Protein 7Q8D (pdb70)

Secondary structure (P-SEA, 3-state):
ccccccccccccccccccccccccaaaaaaaaaaaaaaaaaccbbbbbbaaaaaaccccccccccccccaaaaaaaaaaacccccccccccccccccccccccccccccccccccccccaaaaaaaaacccbbbbbbccccccccccccccccccccccccccbbbbbcccccccccccccbbbbcccccccccccccccccccccccccccccbbbbbcc/ccccccccccccccccccccccccaaaaaaaaaaaaaaaaacccbbbbbaaaaacccccccccccccccaaaaaaaaaaacccccccccccccccccccccccccccccccccccccccaaaaaaaaaccccccccccccccccccccccbbbbcccccccccbbbbbccccccccccccbbbbbcccccccccccccbbbcccccccccccccccccccc/ccc/ccc

Foldseek 3Di:
DDLKFFCVVVPQADAAAALDQFLQLQLVLLQRLQQNQLCVVPVDRFAFDSLLLLAPQVVLPANRSVGDHNQSSLVCLQVVVFTATCVVHPDDNDHDHNPDDPVRGPTGFNGKFWQPAQDLVSVQVCCVPRFKKKFFFACPDVCNQQAADAADADPVADLPDTRGIWIFGMKAAPDDDSPPNIWTWIAGRRALVTYHRRIHTYDGPPRCTRNRRRTMMHTHD/DDLKFFCVVVQQADAAAALPQFLQLQLVLLQSQQQNQLCVVPVDRFAFDSLLLLAPQVVLPANRSVGDHSQSSLVCLQVVVFTATCVVHPDDNDHDHHDDDPVRGDGGFNGKDWFPAQDLVSVQVCLVPPFKKKFFFACPDVCNQQAADAEDADVVADLPDTRGIWIFGMKAAPDDDSPHRIWTWIAGRRALVTYHGRIHTYGGPPRCGRNRRRTMMHTHD

Sequence (448 aa):
LPKSVDWRKKGYVTPVKNQKQCGSAWAFSATGALEGQMFRKTGKLVSLSEQNLVDCSRPQGNQGCNGGFMARAFQYVKENGGLDSEESYPYVAVDDEICKYRPENSVAQDTGFTVVAPGKEKALMKAVATVGPISVAMDAGHSSFQQFYKSGIYFEPDCSSKNLDHGVLVVGYGFEGANSQNSKYWLVKNSWGPEWGSNGYVKIAKDDKNNHCGIATAASYPNVLPKSVDWRKKGYVTPVKNQKQCGSAWAFSATGALEGQMFRKTGKLVSLSEQNLVDCSRPQGNQGCNGGFMARAFQYVKENGGLDSEESYPYVAVDDEICKYRPENSVAQDTGFTVVAPGKEKALMKAVATVGPISVAMDAGHSSFQFYKSGIYFEPDCSSKNLDHGVLVVGYGFEGANSQNSKYWLVKNSWGPEWGSNGYVKIAKDKNNHCGIATAASYPNVDLEDLE

Nearest PDB structures (foldseek):
  7qgw-assembly1_B  TM=1.002E+00  e=7.737E-52  Homo sapiens
  7q8j-assembly1_AA  TM=1.004E+00  e=1.209E-51  Homo sapiens
  7q8m-assembly1_AA  TM=1.003E+00  e=1.771E-51  Homo sapiens
  3kfq-assembly1_A  TM=1.002E+00  e=6.750E-51  Homo sapiens
  3h6s-assembly4_D  TM=1.001E+00  e=1.165E-47  Homo sapiens

Solvent-accessible surface area: 18023 Å² total; per-residue (Å²): 117,66,142,61,19,26,10,35,51,69,1,20,17,5,43,21,37,47,11,126,173,5,9,0,0,0,0,16,3,1,1,4,0,1,3,0,12,29,14,104,126,66,18,138,40,61,36,1,0,0,1,0,1,2,15,11,0,118,113,37,32,3,84,0,20,91,0,0,64,6,34,99,0,0,47,9,2,98,112,49,41,0,0,1,8,37,156,34,9,77,46,72,17,77,65,76,138,61,97,42,123,94,122,38,34,58,3,114,10,95,8,64,48,84,9,40,91,37,118,20,115,30,0,21,124,11,0,19,67,21,0,0,0,0,0,2,0,13,10,49,31,77,48,0,107,156,16,97,53,18,58,11,114,26,112,103,25,27,34,168,111,32,58,6,1,3,4,0,0,0,2,5,48,59,50,109,83,14,126,85,49,26,25,0,16,0,16,4,6,71,0,46,122,26,1,14,35,0,22,1,27,0,5,6,75,117,143,18,15,1,0,0,0,41,48,1,8,38,1,48,61,113,69,128,67,20,25,31,67,122,137,9,21,23,2,23,20,21,65,11,103,166,10,9,0,0,0,0,17,3,2,1,5,0,2,3,0,13,27,32,110,129,66,36,83,15,40,2,1,0,0,2,0,1,3,14,11,0,121,114,37,31,3,83,0,21,95,0,1,66,7,32,98,0,1,55,8,2,96,108,49,40,0,0,2,12,21,121,46,10,80,44,77,12,75,65,74,146,60,109,45,134,93,123,48,32,62,3,110,8,92,7,68,50,88,10,49,93,40,122,17,116,31,0,19,128,12,0,18,71,18,0,0,0,0,0,2,0,11,13,48,35,76,42,0,107,142,15,127,88,29,51,11,113,25,114,103,24,32,33,177,115,32,56,6,1,3,5,0,0,0,5,4,56,64,66,108,83,29,108,68,38,22,29,0,14,0,16,4,6,66,2,35,100,23,9,36,12,0,11,0,59,0,4,3,42,104,141,16,14,0,0,0,0,39,48,0,8,38,0,47,60,80,7,90,73,10,89

Radius of gyration: 21.91 Å; Cα contacts (8 Å, |Δi|>4): 1240; chains: 4; bounding box: 62×52×49 Å

B-factor: mean 17.02, std 20.89, range [1.0, 181.08]

Structure (mmCIF, N/CA/C/O backbone):
data_7Q8D
#
_entry.id   7Q8D
#
_cell.length_a   93.82
_cell.length_b   93.82
_cell.length_c   124.92
_cell.angle_alpha   90.00
_cell.angle_beta   90.00
_cell.angle_gamma   90.00
#
_symmetry.space_group_name_H-M   'P 43 21 2'
#
loop_
_entity.id
_entity.type
_entity.pdbx_description
1 polymer 'Cathepsin L2'
2 polymer ASP-LEU-GLU(AMI)
3 non-polymer (4S)-2-METHYL-2,4-PENTANEDIOL
4 non-polymer 'CHLORIDE ION'
5 non-polymer GLYCEROL
6 water water
#
loop_
_atom_site.group_PDB
_atom_site.id
_atom_site.type_symbol
_atom_site.label_atom_id
_atom_site.label_alt_id
_atom_site.label_comp_id
_atom_site.label_asym_id
_atom_site.label_entity_id
_atom_site.label_seq_id
_atom_site.pdbx_PDB_ins_code
_atom_site.Cartn_x
_atom_site.Cartn_y
_atom_site.Cartn_z
_atom_site.occupancy
_atom_site.B_iso_or_equiv
_atom_site.auth_seq_id
_atom_site.auth_comp_id
_atom_site.auth_asym_id
_atom_site.auth_atom_id
_atom_site.pdbx_PDB_model_num
ATOM 1 N N . LEU A 1 1 ? -14.45000 33.32300 27.79500 1.000 32.29000 1 LEU AA N 1
ATOM 2 C CA . LEU A 1 1 ? -14.49600 32.99700 26.36700 1.000 35.22000 1 LEU AA CA 1
ATOM 3 C C . LEU A 1 1 ? -15.87700 33.16300 25.72600 1.000 29.93000 1 LEU AA C 1
ATOM 4 O O . LEU A 1 1 ? -16.89700 33.12100 26.40700 1.000 33.63000 1 LEU AA O 1
ATOM 20 N N . PRO A 1 2 ? -15.95300 33.36300 24.41100 1.000 27.89000 2 PRO AA N 1
ATOM 21 C CA . PRO A 1 2 ? -17.24200 33.50300 23.76400 1.000 26.32000 2 PRO AA CA 1
ATOM 22 C C . PRO A 1 2 ? -18.10900 32.29600 23.92300 1.000 25.54000 2 PRO AA C 1
ATOM 23 O O . PRO A 1 2 ? -17.59700 31.18100 24.06300 1.000 27.57000 2 PRO AA O 1
ATOM 34 N N . LYS A 1 3 ? -19.44700 32.50600 23.88800 1.000 26.31000 3 LYS AA N 1
ATOM 35 C CA . LYS A 1 3 ? -20.37500 31.40400 23.98600 1.000 26.08000 3 LYS AA CA 1
ATOM 36 C C . LYS A 1 3 ? -20.31900 30.52800 22.73500 1.000 23.74000 3 LYS AA C 1
ATOM 37 O O . LYS A 1 3 ? -20.63500 29.33200 22.80200 1.000 23.10000 3 LYS AA O 1
ATOM 56 N N . SER A 1 4 ? -19.93000 31.14300 21.58600 1.000 21.99000 4 SER AA N 1
ATOM 57 C CA . SER A 1 4 ? -19.83500 30.37800 20.36400 1.000 22.26000 4 SER AA CA 1
ATOM 58 C C . SER A 1 4 ? -18.83100 31.08800 19.45900 1.000 26.61000 4 SER AA C 1
ATOM 59 O O . SER A 1 4 ? -18.60900 32.28300 19.59400 1.000 23.46000 4 SER AA O 1
ATOM 67 N N . VAL A 1 5 ? -18.22400 30.31600 18.56600 1.000 23.54000 5 VAL AA N 1
ATOM 68 C CA . VAL A 1 5 ? -17.22200 30.79500 17.64100 1.000 23.03000 5 VAL AA CA 1
ATOM 69 C C . VAL A 1 5 ? -17.39800 30.07900 16.34900 1.000 20.44000 5 VAL AA C 1
ATOM 70 O O . VAL A 1 5 ? -17.63400 28.87200 16.37500 1.000 18.19000 5 VAL AA O 1
ATOM 83 N N . ASP A 1 6 ? -17.29900 30.80500 15.22400 1.000 22.75000 6 ASP AA N 1
ATOM 84 C CA . ASP A 1 6 ? -17.33200 30.15100 13.92500 1.000 20.49000 6 ASP AA CA 1
ATOM 85 C C . ASP A 1 6 ? -16.45700 30.96800 12.96500 1.000 25.17000 6 ASP AA C 1
ATOM 86 O O . ASP A 1 6 ? -16.88900 31.98500 12.38700 1.000 21.62000 6 ASP AA O 1
ATOM 95 N N . TRP A 1 7 ? -15.19800 30.53600 12.79300 1.000 21.35000 7 TRP AA N 1
ATOM 96 C CA . TRP A 1 7 ? -14.31200 31.31000 11.89200 1.000 19.82000 7 TRP AA CA 1
ATOM 97 C C . TRP A 1 7 ? -14.75200 31.33800 10.45800 1.000 21.92000 7 TRP AA C 1
ATOM 98 O O . TRP A 1 7 ? -14.25400 32.15700 9.68800 1.000 22.24000 7 TRP AA O 1
ATOM 119 N N . ARG A 1 8 ? -15.63000 30.43200 10.07700 1.000 21.63000 8 ARG AA N 1
ATOM 120 C CA . ARG A 1 8 ? -16.18300 30.47100 8.69100 1.000 22.17000 8 ARG AA CA 1
ATOM 121 C C . ARG A 1 8 ? -16.90100 31.77300 8.41400 1.000 25.20000 8 ARG AA C 1
ATOM 122 O O . ARG A 1 8 ? -16.90700 32.22600 7.27300 1.000 25.22000 8 ARG AA O 1
ATOM 143 N N . LYS A 1 9 ? -17.52300 32.36900 9.44800 1.000 23.19000 9 LYS AA N 1
ATOM 144 C CA . LYS A 1 9 ? -18.26000 33.61900 9.28700 1.000 29.05000 9 LYS AA CA 1
ATOM 145 C C . LYS A 1 9 ? -17.36200 34.84200 9.20400 1.000 30.56000 9 LYS AA C 1
ATOM 146 O O . LYS A 1 9 ? -17.84500 35.95200 8.97500 1.000 26.56000 9 LYS AA O 1
ATOM 165 N N . LYS A 1 10 ? -16.05700 34.64200 9.37100 1.000 25.35000 10 LYS AA N 1
ATOM 166 C CA . LYS A 1 10 ? -15.12000 35.74500 9.37100 1.000 24.18000 10 LYS AA CA 1
ATOM 167 C C . LYS A 1 10 ? -14.12700 35.65800 8.21600 1.000 25.40000 10 LYS AA C 1
ATOM 168 O O . LYS A 1 10 ? -13.25700 36.53800 8.10400 1.000 26.17000 10 LYS AA O 1
ATOM 187 N N . GLY A 1 11 ? -14.25600 34.60000 7.36600 1.000 23.65000 11 GLY AA N 1
ATOM 188 C CA . GLY A 1 11 ? -13.43900 34.50500 6.15300 1.000 22.53000 11 GLY AA CA 1
ATOM 189 C C . GLY A 1 11 ? -12.14600 33.72400 6.22400 1.000 23.99000 11 GLY AA C 1
ATOM 190 O O . GLY A 1 11 ? -11.36500 33.76100 5.27700 1.000 22.83000 11 GLY AA O 1
ATOM 194 N N . TYR A 1 12 ? -11.93900 33.01000 7.33200 1.000 20.61000 12 TYR AA N 1
ATOM 195 C CA . TYR A 1 12 ? -10.73500 32.22900 7.61400 1.000 20.68000 12 TYR AA CA 1
ATOM 196 C C . TYR A 1 12 ? -10.69400 30.86900 6.99900 1.000 22.84000 12 TYR AA C 1
ATOM 197 O O . TYR A 1 12 ? -9.64900 30.23800 7.07000 1.000 21.88000 12 TYR AA O 1
ATOM 215 N N . VAL A 1 13 ? -11.81400 30.39600 6.42600 1.000 20.56000 13 VAL AA N 1
ATOM 216 C CA . VAL A 1 13 ? -11.86700 29.00700 5.99400 1.000 17.31000 13 VAL AA CA 1
ATOM 217 C C . VAL A 1 13 ? -12.20800 28.83100 4.54800 1.000 21.42000 13 VAL AA C 1
ATOM 218 O O . VAL A 1 13 ? -13.18400 29.42100 4.06200 1.000 21.39000 13 VAL AA O 1
ATOM 231 N N . THR A 1 14 ? -11.40600 28.01300 3.82700 1.000 18.49000 14 THR AA N 1
ATOM 232 C CA . THR A 1 14 ? -11.69900 27.73000 2.43800 1.000 18.68000 14 THR AA CA 1
ATOM 233 C C . THR A 1 14 ? -12.84400 26.71800 2.29500 1.000 21.04000 14 THR AA C 1
ATOM 234 O O . THR A 1 14 ? -13.21800 26.03300 3.23500 1.000 20.59000 14 THR AA O 1
ATOM 245 N N . PRO A 1 15 ? -13.44600 26.61000 1.11100 1.000 21.31000 15 PRO AA N 1
ATOM 246 C CA . PRO A 1 15 ? -14.51300 25.64200 0.89900 1.000 23.41000 15 PRO AA CA 1
ATOM 247 C C . PRO A 1 15 ? -14.00300 24.22800 1.18000 1.000 22.34000 15 PRO AA C 1
ATOM 248 O O . PRO A 1 15 ? -12.79200 23.97700 1.15200 1.000 20.54000 15 PRO AA O 1
ATOM 259 N N . VAL A 1 16 ? -14.91100 23.29500 1.43400 1.000 22.26000 16 VAL AA N 1
ATOM 260 C CA . VAL A 1 16 ? -14.55200 21.89400 1.74500 1.000 20.59000 16 VAL AA CA 1
ATOM 261 C C . VAL A 1 16 ? -13.86600 21.21800 0.56300 1.000 22.49000 16 VAL AA C 1
ATOM 262 O O . VAL A 1 16 ? -14.31300 21.34400 -0.56000 1.000 22.41000 16 VAL AA O 1
ATOM 275 N N . LYS A 1 17 ? -12.74800 20.50300 0.82600 1.000 18.71000 17 LYS AA N 1
ATOM 276 C CA . LYS A 1 17 ? -11.98300 19.78300 -0.17100 1.000 17.59000 17 LYS AA CA 1
ATOM 277 C C . LYS A 1 17 ? -12.23500 18.29900 0.02800 1.000 21.85000 17 LYS AA C 1
ATOM 278 O O . LYS A 1 17 ? -12.96100 17.87500 0.95800 1.000 21.48000 17 LYS AA O 1
ATOM 297 N N . ASN A 1 18 ? -11.64500 17.50600 -0.83900 1.000 20.34000 18 ASN AA N 1
ATOM 298 C CA . ASN A 1 18 ? -11.85700 16.04600 -0.84100 1.000 21.07000 18 ASN AA CA 1
ATOM 299 C C . ASN A 1 18 ? -10.55500 15.34200 -1.00000 1.000 24.97000 18 ASN AA C 1
ATOM 300 O O . ASN A 1 18 ? -9.95700 15.44400 -2.04900 1.000 19.95000 18 ASN AA O 1
ATOM 311 N N . GLN A 1 19 ? -10.13100 14.61000 0.02800 1.000 20.09000 19 GLN AA N 1
ATOM 312 C CA . GLN A 1 19 ? -8.89400 13.84200 -0.02400 1.000 20.22000 19 GLN AA CA 1
ATOM 313 C C . GLN A 1 19 ? -9.01700 12.58700 -0.94900 1.000 21.14000 19 GLN AA C 1
ATOM 314 O O . GLN A 1 19 ? -8.00200 11.97000 -1.31500 1.000 21.02000 19 GLN AA O 1
ATOM 328 N N . LYS A 1 20 ? -10.24300 12.23600 -1.32300 1.000 22.05000 20 LYS AA N 1
ATOM 329 C CA . LYS A 1 20 ? -10.52300 11.02700 -2.14400 1.000 25.17000 20 LYS AA CA 1
ATOM 330 C C . LYS A 1 20 ? -9.86200 9.76100 -1.54500 1.000 27.50000 20 LYS AA C 1
ATOM 331 O O . LYS A 1 20 ? -9.82900 9.58200 -0.34000 1.000 24.95000 20 LYS AA O 1
ATOM 350 N N . GLN A 1 21 ? -9.29100 8.88200 -2.40400 1.000 24.15000 21 GLN AA N 1
ATOM 351 C CA . GLN A 1 21 ? -8.74800 7.63300 -1.83500 1.000 28.90000 21 GLN AA CA 1
ATOM 352 C C . GLN A 1 21 ? -7.29600 7.67700 -1.44800 1.000 37.18000 21 GLN AA C 1
ATOM 353 O O . GLN A 1 21 ? -6.50800 6.83400 -1.86400 1.000 40.74000 21 GLN AA O 1
ATOM 367 N N . CYS A 1 22 ? -6.95300 8.62500 -0.63900 1.000 30.98000 22 CYS AA N 1
ATOM 368 C CA . CYS A 1 22 ? -5.59200 8.82200 -0.20800 1.000 25.41000 22 CYS AA CA 1
ATOM 369 C C . CYS A 1 22 ? -5.66200 9.12900 1.25700 1.000 23.78000 22 CYS AA C 1
ATOM 370 O O . CYS A 1 22 ? -6.50800 9.92900 1.61800 1.000 23.45000 22 CYS AA O 1
ATOM 377 N N . GLY A 1 23 ? -4.80200 8.52700 2.08200 1.000 21.85000 23 GLY AA N 1
ATOM 378 C CA . GLY A 1 23 ? -4.84800 8.77100 3.52300 1.000 23.08000 23 GLY AA CA 1
ATOM 379 C C . GLY A 1 23 ? -4.10100 10.03900 3.85100 1.000 24.79000 23 GLY AA C 1
ATOM 380 O O . GLY A 1 23 ? -3.08600 9.99300 4.56700 1.000 24.06000 23 GLY AA O 1
ATOM 384 N N . SER A 1 24 ? -4.60700 11.17400 3.33900 1.000 22.21000 24 SER AA N 1
ATOM 385 C CA . SER A 1 24 ? -3.92100 12.46600 3.50800 1.000 23.21000 24 SER AA CA 1
ATOM 386 C C . SER A 1 24 ? -4.72900 13.43600 4.38900 1.000 22.57000 24 SER AA C 1
ATOM 387 O O . SER A 1 24 ? -4.53400 14.63700 4.29400 1.000 19.67000 24 SER AA O 1
ATOM 395 N N . ALA A 1 25 ? -5.62300 12.93100 5.24300 1.000 20.87000 25 ALA AA N 1
ATOM 396 C CA . ALA A 1 25 ? -6.44200 13.89100 6.02200 1.000 19.61000 25 ALA AA CA 1
ATOM 397 C C . ALA A 1 25 ? -5.55100 14.78800 6.83200 1.000 21.52000 25 ALA AA C 1
ATOM 398 O O . ALA A 1 25 ? -5.86600 15.94700 7.04700 1.000 22.20000 25 ALA AA O 1
ATOM 405 N N . TRP A 1 26 ? -4.40400 14.22200 7.30700 1.000 20.52000 26 TRP AA N 1
ATOM 406 C CA . TRP A 1 26 ? -3.44300 15.03700 8.06300 1.000 20.80000 26 TRP AA CA 1
ATOM 407 C C . TRP A 1 26 ? -3.01900 16.26900 7.29500 1.000 21.68000 26 TRP AA C 1
ATOM 408 O O . TRP A 1 26 ? -2.83800 17.34000 7.88900 1.000 20.47000 26 TRP AA O 1
ATOM 429 N N . ALA A 1 27 ? -2.88000 16.14000 5.94800 1.000 20.24000 27 ALA AA N 1
ATOM 430 C CA . ALA A 1 27 ? -2.44000 17.24800 5.13300 1.000 19.58000 27 ALA AA CA 1
ATOM 431 C C . ALA A 1 27 ? -3.53100 18.26900 4.99100 1.000 17.97000 27 ALA AA C 1
ATOM 432 O O . ALA A 1 27 ? -3.26000 19.44600 4.96100 1.000 18.45000 27 ALA AA O 1
ATOM 439 N N . PHE A 1 28 ? -4.80100 17.80300 4.83100 1.000 19.53000 28 PHE AA N 1
ATOM 440 C CA . PHE A 1 28 ? -5.89800 18.74900 4.76400 1.000 19.97000 28 PHE AA CA 1
ATOM 441 C C . PHE A 1 28 ? -6.13000 19.48600 6.07200 1.000 18.41000 28 PHE AA C 1
ATOM 442 O O . PHE A 1 28 ? -6.47700 20.66800 6.07500 1.000 19.63000 28 PHE AA O 1
ATOM 459 N N . SER A 1 29 ? -5.96600 18.78400 7.19100 1.000 16.93000 29 SER AA N 1
ATOM 460 C CA . SER A 1 29 ? -6.10600 19.46900 8.46900 1.000 20.77000 29 SER AA CA 1
ATOM 461 C C . SER A 1 29 ? -5.02400 20.54800 8.60300 1.000 19.99000 29 SER AA C 1
ATOM 462 O O . SER A 1 29 ? -5.26200 21.66900 9.03900 1.000 19.78000 29 SER AA O 1
ATOM 470 N N . ALA A 1 30 ? -3.77100 20.21800 8.18000 1.000 19.36000 30 ALA AA N 1
ATOM 471 C CA . ALA A 1 30 ? -2.65500 21.17000 8.27700 1.000 19.13000 30 ALA AA CA 1
ATOM 472 C C . ALA A 1 30 ? -2.86500 22.37100 7.35700 1.000 18.87000 30 ALA AA C 1
ATOM 473 O O . ALA A 1 30 ? -2.68100 23.53100 7.78600 1.000 20.27000 30 ALA AA O 1
ATOM 480 N N . THR A 1 31 ? -3.26700 22.10600 6.09900 1.000 19.23000 31 THR AA N 1
ATOM 481 C CA . THR A 1 31 ? -3.46000 23.28600 5.23400 1.000 17.04000 31 THR AA CA 1
ATOM 482 C C . THR A 1 31 ? -4.62100 24.13000 5.76000 1.000 17.55000 31 THR AA C 1
ATOM 483 O O . THR A 1 31 ? -4.58700 25.36700 5.66300 1.000 19.17000 31 THR AA O 1
ATOM 494 N N . GLY A 1 32 ? -5.63000 23.44800 6.29800 1.000 18.44000 32 GLY AA N 1
ATOM 495 C CA . GLY A 1 32 ? -6.77000 24.19300 6.84300 1.000 17.87000 32 GLY AA CA 1
ATOM 496 C C . GLY A 1 32 ? -6.30100 25.13600 7.95300 1.000 20.02000 32 GLY AA C 1
ATOM 497 O O . GLY A 1 32 ? -6.69000 26.30700 8.02000 1.000 20.08000 32 GLY AA O 1
ATOM 501 N N . ALA A 1 33 ? -5.45900 24.59900 8.88500 1.000 19.27000 33 ALA AA N 1
ATOM 502 C CA . ALA A 1 33 ? -5.00500 25.46700 9.98300 1.000 20.15000 33 ALA AA CA 1
ATOM 503 C C . ALA A 1 33 ? -4.11900 26.60700 9.44800 1.000 22.41000 33 ALA AA C 1
ATOM 504 O O . ALA A 1 33 ? -4.23400 27.75600 9.90200 1.000 21.73000 33 ALA AA O 1
ATOM 511 N N . LEU A 1 34 ? -3.24200 26.27200 8.49200 1.000 21.49000 34 LEU AA N 1
ATOM 512 C CA . LEU A 1 34 ? -2.32100 27.26700 7.88800 1.000 20.82000 34 LEU AA CA 1
ATOM 513 C C . LEU A 1 34 ? -3.13100 28.33100 7.12900 1.000 21.04000 34 LEU AA C 1
ATOM 514 O O . LEU A 1 34 ? -2.79800 29.52400 7.15400 1.000 20.65000 34 LEU AA O 1
ATOM 530 N N . GLU A 1 35 ? -4.19400 27.89100 6.44100 1.000 19.40000 35 GLU AA N 1
ATOM 531 C CA . GLU A 1 35 ? -5.02000 28.86000 5.71500 1.000 19.32000 35 GLU AA CA 1
ATOM 532 C C . GLU A 1 35 ? -5.60800 29.91800 6.65400 1.000 21.13000 35 GLU AA C 1
ATOM 533 O O . GLU A 1 35 ? -5.63500 31.11700 6.33400 1.000 22.73000 35 GLU AA O 1
ATOM 545 N N . GLY A 1 36 ? -6.10900 29.46600 7.80100 1.000 19.80000 36 GLY AA N 1
ATOM 546 C CA . GLY A 1 36 ? -6.69600 30.40500 8.74600 1.000 20.57000 36 GLY AA CA 1
ATOM 547 C C . GLY A 1 36 ? -5.64200 31.32800 9.35200 1.000 22.74000 36 GLY AA C 1
ATOM 548 O O . GLY A 1 36 ? -5.88000 32.52100 9.48300 1.000 22.97000 36 GLY AA O 1
ATOM 552 N N . GLN A 1 37 ? -4.45900 30.78500 9.70400 1.000 22.18000 37 GLN AA N 1
ATOM 553 C CA . GLN A 1 37 ? -3.43600 31.64100 10.29100 1.000 23.82000 37 GLN AA CA 1
ATOM 554 C C . GLN A 1 37 ? -2.88900 32.64500 9.28700 1.000 26.28000 37 GLN AA C 1
ATOM 555 O O . GLN A 1 37 ? -2.61300 33.79800 9.65900 1.000 24.96000 37 GLN AA O 1
ATOM 569 N N . MET A 1 38 ? -2.72600 32.24300 8.01800 1.000 22.89000 38 MET AA N 1
ATOM 570 C CA . MET A 1 38 ? -2.26600 33.20300 7.03000 1.000 22.69000 38 MET AA CA 1
ATOM 571 C C . MET A 1 38 ? -3.31200 34.29000 6.82200 1.000 27.71000 38 MET AA C 1
ATOM 572 O O . MET A 1 38 ? -2.96500 35.42900 6.57000 1.000 26.43000 38 MET AA O 1
ATOM 586 N N . PHE A 1 39 ? -4.61700 33.91600 6.88600 1.000 22.43000 39 PHE AA N 1
ATOM 587 C CA . PHE A 1 39 ? -5.66500 34.92600 6.74400 1.000 24.56000 39 PHE AA CA 1
ATOM 588 C C . PHE A 1 39 ? -5.59700 35.92000 7.87700 1.000 24.45000 39 PHE AA C 1
ATOM 589 O O . PHE A 1 39 ? -5.75200 37.12900 7.63500 1.000 25.10000 39 PHE AA O 1
ATOM 606 N N . ARG A 1 40 ? -5.38800 35.44100 9.10500 1.000 24.00000 40 ARG AA N 1
ATOM 607 C CA . ARG A 1 40 ? -5.28400 36.31800 10.24000 1.000 29.85000 40 ARG AA CA 1
ATOM 608 C C . ARG A 1 40 ? -4.14700 37.31400 10.03000 1.000 33.54000 40 ARG AA C 1
ATOM 609 O O . ARG A 1 40 ? -4.27700 38.50000 10.34100 1.000 32.02000 40 ARG AA O 1
ATOM 630 N N . LYS A 1 41 ? -3.03800 36.80800 9.51400 1.000 29.52000 41 LYS AA N 1
ATOM 631 C CA . LYS A 1 41 ? -1.84400 37.61900 9.28000 1.000 35.72000 41 LYS AA CA 1
ATOM 632 C C . LYS A 1 41 ? -1.94900 38.63900 8.14300 1.000 35.76000 41 LYS AA C 1
ATOM 633 O O . LYS A 1 41 ? -1.46000 39.76300 8.28800 1.000 34.18000 41 LYS AA O 1
ATOM 652 N N . THR A 1 42 ? -2.59700 38.27100 7.02800 1.000 31.74000 42 THR AA N 1
ATOM 653 C CA . THR A 1 42 ? -2.59200 39.12100 5.83600 1.000 31.77000 42 THR AA CA 1
ATOM 654 C C . THR A 1 42 ? -3.92000 39.58200 5.31900 1.000 32.20000 42 THR AA C 1
ATOM 655 O O . THR A 1 42 ? -3.94100 40.46100 4.45600 1.000 33.40000 42 THR AA O 1
ATOM 666 N N . GLY A 1 43 ? -5.02400 39.00000 5.80700 1.000 31.21000 43 GLY AA N 1
ATOM 667 C CA . GLY A 1 43 ? -6.32100 39.36900 5.25300 1.000 33.69000 43 GLY AA CA 1
ATOM 668 C C . GLY A 1 43 ? -6.62900 38.71700 3.91900 1.000 35.18000 43 GLY AA C 1
ATOM 669 O O . GLY A 1 43 ? -7.62000 39.06400 3.28700 1.000 31.10000 43 GLY AA O 1
ATOM 673 N N . LYS A 1 44 ? -5.76200 37.78800 3.44100 1.000 28.30000 44 LYS AA N 1
ATOM 674 C CA . LYS A 1 44 ? -6.01300 37.12000 2.18700 1.000 27.31000 44 LYS AA CA 1
ATOM 675 C C . LYS A 1 44 ? -6.20500 35.62400 2.42400 1.000 25.01000 44 LYS AA C 1
ATOM 676 O O . LYS A 1 44 ? -5.38900 34.99300 3.10800 1.000 23.70000 44 LYS AA O 1
ATOM 695 N N . LEU A 1 45 ? -7.28300 35.09100 1.86600 1.000 25.75000 45 LEU AA N 1
ATOM 696 C CA . LEU A 1 45 ? -7.55700 33.65900 2.00000 1.000 25.90000 45 LEU AA CA 1
ATOM 697 C C . LEU A 1 45 ? -7.03000 32.96100 0.78900 1.000 24.91000 45 LEU AA C 1
ATOM 698 O O . LEU A 1 45 ? -7.55100 33.16100 -0.29400 1.000 25.28000 45 LEU AA O 1
ATOM 714 N N . VAL A 1 46 ? -5.99300 32.14000 0.94400 1.000 25.07000 46 VAL AA N 1
ATOM 715 C CA . VAL A 1 46 ? -5.44000 31.48600 -0.23200 1.000 24.25000 46 VAL AA CA 1
ATOM 716 C C . VAL A 1 46 ? -5.41700 29.99500 0.03800 1.000 21.15000 46 VAL AA C 1
ATOM 717 O O . VAL A 1 46 ? -4.86300 29.57000 1.03500 1.000 22.17000 46 VAL AA O 1
ATOM 730 N N . SER A 1 47 ? -6.04500 29.21900 -0.83400 1.000 20.55000 47 SER AA N 1
ATOM 731 C CA . SER A 1 47 ? -6.04300 27.75000 -0.67800 1.000 20.23000 47 SER AA CA 1
ATOM 732 C C . SER A 1 47 ? -4.60200 27.20900 -0.79000 1.000 22.28000 47 SER AA C 1
ATOM 733 O O . SER A 1 47 ? -3.86100 27.60600 -1.68900 1.000 22.93000 47 SER AA O 1
ATOM 741 N N . LEU A 1 48 ? -4.20800 26.31000 0.12700 1.000 18.86000 48 LEU AA N 1
ATOM 742 C CA . LEU A 1 48 ? -2.83300 25.78600 0.17000 1.000 17.17000 48 LEU AA CA 1
ATOM 743 C C . LEU A 1 48 ? -2.74100 24.34000 -0.28700 1.000 21.39000 48 LEU AA C 1
ATOM 744 O O . LEU A 1 48 ? -3.71900 23.59700 -0.25100 1.000 21.36000 48 LEU AA O 1
ATOM 760 N N . SER A 1 49 ? -1.54200 23.93700 -0.70900 1.000 21.13000 49 SER AA N 1
ATOM 761 C CA . SER A 1 49 ? -1.36400 22.63100 -1.31700 1.000 18.46000 49 SER AA CA 1
ATOM 762 C C . SER A 1 49 ? -1.18400 21.43400 -0.40100 1.000 20.40000 49 SER AA C 1
ATOM 763 O O . SER A 1 49 ? -0.15600 21.29900 0.26800 1.000 20.23000 49 SER AA O 1
ATOM 771 N N . GLU A 1 50 ? -2.20900 20.55200 -0.36700 1.000 20.49000 50 GLU AA N 1
ATOM 772 C CA . GLU A 1 50 ? -2.05800 19.30400 0.36400 1.000 19.96000 50 GLU AA CA 1
ATOM 773 C C . GLU A 1 50 ? -1.08200 18.37900 -0.38700 1.000 20.39000 50 GLU AA C 1
ATOM 774 O O . GLU A 1 50 ? -0.32200 17.63100 0.23600 1.000 21.66000 50 GLU AA O 1
ATOM 786 N N . GLN A 1 51 ? -1.09700 18.43800 -1.72300 1.000 20.79000 51 GLN AA N 1
ATOM 787 C CA . GLN A 1 51 ? -0.16800 17.57700 -2.49700 1.000 21.38000 51 GLN AA CA 1
ATOM 788 C C . GLN A 1 51 ? 1.30700 17.93300 -2.18500 1.000 21.30000 51 GLN AA C 1
ATOM 789 O O . GLN A 1 51 ? 2.18600 17.05500 -2.15000 1.000 19.74000 51 GLN AA O 1
ATOM 803 N N . ASN A 1 52 ? 1.59700 19.22400 -1.97100 1.000 19.95000 52 ASN AA N 1
ATOM 804 C CA . ASN A 1 52 ? 2.97400 19.60500 -1.61200 1.000 20.66000 52 ASN AA CA 1
ATOM 805 C C . ASN A 1 52 ? 3.37600 18.90300 -0.31500 1.000 22.88000 52 ASN AA C 1
ATOM 806 O O . ASN A 1 52 ? 4.50100 18.42900 -0.16900 1.000 22.67000 52 ASN AA O 1
ATOM 817 N N . LEU A 1 53 ? 2.43500 18.81900 0.65700 1.000 17.66000 53 LEU AA N 1
ATOM 818 C CA . LEU A 1 53 ? 2.70200 18.11700 1.92500 1.000 20.54000 53 LEU AA CA 1
ATOM 819 C C . LEU A 1 53 ? 2.85200 16.60400 1.69900 1.000 18.68000 53 LEU AA C 1
ATOM 820 O O . LEU A 1 53 ? 3.74600 15.96700 2.21800 1.000 20.19000 53 LEU AA O 1
ATOM 836 N N . VAL A 1 54 ? 1.94300 16.03600 0.92100 1.000 17.74000 54 VAL AA N 1
ATOM 837 C CA . VAL A 1 54 ? 2.00200 14.60100 0.65600 1.000 19.87000 54 VAL AA CA 1
ATOM 838 C C . VAL A 1 54 ? 3.33300 14.18300 -0.00700 1.000 19.80000 54 VAL AA C 1
ATOM 839 O O . VAL A 1 54 ? 3.97800 13.20000 0.39900 1.000 21.15000 54 VAL AA O 1
ATOM 852 N N . ASP A 1 55 ? 3.70700 14.91500 -1.01700 1.000 22.49000 55 ASP AA N 1
ATOM 853 C CA . ASP A 1 55 ? 4.90100 14.55700 -1.77100 1.000 23.84000 55 ASP AA CA 1
ATOM 854 C C . ASP A 1 55 ? 6.23100 14.86900 -1.10400 1.000 27.03000 55 ASP AA C 1
ATOM 855 O O . ASP A 1 55 ? 7.21000 14.15100 -1.33900 1.000 25.06000 55 ASP AA O 1
ATOM 864 N N . CYS A 1 56 ? 6.26300 15.91300 -0.26000 1.000 22.48000 56 CYS AA N 1
ATOM 865 C CA . CYS A 1 56 ? 7.53600 16.43800 0.23300 1.000 21.00000 56 CYS AA CA 1
ATOM 866 C C . CYS A 1 56 ? 7.87900 16.26100 1.69500 1.000 26.44000 56 CYS AA C 1
ATOM 867 O O . CYS A 1 56 ? 9.03800 16.51000 2.05000 1.000 23.21000 56 CYS AA O 1
ATOM 874 N N . SER A 1 57 ? 6.93000 15.81800 2.54200 1.000 21.71000 57 SER AA N 1
ATOM 875 C CA . SER A 1 57 ? 7.23800 15.77700 3.96000 1.000 22.81000 57 SER AA CA 1
ATOM 876 C C . SER A 1 57 ? 7.56100 14.39000 4.55500 1.000 23.07000 57 SER AA C 1
ATOM 877 O O . SER A 1 57 ? 7.38000 14.17000 5.73400 1.000 23.92000 57 SER AA O 1
ATOM 885 N N . ARG A 1 58 ? 8.08400 13.46600 3.72400 1.000 22.18000 58 ARG AA N 1
ATOM 886 C CA . ARG A 1 58 ? 8.51400 12.15800 4.27200 1.000 23.31000 58 ARG AA CA 1
ATOM 887 C C . ARG A 1 58 ? 9.65700 12.31000 5.26500 1.000 21.17000 58 ARG AA C 1
ATOM 888 O O . ARG A 1 58 ? 9.74600 11.60200 6.26800 1.000 23.41000 58 ARG AA O 1
ATOM 909 N N . PRO A 1 59 ? 10.59500 13.20800 5.01800 1.000 23.34000 59 PRO AA N 1
ATOM 910 C CA . PRO A 1 59 ? 11.72100 13.39600 5.94300 1.000 28.44000 59 PRO AA CA 1
ATOM 911 C C . PRO A 1 59 ? 11.31700 13.76400 7.33500 1.000 29.95000 59 PRO AA C 1
ATOM 912 O O . PRO A 1 59 ? 12.02300 13.43000 8.29600 1.000 27.53000 59 PRO AA O 1
ATOM 923 N N . GLN A 1 60 ? 10.15600 14.47400 7.46100 1.000 26.28000 60 GLN AA N 1
ATOM 924 C CA . GLN A 1 60 ? 9.63000 14.90000 8.75200 1.000 24.90000 60 GLN AA CA 1
ATOM 925 C C . GLN A 1 60 ? 8.80300 13.81000 9.37200 1.000 25.93000 60 GLN AA C 1
ATOM 926 O O . GLN A 1 60 ? 8.25300 14.00200 10.44900 1.000 24.21000 60 GLN AA O 1
ATOM 940 N N . GLY A 1 61 ? 8.67600 12.67200 8.68800 1.000 21.90000 61 GLY AA N 1
ATOM 941 C CA . GLY A 1 61 ? 7.99000 11.55500 9.28000 1.000 20.19000 61 GLY AA CA 1
ATOM 942 C C . GLY A 1 61 ? 6.60700 11.28600 8.73100 1.000 21.12000 61 GLY AA C 1
ATOM 943 O O . GLY A 1 61 ? 5.95200 10.41500 9.27300 1.000 24.70000 61 GLY AA O 1
ATOM 947 N N . ASN A 1 62 ? 6.14000 12.01300 7.70700 1.000 21.22000 62 ASN AA N 1
ATOM 948 C CA . ASN A 1 62 ? 4.81500 11.68800 7.13300 1.000 21.31000 62 ASN AA CA 1
ATOM 949 C C . ASN A 1 62 ? 4.98100 10.59800 6.09700 1.000 25.15000 62 ASN AA C 1
ATOM 950 O O . ASN A 1 62 ? 6.09800 10.37200 5.64800 1.000 23.99000 62 ASN AA O 1
ATOM 961 N N . GLN A 1 63 ? 3.88100 9.91700 5.70400 1.000 21.91000 63 GLN AA N 1
ATOM 962 C CA . GLN A 1 63 ? 3.97600 8.80200 4.77100 1.000 23.27000 63 GLN AA CA 1
ATOM 963 C C . GLN A 1 63 ? 3.01800 9.00300 3.62900 1.000 23.61000 63 GLN AA C 1
ATOM 964 O O . GLN A 1 63 ? 2.39900 8.04200 3.15100 1.000 24.44000 63 GLN AA O 1
ATOM 978 N N . GLY A 1 64 ? 2.87200 10.25700 3.19000 1.000 25.36000 64 GLY AA N 1
ATOM 979 C CA . GLY A 1 64 ? 2.01300 10.54000 2.04100 1.000 25.67000 64 GLY AA CA 1
ATOM 980 C C . GLY A 1 64 ? 0.59200 10.07100 2.16100 1.000 26.15000 64 GLY AA C 1
ATOM 981 O O . GLY A 1 64 ? -0.08500 10.41500 3.10100 1.000 23.87000 64 GLY AA O 1
ATOM 985 N N . CYS A 1 65 ? 0.15400 9.22500 1.19000 1.000 23.41000 65 CYS AA N 1
ATOM 986 C CA . CYS A 1 65 ? -1.19800 8.69600 1.17100 1.000 23.45000 65 CYS AA CA 1
ATOM 987 C C . CYS A 1 65 ? -1.36700 7.57200 2.17800 1.000 25.78000 65 CYS AA C 1
ATOM 988 O O . CYS A 1 65 ? -2.46000 7.03400 2.30200 1.000 24.64000 65 CYS AA O 1
ATOM 995 N N . ASN A 1 66 ? -0.28700 7.16800 2.86200 1.000 22.70000 66 ASN AA N 1
ATOM 996 C CA . ASN A 1 66 ? -0.46400 6.16300 3.89400 1.000 22.91000 66 ASN AA CA 1
ATOM 997 C C . ASN A 1 66 ? -0.48300 6.77500 5.31500 1.000 27.93000 66 ASN AA C 1
ATOM 998 O O . ASN A 1 66 ? -0.20600 6.07300 6.27200 1.000 30.25000 66 ASN AA O 1
ATOM 1009 N N . GLY A 1 67 ? -0.76900 8.07100 5.45900 1.000 23.81000 67 GLY AA N 1
ATOM 1010 C CA . GLY A 1 67 ? -0.89500 8.60900 6.80000 1.000 20.78000 67 GLY AA CA 1
ATOM 1011 C C . GLY A 1 67 ? 0.14500 9.64300 7.14700 1.000 24.65000 67 GLY AA C 1
ATOM 1012 O O . GLY A 1 67 ? 1.17900 9.75400 6.49400 1.000 23.49000 67 GLY AA O 1
ATOM 1016 N N . GLY A 1 68 ? -0.10700 10.37800 8.22200 1.000 24.59000 68 GLY AA N 1
ATOM 1017 C CA . GLY A 1 68 ? 0.81800 11.44500 8.59100 1.000 21.14000 68 GLY AA CA 1
ATOM 1018 C C . GLY A 1 68 ? 0.28300 12.18800 9.80300 1.000 21.99000 68 GLY AA C 1
ATOM 1019 O O . GLY A 1 68 ? -0.73100 11.75500 10.38700 1.000 24.89000 68 GLY AA O 1
ATOM 1023 N N . PHE A 1 69 ? 0.92900 13.27100 10.17700 1.000 24.52000 69 PHE AA N 1
ATOM 1024 C CA . PHE A 1 69 ? 0.47900 14.04800 11.36600 1.000 21.11000 69 PHE AA CA 1
ATOM 1025 C C . PHE A 1 69 ? 0.60400 15.49900 11.06200 1.000 20.72000 69 PHE AA C 1
ATOM 1026 O O . PHE A 1 69 ? 1.58700 15.92100 10.46800 1.000 20.71000 69 PHE AA O 1
ATOM 1043 N N . MET A 1 70 ? -0.36100 16.30400 11.52700 1.000 19.07000 70 MET AA N 1
ATOM 1044 C CA . MET A 1 70 ? -0.30500 17.73300 11.27000 1.000 20.13000 70 MET AA CA 1
ATOM 1045 C C . MET A 1 70 ? 0.95100 18.39000 11.85400 1.000 19.23000 70 MET AA C 1
ATOM 1046 O O . MET A 1 70 ? 1.51600 19.26300 11.20500 1.000 20.18000 70 MET AA O 1
ATOM 1060 N N . ALA A 1 71 ? 1.39700 17.95300 13.05000 1.000 20.53000 71 ALA AA N 1
ATOM 1061 C CA . ALA A 1 71 ? 2.59900 18.62300 13.59700 1.000 24.53000 71 ALA AA CA 1
ATOM 1062 C C . ALA A 1 71 ? 3.81900 18.41400 12.69800 1.000 25.53000 71 ALA AA C 1
ATOM 1063 O O . ALA A 1 71 ? 4.64800 19.31400 12.54000 1.000 23.17000 71 ALA AA O 1
ATOM 1070 N N . ARG A 1 72 ? 3.91100 17.22300 12.12900 1.000 24.29000 72 ARG AA N 1
ATOM 1071 C CA . ARG A 1 72 ? 5.02000 16.95300 11.19900 1.000 23.57000 72 ARG AA CA 1
ATOM 1072 C C . ARG A 1 72 ? 4.86300 17.80100 9.94600 1.000 23.10000 72 ARG AA C 1
ATOM 1073 O O . ARG A 1 72 ? 5.85500 18.21800 9.32900 1.000 20.14000 72 ARG AA O 1
ATOM 1094 N N . ALA A 1 73 ? 3.61400 18.05400 9.50500 1.000 21.14000 73 ALA AA N 1
ATOM 1095 C CA . ALA A 1 73 ? 3.43300 18.92800 8.36300 1.000 16.56000 73 ALA AA CA 1
ATOM 1096 C C . ALA A 1 73 ? 3.86700 20.35900 8.70000 1.000 23.20000 73 ALA AA C 1
ATOM 1097 O O . ALA A 1 73 ? 4.49200 21.04300 7.88400 1.000 21.18000 73 ALA AA O 1
ATOM 1104 N N . PHE A 1 74 ? 3.50100 20.84000 9.90700 1.000 21.83000 74 PHE AA N 1
ATOM 1105 C CA . PHE A 1 74 ? 3.90900 22.22300 10.21400 1.000 23.55000 74 PHE AA CA 1
ATOM 1106 C C . PHE A 1 74 ? 5.44900 22.29800 10.36400 1.000 22.03000 74 PHE AA C 1
ATOM 1107 O O . PHE A 1 74 ? 6.05200 23.34100 10.08200 1.000 23.52000 74 PHE AA O 1
ATOM 1124 N N . GLN A 1 75 ? 6.01900 21.18700 10.81600 1.000 22.26000 75 GLN AA N 1
ATOM 1125 C CA . GLN A 1 75 ? 7.48000 21.10700 10.94200 1.000 24.28000 75 GLN AA CA 1
ATOM 1126 C C . GLN A 1 75 ? 8.12800 21.20900 9.57200 1.000 27.87000 75 GLN AA C 1
ATOM 1127 O O . GLN A 1 75 ? 9.13700 21.88800 9.40600 1.000 26.21000 75 GLN AA O 1
ATOM 1141 N N . TYR A 1 76 ? 7.58400 20.45400 8.58900 1.000 22.96000 76 TYR AA N 1
ATOM 1142 C CA . TYR A 1 76 ? 8.05800 20.56100 7.22800 1.000 23.46000 76 TYR AA CA 1
ATOM 1143 C C . TYR A 1 76 ? 7.95800 21.99500 6.67700 1.000 28.00000 76 TYR AA C 1
ATOM 1144 O O . TYR A 1 76 ? 8.85600 22.48700 6.01400 1.000 22.61000 76 TYR AA O 1
ATOM 1162 N N . VAL A 1 77 ? 6.82400 22.66600 6.93500 1.000 20.56000 77 VAL AA N 1
ATOM 1163 C CA . VAL A 1 77 ? 6.70500 23.98700 6.34600 1.000 19.25000 77 VAL AA CA 1
ATOM 1164 C C . VAL A 1 77 ? 7.78100 24.90600 6.92100 1.000 22.53000 77 VAL AA C 1
ATOM 1165 O O . VAL A 1 77 ? 8.34500 25.73200 6.18400 1.000 24.16000 77 VAL AA O 1
ATOM 1178 N N . LYS A 1 78 ? 8.02000 24.75300 8.23000 1.000 23.12000 78 LYS AA N 1
ATOM 1179 C CA . LYS A 1 78 ? 9.08100 25.51600 8.90300 1.000 27.42000 78 LYS AA CA 1
ATOM 1180 C C . LYS A 1 78 ? 10.46200 25.23200 8.30900 1.000 26.22000 78 LYS AA C 1
ATOM 1181 O O . LYS A 1 78 ? 11.16300 26.15700 7.91400 1.000 25.74000 78 LYS AA O 1
ATOM 1200 N N . GLU A 1 79 ? 10.82300 23.95000 8.24700 1.000 27.18000 79 GLU AA N 1
ATOM 1201 C CA . GLU A 1 79 ? 12.17400 23.57900 7.76400 1.000 29.02000 79 GLU AA CA 1
ATOM 1202 C C . GLU A 1 79 ? 12.35300 23.92900 6.30100 1.000 31.26000 79 GLU AA C 1
ATOM 1203 O O . GLU A 1 79 ? 13.43300 24.28300 5.83600 1.000 29.89000 79 GLU AA O 1
ATOM 1215 N N . ASN A 1 80 ? 11.26400 23.80000 5.55200 1.000 26.11000 80 ASN AA N 1
ATOM 1216 C CA . ASN A 1 80 ? 11.26000 24.07500 4.13000 1.000 22.87000 80 ASN AA CA 1
ATOM 1217 C C . ASN A 1 80 ? 11.28100 25.52500 3.75200 1.000 28.09000 80 ASN AA C 1
ATOM 1218 O O . ASN A 1 80 ? 11.66700 25.84900 2.64900 1.000 28.86000 80 ASN AA O 1
ATOM 1229 N N . GLY A 1 81 ? 10.80900 26.39800 4.65700 1.000 24.21000 81 GLY AA N 1
ATOM 1230 C CA . GLY A 1 81 ? 10.74900 27.82000 4.38400 1.000 24.46000 81 GLY AA CA 1
ATOM 1231 C C . GLY A 1 81 ? 9.52900 28.25300 3.58300 1.000 28.76000 81 GLY AA C 1
ATOM 1232 O O . GLY A 1 81 ? 9.42800 29.40400 3.13800 1.000 28.55000 81 GLY AA O 1
ATOM 1236 N N . GLY A 1 82 ? 8.56800 27.33900 3.37000 1.000 26.27000 82 GLY AA N 1
ATOM 1237 C CA . GLY A 1 82 ? 7.39000 27.73500 2.59600 1.000 23.62000 82 GLY AA CA 1
ATOM 1238 C C . GLY A 1 82 ? 6.48400 26.55600 2.26200 1.000 23.88000 82 GLY AA C 1
ATOM 1239 O O . GLY A 1 82 ? 6.77500 25.39500 2.59700 1.000 23.24000 82 GLY AA O 1
ATOM 1243 N N . LEU A 1 83 ? 5.37000 26.88000 1.61200 1.000 23.07000 83 LEU AA N 1
ATOM 1244 C CA . LEU A 1 83 ? 4.34300 25.89900 1.17800 1.000 25.00000 83 LEU AA CA 1
ATOM 1245 C C . LEU A 1 83 ? 3.61600 26.49900 -0.02100 1.000 21.40000 83 LEU AA C 1
ATOM 1246 O O . LEU A 1 83 ? 3.18000 27.66000 0.06200 1.000 24.27000 83 LEU AA O 1
ATOM 1262 N N . ASP A 1 84 ? 3.47300 25.75200 -1.11100 1.000 20.89000 84 ASP AA N 1
ATOM 1263 C CA . ASP A 1 84 ? 2.85800 26.27100 -2.31900 1.000 19.92000 84 ASP AA CA 1
ATOM 1264 C C . ASP A 1 84 ? 1.35700 26.35300 -2.25700 1.000 25.06000 84 ASP AA C 1
ATOM 1265 O O . ASP A 1 84 ? 0.71700 25.72200 -1.44400 1.000 22.78000 84 ASP AA O 1
ATOM 1274 N N . SER A 1 85 ? 0.81800 27.16100 -3.11100 1.000 21.99000 85 SER AA N 1
ATOM 1275 C CA . SER A 1 85 ? -0.65100 27.23400 -3.18300 1.000 23.71000 85 SER AA CA 1
ATOM 1276 C C . SER A 1 85 ? -1.29300 25.95700 -3.83400 1.000 22.61000 85 SER AA C 1
ATOM 1277 O O . SER A 1 85 ? -0.64900 25.24500 -4.61800 1.000 24.46000 85 SER AA O 1
ATOM 1285 N N . GLU A 1 86 ? -2.57700 25.70700 -3.52800 1.000 23.31000 86 GLU AA N 1
ATOM 1286 C CA . GLU A 1 86 ? -3.37700 24.65500 -4.12100 1.000 22.42000 86 GLU AA CA 1
ATOM 1287 C C . GLU A 1 86 ? -3.35200 24.79000 -5.65100 1.000 23.56000 86 GLU AA C 1
ATOM 1288 O O . GLU A 1 86 ? -3.22200 23.81500 -6.39000 1.000 24.75000 86 GLU AA O 1
ATOM 1300 N N . GLU A 1 87 ? -3.48400 26.03600 -6.12300 1.000 23.20000 87 GLU AA N 1
ATOM 1301 C CA . GLU A 1 87 ? -3.51800 26.26800 -7.56500 1.000 25.97000 87 GLU AA CA 1
ATOM 1302 C C . GLU A 1 87 ? -2.22900 25.93900 -8.22900 1.000 26.19000 87 GLU AA C 1
ATOM 1303 O O . GLU A 1 87 ? -2.24900 25.33800 -9.29900 1.000 27.45000 87 GLU AA O 1
ATOM 1315 N N . SER A 1 88 ? -1.13500 26.30500 -7.61900 1.000 28.02000 88 SER AA N 1
ATOM 1316 C CA . SER A 1 88 ? 0.17600 26.02000 -8.20600 1.000 32.01000 88 SER AA CA 1
ATOM 1317 C C . SER A 1 88 ? 0.65300 24.59300 -8.04500 1.000 29.09000 88 SER AA C 1
ATOM 1318 O O . SER A 1 88 ? 1.49800 24.16400 -8.81800 1.000 26.72000 88 SER AA O 1
ATOM 1326 N N . TYR A 1 89 ? 0.14000 23.85400 -7.03800 1.000 22.40000 89 TYR AA N 1
ATOM 1327 C CA . TYR A 1 89 ? 0.59900 22.48000 -6.76300 1.000 23.75000 89 TYR AA CA 1
ATOM 1328 C C . TYR A 1 89 ? -0.68100 21.69100 -6.41700 1.000 24.94000 89 TYR AA C 1
ATOM 1329 O O . TYR A 1 89 ? -0.97300 21.37900 -5.29100 1.000 22.24000 89 TYR AA O 1
ATOM 1347 N N . PRO A 1 90 ? -1.45200 21.35100 -7.42300 1.000 24.77000 90 PRO AA N 1
ATOM 1348 C CA . PRO A 1 90 ? -2.72200 20.63800 -7.30700 1.000 28.37000 90 PRO AA CA 1
ATOM 1349 C C . PRO A 1 90 ? -2.73900 19.28100 -6.78500 1.000 26.56000 90 PRO AA C 1
ATOM 1350 O O . PRO A 1 90 ? -1.78100 18.51200 -6.86800 1.000 23.39000 90 PRO AA O 1
ATOM 1361 N N . TYR A 1 91 ? -3.91600 18.96100 -6.24300 1.000 21.68000 91 TYR AA N 1
ATOM 1362 C CA . TYR A 1 91 ? -4.10600 17.67900 -5.57000 1.000 24.38000 91 TYR AA CA 1
ATOM 1363 C C . TYR A 1 91 ? -4.48800 16.53400 -6.50600 1.000 26.33000 91 TYR AA C 1
ATOM 1364 O O . TYR A 1 91 ? -5.44800 16.68500 -7.23800 1.000 24.55000 91 TYR AA O 1
ATOM 1382 N N . VAL A 1 92 ? -3.77600 15.38100 -6.43600 1.000 23.39000 92 VAL AA N 1
ATOM 1383 C CA . VAL A 1 92 ? -4.11300 14.25000 -7.31800 1.000 20.58000 92 VAL AA CA 1
ATOM 1384 C C . VAL A 1 92 ? -4.33800 12.98100 -6.52900 1.000 23.37000 92 VAL AA C 1
ATOM 1385 O O . VAL A 1 92 ? -4.56100 11.93200 -7.12200 1.000 24.82000 92 VAL AA O 1
ATOM 1398 N N . ALA A 1 93 ? -4.24000 13.05800 -5.17800 1.000 23.11000 93 ALA AA N 1
ATOM 1399 C CA . ALA A 1 93 ? -4.56200 11.92800 -4.33200 1.000 23.67000 93 ALA AA CA 1
ATOM 1400 C C . ALA A 1 93 ? -3.72300 10.68900 -4.53700 1.000 27.04000 93 ALA AA C 1
ATOM 1401 O O . ALA A 1 93 ? -4.23000 9.59600 -4.34200 1.000 23.39000 93 ALA AA O 1
ATOM 1408 N N . VAL A 1 94 ? -2.44500 10.86300 -4.93100 1.000 22.94000 94 VAL AA N 1
ATOM 1409 C CA . VAL A 1 94 ? -1.52400 9.74100 -5.02600 1.000 24.83000 94 VAL AA CA 1
ATOM 1410 C C . VAL A 1 94 ? -0.16700 10.33200 -4.64400 1.000 26.79000 94 VAL AA C 1
ATOM 1411 O O . VAL A 1 94 ? 0.02700 11.52200 -4.84700 1.000 25.47000 94 VAL AA O 1
ATOM 1424 N N A ASP A 1 95 ? 0.71200 9.50000 -4.11900 0.610 26.13000 95 ASP AA N 1
ATOM 1425 N N B ASP A 1 95 ? 0.72300 9.53800 -4.04200 0.390 28.78000 95 ASP AA N 1
ATOM 1426 C CA A ASP A 1 95 ? 2.07000 9.87300 -3.75100 0.610 26.00000 95 ASP AA CA 1
ATOM 1427 C CA B ASP A 1 95 ? 2.04700 10.04200 -3.67600 0.390 28.79000 95 ASP AA CA 1
ATOM 1428 C C A ASP A 1 95 ? 2.85100 10.20400 -4.98600 0.610 24.95000 95 ASP AA C 1
ATOM 1429 C C B ASP A 1 95 ? 2.86300 10.22400 -4.92200 0.390 28.11000 95 ASP AA C 1
ATOM 1430 O O A ASP A 1 95 ? 2.92800 9.35800 -5.87100 0.610 23.88000 95 ASP AA O 1
ATOM 1431 O O B ASP A 1 95 ? 2.98200 9.29500 -5.71800 0.390 26.73000 95 ASP AA O 1
ATOM 1448 N N . GLU A 1 96 ? 3.42100 11.41600 -5.07300 1.000 23.83000 96 GLU AA N 1
ATOM 1449 C CA . GLU A 1 96 ? 4.17400 11.78800 -6.28200 1.000 25.12000 96 GLU AA CA 1
ATOM 1450 C C . GLU A 1 96 ? 5.52100 12.40700 -5.93500 1.000 26.56000 96 GLU AA C 1
ATOM 1451 O O . GLU A 1 96 ? 5.87600 12.50400 -4.76900 1.000 22.99000 96 GLU AA O 1
ATOM 1463 N N . ILE A 1 97 ? 6.27400 12.77200 -6.97400 1.000 24.53000 97 ILE AA N 1
ATOM 1464 C CA . ILE A 1 97 ? 7.58700 13.39800 -6.78300 1.000 23.46000 97 ILE AA CA 1
ATOM 1465 C C . ILE A 1 97 ? 7.44300 14.73800 -6.15700 1.000 21.79000 97 ILE AA C 1
ATOM 1466 O O . ILE A 1 97 ? 6.62200 15.49700 -6.61300 1.000 24.17000 97 ILE AA O 1
ATOM 1482 N N . CYS A 1 98 ? 8.26200 15.07100 -5.15100 1.000 22.35000 98 CYS AA N 1
ATOM 1483 C CA . CYS A 1 98 ? 8.18800 16.42100 -4.57700 1.000 23.88000 98 CYS AA CA 1
ATOM 1484 C C . CYS A 1 98 ? 8.50800 17.50100 -5.61400 1.000 27.79000 98 CYS AA C 1
ATOM 1485 O O . CYS A 1 98 ? 9.59900 17.50300 -6.21700 1.000 26.30000 98 CYS AA O 1
ATOM 1492 N N . LYS A 1 99 ? 7.57800 18.43700 -5.85200 1.000 21.35000 99 LYS AA N 1
ATOM 1493 C CA . LYS A 1 99 ? 7.76400 19.48100 -6.83200 1.000 23.02000 99 LYS AA CA 1
ATOM 1494 C C . LYS A 1 99 ? 7.63600 20.83100 -6.16000 1.000 21.64000 99 LYS AA C 1
ATOM 1495 O O . LYS A 1 99 ? 7.10900 21.76700 -6.73600 1.000 23.61000 99 LYS AA O 1
ATOM 1514 N N . TYR A 1 100 ? 8.11600 20.91300 -4.94200 1.000 21.60000 100 TYR AA N 1
ATOM 1515 C CA . TYR A 1 100 ? 7.99100 22.21300 -4.24000 1.000 24.02000 100 TYR AA CA 1
ATOM 1516 C C . TYR A 1 100 ? 8.75000 23.29500 -4.95100 1.000 29.26000 100 TYR AA C 1
ATOM 1517 O O . TYR A 1 100 ? 9.90900 23.09900 -5.26500 1.000 26.66000 100 TYR AA O 1
ATOM 1535 N N . ARG A 1 101 ? 8.07500 24.40700 -5.24700 1.000 26.50000 101 ARG AA N 1
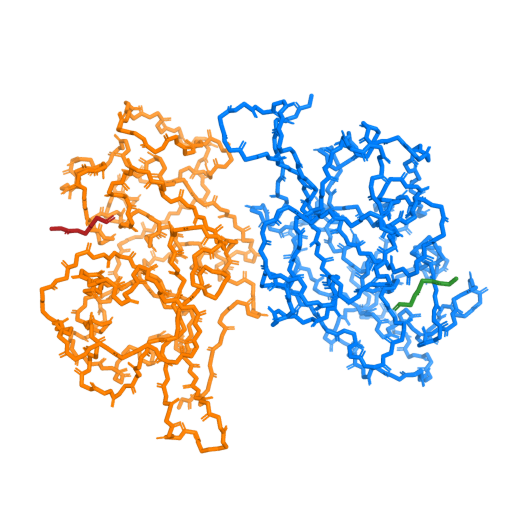ATOM 1536 C CA . ARG A 1 101 ? 8.70800 25.55500 -5.87400 1.000 25.44000 101 ARG AA CA 1
ATOM 1537 C C . ARG A 1 101 ? 8.62400 26.78400 -4.95800 1.000 26.63000 101 ARG AA C 1
ATOM 1538 O O . ARG A 1 101 ? 7.52400 27.28100 -4.63700 1.000 26.08000 101 ARG AA O 1
ATOM 1559 N N . PRO A 1 102 ? 9.75800 27.30400 -4.51000 1.000 26.14000 102 PRO AA N 1
ATOM 1560 C CA . PRO A 1 102 ? 9.73200 28.46800 -3.63000 1.000 28.28000 102 PRO AA CA 1
ATOM 1561 C C . PRO A 1 102 ? 9.02000 29.66100 -4.19000 1.000 27.53000 102 PRO AA C 1
ATOM 1562 O O . PRO A 1 102 ? 8.41600 30.42000 -3.41100 1.000 27.21000 102 PRO AA O 1
ATOM 1573 N N . GLU A 1 103 ? 9.11700 29.85900 -5.51400 1.000 25.17000 103 GLU AA N 1
ATOM 1574 C CA . GLU A 1 103 ? 8.48900 31.04900 -6.12200 1.000 29.29000 103 GLU AA CA 1
ATOM 1575 C C . GLU A 1 103 ? 6.95100 31.04000 -6.01600 1.000 32.68000 103 GLU AA C 1
ATOM 1576 O O . GLU A 1 103 ? 6.31800 32.07800 -6.21700 1.000 28.12000 103 GLU AA O 1
ATOM 1588 N N . ASN A 1 104 ? 6.36200 29.86300 -5.70800 1.000 28.47000 104 ASN AA N 1
ATOM 1589 C CA . ASN A 1 104 ? 4.91500 29.72400 -5.63500 1.000 27.32000 104 ASN AA CA 1
ATOM 1590 C C . ASN A 1 104 ? 4.46000 29.60200 -4.23000 1.000 27.13000 104 ASN AA C 1
ATOM 1591 O O . ASN A 1 104 ? 3.29100 29.32600 -3.97400 1.000 28.32000 104 ASN AA O 1
ATOM 1602 N N . SER A 1 105 ? 5.38800 29.76500 -3.29300 1.000 26.36000 105 SER AA N 1
ATOM 1603 C CA . SER A 1 105 ? 5.03300 29.68000 -1.87700 1.000 25.50000 105 SER AA CA 1
ATOM 1604 C C . SER A 1 105 ? 4.14500 30.85800 -1.47400 1.000 28.58000 105 SER AA C 1
ATOM 1605 O O . SER A 1 105 ? 4.43300 32.00400 -1.83600 1.000 27.91000 105 SER AA O 1
ATOM 1613 N N . VAL A 1 106 ? 3.07600 30.57300 -0.71800 1.000 28.41000 106 VAL AA N 1
ATOM 1614 C CA . VAL A 1 106 ? 2.15500 31.62500 -0.26000 1.000 24.76000 106 VAL AA CA 1
ATOM 1615 C C . VAL A 1 106 ? 1.95600 31.49000 1.24800 1.000 26.56000 106 VAL AA C 1
ATOM 1616 O O . VAL A 1 106 ? 1.12400 32.18500 1.84100 1.000 26.48000 106 VAL AA O 1
ATOM 1629 N N . ALA A 1 107 ? 2.72100 30.62700 1.88500 1.000 24.39000 107 ALA AA N 1
ATOM 1630 C CA . ALA A 1 107 ? 2.61300 30.44600 3.35700 1.000 24.12000 107 ALA AA CA 1
ATOM 1631 C C . ALA A 1 107 ? 3.93100 30.05100 3.99300 1.000 29.28000 107 ALA AA C 1
ATOM 1632 O O . ALA A 1 107 ? 4.79600 29.47100 3.32900 1.000 27.94000 107 ALA AA O 1
ATOM 1639 N N . GLN A 1 108 ? 4.08300 30.37500 5.26100 1.000 25.31000 108 GLN AA N 1
ATOM 1640 C CA . GLN A 1 108 ? 5.23900 30.04700 6.07400 1.000 21.75000 108 GLN AA CA 1
ATOM 1641 C C . GLN A 1 108 ? 4.81900 29.89100 7.50600 1.000 28.62000 108 GLN AA C 1
ATOM 1642 O O . GLN A 1 108 ? 3.80600 30.45800 7.91000 1.000 28.89000 108 GLN AA O 1
ATOM 1656 N N . ASP A 1 109 ? 5.56100 29.11900 8.27100 1.000 25.04000 109 ASP AA N 1
ATOM 1657 C CA . ASP A 1 109 ? 5.32800 29.04100 9.70800 1.000 26.29000 109 ASP AA CA 1
ATOM 1658 C C . ASP A 1 109 ? 6.69200 28.85100 10.36800 1.000 30.86000 109 ASP AA C 1
ATOM 1659 O O . ASP A 1 109 ? 7.66800 28.47700 9.70700 1.000 32.91000 109 ASP AA O 1
ATOM 1668 N N . THR A 1 110 ? 6.75000 29.12600 11.65600 1.000 29.12000 110 THR AA N 1
ATOM 1669 C CA . THR A 1 110 ? 8.01500 29.06300 12.42600 1.000 28.05000 110 THR AA CA 1
ATOM 1670 C C . THR A 1 110 ? 7.99800 27.89200 13.36400 1.000 31.33000 110 THR AA C 1
ATOM 1671 O O . THR A 1 110 ? 8.91400 27.72100 14.18200 1.000 31.29000 110 THR AA O 1
ATOM 1682 N N . GLY A 1 111 ? 6.95900 27.03200 13.23700 1.000 26.48000 111 GLY AA N 1
ATOM 1683 C CA . GLY A 1 111 ? 6.84000 25.94100 14.16300 1.000 23.77000 111 GLY AA CA 1
ATOM 1684 C C . GLY A 1 111 ? 5.36600 25.87800 14.49300 1.000 24.89000 111 GLY AA C 1
ATOM 1685 O O . GLY A 1 111 ? 4.53300 26.34600 13.70100 1.000 27.48000 111 GLY AA O 1
ATOM 1689 N N . PHE A 1 112 ? 5.05500 25.33300 15.60800 1.000 22.46000 112 PHE AA N 1
ATOM 1690 C CA . PHE A 1 112 ? 3.61700 25.15000 15.92300 1.000 25.52000 112 PHE AA CA 1
ATOM 1691 C C . PHE A 1 112 ? 3.41000 25.16700 17.42400 1.000 25.89000 112 PHE AA C 1
ATOM 1692 O O . PHE A 1 112 ? 4.36300 25.00300 18.18500 1.000 25.31000 112 PHE AA O 1
ATOM 1709 N N . THR A 1 113 ? 2.15900 25.40400 17.85500 1.000 22.10000 113 THR AA N 1
ATOM 1710 C CA . THR A 1 113 ? 1.78700 25.35700 19.27100 1.000 21.59000 113 THR AA CA 1
ATOM 1711 C C . THR A 1 113 ? 0.86900 24.19100 19.54100 1.000 26.09000 113 THR AA C 1
ATOM 1712 O O . THR A 1 113 ? -0.04800 23.93700 18.74100 1.000 25.23000 113 THR AA O 1
ATOM 1723 N N . VAL A 1 114 ? 1.12000 23.46100 20.63300 1.000 24.51000 114 VAL AA N 1
ATOM 1724 C CA . VAL A 1 114 ? 0.30600 22.31500 21.02200 1.000 24.40000 114 VAL AA CA 1
ATOM 1725 C C . VAL A 1 114 ? 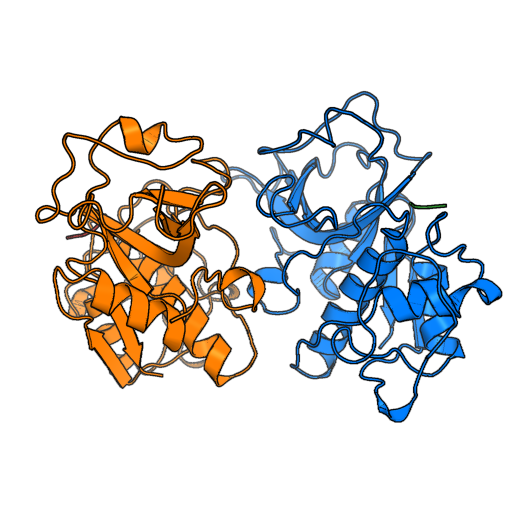-0.68000 22.73600 22.10500 1.000 30.77000 114 VAL AA C 1
ATOM 1726 O O . VAL A 1 114 ? -0.33300 23.43700 23.04400 1.000 30.62000 114 VAL AA O 1
ATOM 1739 N N . VAL A 1 115 ? -1.94000 22.32500 21.94200 1.000 28.97000 115 VAL AA N 1
ATOM 1740 C CA . VAL A 1 115 ? -2.97500 22.54600 22.94300 1.000 27.60000 115 VAL AA CA 1
ATOM 1741 C C . VAL A 1 115 ? -2.79700 21.52900 24.05900 1.000 28.21000 115 VAL AA C 1
ATOM 1742 O O . VAL A 1 115 ? -2.61600 20.35700 23.77300 1.000 24.61000 115 VAL AA O 1
ATOM 1755 N N . ALA A 1 116 ? -2.80500 21.97800 25.33600 1.000 30.23000 116 ALA AA N 1
ATOM 1756 C CA . ALA A 1 116 ? -2.69300 21.00000 26.44000 1.000 38.99000 116 ALA AA CA 1
ATOM 1757 C C . ALA A 1 116 ? -3.51500 19.74600 26.13100 1.000 42.60000 116 ALA AA C 1
ATOM 1758 O O . ALA A 1 116 ? -4.73100 19.82500 26.00000 1.000 38.15000 116 ALA AA O 1
ATOM 1765 N N . PRO A 1 117 ? -2.88800 18.56700 26.04000 1.000 37.33000 117 PRO AA N 1
ATOM 1766 C CA . PRO A 1 117 ? -3.57800 17.31500 25.72000 1.000 39.95000 117 PRO AA CA 1
ATOM 1767 C C . PRO A 1 117 ? -4.73600 16.90100 26.58300 1.000 44.92000 117 PRO AA C 1
ATOM 1768 O O . PRO A 1 117 ? -4.65800 16.79800 27.81200 1.000 37.27000 117 PRO AA O 1
ATOM 1779 N N . GLY A 1 118 ? -5.85000 16.65200 25.89300 1.000 34.04000 118 GLY AA N 1
ATOM 1780 C CA . GLY A 1 118 ? -7.03400 16.14800 26.57300 1.000 29.79000 118 GLY AA CA 1
ATOM 1781 C C . GLY A 1 118 ? -7.87500 17.22000 27.21000 1.000 36.71000 118 GLY AA C 1
ATOM 1782 O O . GLY A 1 118 ? -8.90700 16.89700 27.79000 1.000 39.00000 118 GLY AA O 1
ATOM 1786 N N . LYS A 1 119 ? -7.47100 18.49800 27.10700 1.000 31.83000 119 LYS AA N 1
ATOM 1787 C CA . LYS A 1 119 ? -8.29900 19.47400 27.76900 1.000 34.42000 119 LYS AA CA 1
ATOM 1788 C C . LYS A 1 119 ? -9.21100 20.20700 26.81700 1.000 27.51000 119 LYS AA C 1
ATOM 1789 O O . LYS A 1 119 ? -8.71100 21.07600 26.12100 1.000 29.58000 119 LYS AA O 1
ATOM 1808 N N . GLU A 1 120 ? -10.51300 19.87200 26.80800 1.000 27.83000 120 GLU AA N 1
ATOM 1809 C CA . GLU A 1 120 ? -11.44100 20.58500 25.94300 1.000 26.30000 120 GLU AA CA 1
ATOM 1810 C C . GLU A 1 120 ? -11.49000 22.07000 26.26800 1.000 30.18000 120 GLU AA C 1
ATOM 1811 O O . GLU A 1 120 ? -11.71000 22.88400 25.36200 1.000 27.24000 120 GLU AA O 1
ATOM 1823 N N . LYS A 1 121 ? -11.28800 22.48700 27.52500 1.000 28.59000 121 LYS AA N 1
ATOM 1824 C CA . LYS A 1 121 ? -11.33500 23.93000 27.74700 1.000 29.90000 121 LYS AA CA 1
ATOM 1825 C C . LYS A 1 121 ? -10.10200 24.56800 27.16500 1.000 27.34000 121 LYS AA C 1
ATOM 1826 O O . LYS A 1 121 ? -10.19100 25.69300 26.73600 1.000 24.84000 121 LYS AA O 1
ATOM 1845 N N . ALA A 1 122 ? -8.94500 23.87600 27.16500 1.000 25.52000 122 ALA AA N 1
ATOM 1846 C CA . ALA A 1 122 ? -7.80200 24.47500 26.51200 1.000 26.58000 122 ALA AA CA 1
ATOM 1847 C C . ALA A 1 122 ? -8.06600 24.58900 24.99500 1.000 23.24000 122 ALA AA C 1
ATOM 1848 O O . ALA A 1 122 ? -7.68000 25.57200 24.36000 1.000 24.43000 122 ALA AA O 1
ATOM 1855 N N . LEU A 1 123 ? -8.72300 23.57700 24.44000 1.000 25.30000 123 LEU AA N 1
ATOM 1856 C CA . LEU A 1 123 ? -9.00500 23.65900 23.00900 1.000 22.15000 123 LEU AA CA 1
ATOM 1857 C C . LEU A 1 123 ? -9.98200 24.77700 22.74900 1.000 22.18000 123 LEU AA C 1
ATOM 1858 O O . LEU A 1 123 ? -9.87800 25.48000 21.74600 1.000 24.48000 123 LEU AA O 1
ATOM 1874 N N . MET A 1 124 ? -10.93000 24.95500 23.66500 1.000 23.74000 124 MET AA N 1
ATOM 1875 C CA . MET A 1 124 ? -11.92000 26.02500 23.49800 1.000 25.16000 124 MET AA CA 1
ATOM 1876 C C . MET A 1 124 ? -11.22900 27.37200 23.49300 1.000 25.79000 124 MET AA C 1
ATOM 1877 O O . MET A 1 124 ? -11.56800 28.26700 22.71800 1.000 21.37000 124 MET AA O 1
ATOM 1891 N N . LYS A 1 125 ? -10.19800 27.53400 24.36500 1.000 22.96000 125 LYS AA N 1
ATOM 1892 C CA . LYS A 1 125 ? -9.48500 28.76800 24.43300 1.000 23.11000 125 LYS AA CA 1
ATOM 1893 C C . LYS A 1 125 ? -8.65900 28.99600 23.16900 1.000 23.97000 125 LYS AA C 1
ATOM 1894 O O . LYS A 1 125 ? -8.65000 30.10600 22.66900 1.000 22.57000 125 LYS AA O 1
ATOM 1913 N N . ALA A 1 126 ? -8.00000 27.94000 22.65400 1.000 20.73000 126 ALA AA N 1
ATOM 1914 C CA . ALA A 1 126 ? -7.21400 28.09000 21.44100 1.000 23.80000 126 ALA AA CA 1
ATOM 1915 C C . ALA A 1 126 ? -8.12100 28.49900 20.29800 1.000 23.38000 126 ALA AA C 1
ATOM 1916 O O . ALA A 1 126 ? -7.80400 29.42100 19.57100 1.000 23.63000 126 ALA AA O 1
ATOM 1923 N N . VAL A 1 127 ? -9.21100 27.77400 20.12200 1.000 20.18000 127 VAL AA N 1
ATOM 1924 C CA . VAL A 1 127 ? -10.16900 28.10900 19.01700 1.000 22.37000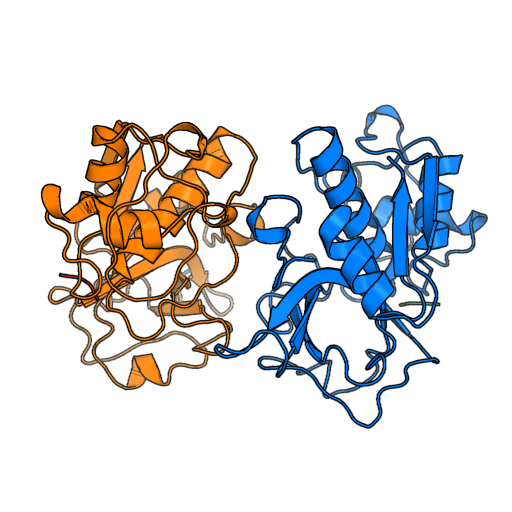 127 VAL AA CA 1
ATOM 1925 C C . VAL A 1 127 ? -10.65000 29.57100 19.07900 1.000 24.22000 127 VAL AA C 1
ATOM 1926 O O . VAL A 1 127 ? -10.65900 30.28900 18.07100 1.000 21.20000 127 VAL AA O 1
ATOM 1939 N N . ALA A 1 128 ? -11.03400 30.01100 20.28700 1.000 22.03000 128 ALA AA N 1
ATOM 1940 C CA . ALA A 1 128 ? -11.55300 31.38400 20.41100 1.000 23.01000 128 ALA AA CA 1
ATOM 1941 C C . ALA A 1 128 ? -10.50400 32.47800 20.18000 1.000 27.16000 128 ALA AA C 1
ATOM 1942 O O . ALA A 1 128 ? -10.81900 33.54900 19.67300 1.000 28.90000 128 ALA AA O 1
ATOM 1949 N N . THR A 1 129 ? -9.25600 32.20500 20.54200 1.000 28.30000 129 THR AA N 1
ATOM 1950 C CA . THR A 1 129 ? -8.24100 33.24300 20.43000 1.000 27.80000 129 THR AA CA 1
ATOM 1951 C C . THR A 1 129 ? -7.37100 33.21700 19.19700 1.000 29.79000 129 THR AA C 1
ATOM 1952 O O . THR A 1 129 ? -6.85800 34.26200 18.81300 1.000 31.23000 129 THR AA O 1
ATOM 1963 N N . VAL A 1 130 ? -7.22700 32.05400 18.53500 1.000 25.51000 130 VAL AA N 1
ATOM 1964 C CA . VAL A 1 130 ? -6.28000 31.91800 17.44800 1.000 24.82000 130 VAL AA CA 1
ATOM 1965 C C . VAL A 1 130 ? -6.88000 31.80900 16.04600 1.000 24.08000 130 VAL AA C 1
ATOM 1966 O O . VAL A 1 130 ? -6.43400 32.47400 15.13000 1.000 24.01000 130 VAL AA O 1
ATOM 1979 N N . GLY A 1 131 ? -7.91000 30.98700 15.92000 1.000 22.73000 131 GLY AA N 1
ATOM 1980 C CA . GLY A 1 131 ? -8.49300 30.70000 14.63300 1.000 21.77000 131 GLY AA CA 1
ATOM 1981 C C . GLY A 1 131 ? -8.70000 29.19700 14.57600 1.000 22.64000 131 GLY AA C 1
ATOM 1982 O O . GLY A 1 131 ? -8.64700 28.52400 15.59400 1.000 22.56000 131 GLY AA O 1
ATOM 1986 N N . PRO A 1 132 ? -8.95300 28.64700 13.38800 1.000 19.76000 132 PRO AA N 1
ATOM 1987 C CA . PRO A 1 132 ? -9.15400 27.20300 13.26700 1.000 19.87000 132 PRO AA CA 1
ATOM 1988 C C . PRO A 1 132 ? -7.96900 26.38000 13.77800 1.000 19.97000 132 PRO AA C 1
ATOM 1989 O O . PRO A 1 132 ? -6.80900 26.75300 13.57100 1.000 19.96000 132 PRO AA O 1
ATOM 2000 N N . ILE A 1 133 ? -8.28000 25.23900 14.39300 1.000 18.52000 133 ILE AA N 1
ATOM 2001 C CA . ILE A 1 133 ? -7.25300 24.40700 15.02000 1.000 20.49000 133 ILE AA CA 1
ATOM 2002 C C . ILE A 1 133 ? -7.22200 23.02200 14.43200 1.000 19.96000 133 ILE AA C 1
ATOM 2003 O O . ILE A 1 133 ? -8.27500 22.41400 14.27200 1.000 16.75000 133 ILE AA O 1
ATOM 2019 N N . SER A 1 134 ? -6.01600 22.51000 14.08500 1.000 17.87000 134 SER AA N 1
ATOM 2020 C CA . SER A 1 134 ? -5.91900 21.08800 13.61600 1.000 18.11000 134 SER AA CA 1
ATOM 2021 C C . SER A 1 134 ? -6.09500 20.12800 14.77200 1.000 19.43000 134 SER AA C 1
ATOM 2022 O O . SER A 1 134 ? -5.50500 20.33600 15.83600 1.000 21.33000 134 SER AA O 1
ATOM 2030 N N . VAL A 1 135 ? -6.89600 19.08400 14.61100 1.000 18.57000 135 VAL AA N 1
ATOM 2031 C CA . VAL A 1 135 ? -7.12700 18.10900 15.67400 1.000 16.48000 135 VAL AA CA 1
ATOM 2032 C C . VAL A 1 135 ? -7.16700 16.69400 15.06900 1.000 20.07000 135 VAL AA C 1
ATOM 2033 O O . VAL A 1 135 ? -7.50000 16.53300 13.90600 1.000 20.21000 135 VAL AA O 1
ATOM 2046 N N . ALA A 1 136 ? -6.81700 15.67400 15.86600 1.000 18.80000 136 ALA AA N 1
ATOM 2047 C CA . ALA A 1 136 ? -6.91300 14.27600 15.45700 1.000 20.47000 136 ALA AA CA 1
ATOM 2048 C C . ALA A 1 136 ? -8.22600 13.75800 16.06400 1.000 22.90000 136 ALA AA C 1
ATOM 2049 O O . ALA A 1 136 ? -8.67100 14.25800 17.09600 1.000 21.86000 136 ALA AA O 1
ATOM 2056 N N . MET A 1 137 ? -8.85600 12.79100 15.44300 1.000 20.48000 137 MET AA N 1
ATOM 2057 C CA . MET A 1 137 ? -10.08000 12.25900 16.03300 1.000 20.56000 137 MET AA CA 1
ATOM 2058 C C . MET A 1 137 ? -10.21100 10.81300 15.65800 1.000 23.64000 137 MET AA C 1
ATOM 2059 O O . MET A 1 137 ? -9.49000 10.33000 14.77800 1.000 21.50000 137 MET AA O 1
ATOM 2073 N N . ASP A 1 138 ? -11.12600 10.11100 16.35100 1.000 22.72000 138 ASP AA N 1
ATOM 2074 C CA . ASP A 1 138 ? -11.46800 8.75000 16.01600 1.000 21.68000 138 ASP AA CA 1
ATOM 2075 C C . ASP A 1 138 ? -12.67200 8.85500 15.08800 1.000 23.00000 138 ASP AA C 1
ATOM 2076 O O . ASP A 1 138 ? -13.78800 9.15000 15.52600 1.000 24.41000 138 ASP AA O 1
ATOM 2085 N N . ALA A 1 139 ? -12.43300 8.62600 13.79800 1.000 23.23000 139 ALA AA N 1
ATOM 2086 C CA . ALA A 1 139 ? -13.47300 8.68300 12.76400 1.000 23.60000 139 ALA AA CA 1
ATOM 2087 C C . ALA A 1 139 ? -13.80100 7.27100 12.22300 1.000 24.89000 139 ALA AA C 1
ATOM 2088 O O . ALA A 1 139 ? -14.56100 7.15400 11.26300 1.000 26.41000 139 ALA AA O 1
ATOM 2095 N N . GLY A 1 140 ? -13.26600 6.20600 12.87100 1.000 26.23000 140 GLY AA N 1
ATOM 2096 C CA . GLY A 1 140 ? -13.43100 4.84000 12.35700 1.000 25.84000 140 GLY AA CA 1
ATOM 2097 C C . GLY A 1 140 ? -14.76500 4.18100 12.64300 1.000 30.44000 140 GLY AA C 1
ATOM 2098 O O . GLY A 1 140 ? -14.78300 3.11700 13.25100 1.000 30.76000 140 GLY AA O 1
ATOM 2102 N N . HIS A 1 141 ? -15.85400 4.79100 12.20700 1.000 25.09000 141 HIS AA N 1
ATOM 2103 C CA . HIS A 1 141 ? -17.20500 4.28400 12.47400 1.000 28.13000 141 HIS AA CA 1
ATOM 2104 C C . HIS A 1 141 ? -18.13000 4.58700 11.35400 1.000 33.65000 141 HIS AA C 1
ATOM 2105 O O . HIS A 1 141 ? -18.07700 5.67300 10.78200 1.000 29.36000 141 HIS AA O 1
ATOM 2120 N N . SER A 1 142 ? -18.99000 3.62300 10.99600 1.000 29.41000 142 SER AA N 1
ATOM 2121 C CA . SER A 1 142 ? -19.98300 3.83100 9.98800 1.000 28.97000 142 SER AA CA 1
ATOM 2122 C C . SER A 1 142 ? -20.87100 4.98700 10.36800 1.000 26.08000 142 SER AA C 1
ATOM 2123 O O . SER A 1 142 ? -21.36900 5.67000 9.50800 1.000 26.75000 142 SER AA O 1
ATOM 2131 N N . SER A 1 143 ? -21.05500 5.20100 11.68800 1.000 25.14000 143 SER AA N 1
ATOM 2132 C CA . SER A 1 143 ? -21.90900 6.29400 12.12000 1.000 26.72000 143 SER AA CA 1
ATOM 2133 C C . SER A 1 143 ? -21.29900 7.60900 11.66500 1.000 25.42000 143 SER AA C 1
ATOM 2134 O O . SER A 1 143 ? -22.04000 8.55300 11.42100 1.000 26.55000 143 SER AA O 1
ATOM 2142 N N . PHE A 1 144 ? -19.94700 7.67200 11.58700 1.000 24.44000 144 PHE AA N 1
ATOM 2143 C CA . PHE A 1 144 ? -19.27300 8.90100 11.11600 1.000 25.55000 144 PHE AA CA 1
ATOM 2144 C C . PHE A 1 144 ? -19.36300 8.97700 9.59400 1.000 26.41000 144 PHE AA C 1
ATOM 2145 O O . PHE A 1 144 ? -19.63200 10.01700 9.00000 1.000 25.95000 144 PHE AA O 1
ATOM 2162 N N A GLN A 1 145 ? -19.11200 7.84500 8.95800 0.450 26.43000 145 GLN AA N 1
ATOM 2163 N N B GLN A 1 145 ? -19.14100 7.86100 8.93200 0.550 26.39000 145 GLN AA N 1
ATOM 2164 C CA A GLN A 1 145 ? -19.22100 7.78900 7.52100 0.450 31.42000 145 GLN AA CA 1
ATOM 2165 C CA B GLN A 1 145 ? -19.27200 7.83800 7.49400 0.550 31.57000 145 GLN AA CA 1
ATOM 2166 C C A GLN A 1 145 ? -20.58400 8.25600 7.03200 0.450 31.95000 145 GLN AA C 1
ATOM 2167 C C B GLN A 1 145 ? -20.61400 8.31300 7.02000 0.550 33.93000 145 GLN AA C 1
ATOM 2168 O O A GLN A 1 145 ? -20.65200 8.98700 6.04300 0.450 30.56000 145 GLN AA O 1
ATOM 2169 O O B GLN A 1 145 ? -20.69400 9.05600 6.04400 0.550 31.97000 145 GLN AA O 1
ATOM 2196 N N . PHE A 1 146 ? -21.67500 7.85600 7.72200 1.000 29.04000 146 PHE AA N 1
ATOM 2197 C CA . PHE A 1 146 ? -22.99300 8.27100 7.24300 1.000 30.73000 146 PHE AA CA 1
ATOM 2198 C C . PHE A 1 146 ? -23.60300 9.39100 8.05500 1.000 30.71000 146 PHE AA C 1
ATOM 2199 O O . PHE A 1 146 ? -24.79800 9.64800 8.00800 1.000 31.54000 146 PHE AA O 1
ATOM 2216 N N . TYR A 1 147 ? -22.75100 10.14200 8.80500 1.000 27.49000 147 TYR AA N 1
ATOM 2217 C CA . TYR A 1 147 ? -23.28200 11.28800 9.51500 1.000 27.44000 147 TYR AA CA 1
ATOM 2218 C C . TYR A 1 147 ? -23.97500 12.30200 8.56600 1.000 29.57000 147 TYR AA C 1
ATOM 2219 O O . TYR A 1 147 ? -23.46000 12.54800 7.49600 1.000 28.45000 147 TYR AA O 1
ATOM 2237 N N . LYS A 1 148 ? -25.10300 12.88300 8.96000 1.000 29.00000 148 LYS AA N 1
ATOM 2238 C CA . LYS A 1 148 ? -25.69900 13.93000 8.09100 1.000 25.18000 148 LYS AA CA 1
ATOM 2239 C C . LYS A 1 148 ? -26.12400 15.15500 8.88500 1.000 29.55000 148 LYS AA C 1
ATOM 2240 O O . LYS A 1 148 ? -25.96000 16.28800 8.42200 1.000 32.96000 148 LYS AA O 1
ATOM 2259 N N . SER A 1 149 ? -26.66800 14.97100 10.10700 1.000 26.34000 149 SER AA N 1
ATOM 2260 C CA . SER A 1 149 ? -27.08700 16.12700 10.86900 1.000 30.46000 149 SER AA CA 1
ATOM 2261 C C . SER A 1 149 ? -27.04400 15.84200 12.34700 1.000 27.61000 149 SER AA C 1
ATOM 2262 O O . SER A 1 149 ? -26.93700 14.69200 12.73600 1.000 29.26000 149 SER AA O 1
ATOM 2270 N N . GLY A 1 150 ? -27.13100 16.89900 13.14700 1.000 26.10000 150 GLY AA N 1
ATOM 2271 C CA . GLY A 1 150 ? -27.22100 16.75900 14.59800 1.000 29.65000 150 GLY AA CA 1
ATOM 2272 C C . GLY A 1 150 ? -25.87500 16.73600 15.27200 1.000 27.88000 150 GLY AA C 1
ATOM 2273 O O . GLY A 1 150 ? -24.85400 16.87100 14.62600 1.000 25.97000 150 GLY AA O 1
ATOM 2277 N N . ILE A 1 151 ? -25.88900 16.58900 16.60400 1.000 26.65000 151 ILE AA N 1
ATOM 2278 C CA . ILE A 1 151 ? -24.62900 16.50100 17.32100 1.000 24.65000 151 ILE AA CA 1
ATOM 2279 C C . ILE A 1 151 ? -24.15700 15.06100 17.28500 1.000 29.65000 151 ILE AA C 1
ATOM 2280 O O . ILE A 1 151 ? -24.81500 14.14700 17.77600 1.000 30.51000 151 ILE AA O 1
ATOM 2296 N N . TYR A 1 152 ? -23.01400 14.83900 16.67400 1.000 24.74000 152 TYR AA N 1
ATOM 2297 C CA . TYR A 1 152 ? -22.48000 13.50700 16.58600 1.000 23.20000 152 TYR AA CA 1
ATOM 2298 C C . TYR A 1 152 ? -21.97900 12.97500 17.94100 1.000 23.04000 152 TYR AA C 1
ATOM 2299 O O . TYR A 1 152 ? -21.17500 13.63800 18.63400 1.000 23.99000 152 TYR AA O 1
ATOM 2317 N N . PHE A 1 153 ? -22.46200 11.78200 18.29700 1.000 25.06000 153 PHE AA N 1
ATOM 2318 C CA . PHE A 1 153 ? -22.06700 11.08100 19.52500 1.000 27.41000 153 PHE AA CA 1
ATOM 2319 C C . PHE A 1 153 ? -22.03400 9.60500 19.17500 1.000 29.48000 153 PHE AA C 1
ATOM 2320 O O . PHE A 1 153 ? -23.02500 9.08500 18.69500 1.000 33.47000 153 PHE AA O 1
ATOM 2337 N N . GLU A 1 154 ? -20.91000 8.95100 19.42500 1.000 26.83000 154 GLU AA N 1
ATOM 2338 C CA . GLU A 1 154 ? -20.67600 7.55400 19.09400 1.000 25.44000 154 GLU AA CA 1
ATOM 2339 C C . GLU A 1 154 ? -20.06300 6.86000 20.30600 1.000 28.66000 154 GLU AA C 1
ATOM 2340 O O . GLU A 1 154 ? -18.95300 7.11900 20.74000 1.000 26.73000 154 GLU AA O 1
ATOM 2352 N N . PRO A 1 155 ? -20.79000 5.96000 20.89500 1.000 28.90000 155 PRO AA N 1
ATOM 2353 C CA . PRO A 1 155 ? -20.31200 5.22500 22.06300 1.000 28.87000 155 PRO AA CA 1
ATOM 2354 C C . PRO A 1 155 ? -19.08400 4.47600 21.89900 1.000 29.33000 155 PRO AA C 1
ATOM 2355 O O . PRO A 1 155 ? -18.36600 4.29600 22.87700 1.000 28.86000 155 PRO AA O 1
ATOM 2366 N N . ASP A 1 156 ? -18.83500 3.97500 20.69800 1.000 27.74000 156 ASP AA N 1
ATOM 2367 C CA . ASP A 1 156 ? -17.59000 3.24500 20.46000 1.000 27.92000 156 ASP AA CA 1
ATOM 2368 C C . ASP A 1 156 ? -16.40300 4.19100 20.20400 1.000 27.65000 156 ASP AA C 1
ATOM 2369 O O . ASP A 1 156 ? -15.31300 3.72000 19.90200 1.000 29.03000 156 ASP AA O 1
ATOM 2378 N N . CYS A 1 157 ? -16.59100 5.49800 20.32900 1.000 29.28000 157 CYS AA N 1
ATOM 2379 C CA . CYS A 1 157 ? -15.47600 6.42500 20.05100 1.000 29.29000 157 CYS AA CA 1
ATOM 2380 C C . CYS A 1 157 ? -14.36200 6.33200 21.09800 1.000 31.91000 157 CYS AA C 1
ATOM 2381 O O . CYS A 1 157 ? -14.61700 6.15900 22.28800 1.000 29.53000 157 CYS AA O 1
ATOM 2388 N N . SER A 1 158 ? -13.12100 6.41400 20.62900 1.000 26.67000 158 SER AA N 1
ATOM 2389 C CA . SER A 1 158 ? -11.97100 6.45600 21.50300 1.000 27.55000 158 SER AA CA 1
ATOM 2390 C C . SER A 1 158 ? -11.45200 7.88600 21.60000 1.000 32.04000 158 SER AA C 1
ATOM 2391 O O . SER A 1 158 ? -11.52100 8.64200 20.59900 1.000 30.60000 158 SER AA O 1
ATOM 2399 N N . SER A 1 159 ? -10.93600 8.28400 22.80900 1.000 29.91000 159 SER AA N 1
ATOM 2400 C CA . SER A 1 159 ? -10.33400 9.59800 22.98000 1.000 29.46000 159 SER AA CA 1
ATOM 2401 C C . SER A 1 159 ? -8.82000 9.43500 22.86100 1.000 30.03000 159 SER AA C 1
ATOM 2402 O O . SER A 1 159 ? -8.11800 10.42300 22.82000 1.000 30.03000 159 SER AA O 1
ATOM 2410 N N . LYS A 1 160 ? -8.32400 8.16000 22.74600 1.000 31.81000 160 LYS AA N 1
ATOM 2411 C CA . LYS A 1 160 ? -6.88400 7.90600 22.71900 1.000 40.04000 160 LYS AA CA 1
ATOM 2412 C C . LYS A 1 160 ? -6.35800 7.30500 21.42800 1.000 38.25000 160 LYS AA C 1
ATOM 2413 O O . LYS A 1 160 ? -5.25100 7.61300 21.00000 1.000 31.86000 160 LYS AA O 1
ATOM 2432 N N . ASN A 1 161 ? -7.13400 6.41800 20.83500 1.000 29.75000 161 ASN AA N 1
ATOM 2433 C CA . ASN A 1 161 ? -6.72900 5.73100 19.60400 1.000 31.91000 161 ASN AA CA 1
ATOM 2434 C C . ASN A 1 161 ? -7.39500 6.43700 18.43800 1.000 37.17000 161 ASN AA C 1
ATOM 2435 O O . ASN A 1 161 ? -8.54600 6.15800 18.09300 1.000 31.79000 161 ASN AA O 1
ATOM 2446 N N . LEU A 1 162 ? -6.64400 7.37200 17.82500 1.000 29.86000 162 LEU AA N 1
ATOM 2447 C CA . LEU A 1 162 ? -7.16900 8.24400 16.74600 1.000 27.55000 162 LEU AA CA 1
ATOM 2448 C C . LEU A 1 162 ? -6.68400 7.88600 15.34800 1.000 25.40000 162 LEU AA C 1
ATOM 2449 O O . LEU A 1 162 ? -5.59200 7.35600 15.19900 1.000 28.30000 162 LEU AA O 1
ATOM 2465 N N . ASP A 1 163 ? -7.49300 8.18100 14.30900 1.000 22.68000 163 ASP AA N 1
ATOM 2466 C CA . ASP A 1 163 ? -7.12000 7.75600 12.97000 1.000 21.31000 163 ASP AA CA 1
ATOM 2467 C C . ASP A 1 163 ? -7.39300 8.79700 11.91000 1.000 23.74000 163 ASP AA C 1
ATOM 2468 O O . ASP A 1 163 ? -7.25200 8.47500 10.74400 1.000 21.65000 163 ASP AA O 1
ATOM 2477 N N . HIS A 1 164 ? -7.72200 10.01700 12.29200 1.000 19.41000 164 HIS AA N 1
ATOM 2478 C CA . HIS A 1 164 ? -8.10700 10.99800 11.27500 1.000 21.08000 164 HIS AA CA 1
ATOM 2479 C C . HIS A 1 164 ? -7.82600 12.40900 11.68700 1.000 25.80000 164 HIS AA C 1
ATOM 2480 O O . HIS A 1 164 ? -8.08600 12.75100 12.83800 1.000 29.46000 164 HIS AA O 1
ATOM 2494 N N . GLY A 1 165 ? -7.32000 13.23000 10.77000 1.000 19.57000 165 GLY AA N 1
ATOM 2495 C CA . GLY A 1 165 ? -7.05200 14.62800 11.13400 1.000 20.00000 165 GLY AA CA 1
ATOM 2496 C C . GLY A 1 165 ? -8.17300 15.47600 10.55900 1.000 20.88000 165 GLY AA C 1
ATOM 2497 O O . GLY A 1 165 ? -8.58000 15.23400 9.40600 1.000 21.03000 165 GLY AA O 1
ATOM 2501 N N . VAL A 1 166 ? -8.66400 16.46300 11.33400 1.000 17.75000 166 VAL AA N 1
ATOM 2502 C CA . VAL A 1 166 ? -9.74400 17.33000 10.88800 1.000 17.35000 166 VAL AA CA 1
ATOM 2503 C C . VAL A 1 166 ? -9.45500 18.75100 11.39800 1.000 19.44000 166 VAL AA C 1
ATOM 2504 O O . VAL A 1 166 ? -8.39400 19.03800 11.97800 1.000 20.94000 166 VAL AA O 1
ATOM 2517 N N . LEU A 1 167 ? -10.37900 19.66200 11.17900 1.000 19.37000 167 LEU AA N 1
ATOM 2518 C CA . LEU A 1 167 ? -10.13000 21.06100 11.53200 1.000 18.71000 167 LEU AA CA 1
ATOM 2519 C C . LEU A 1 167 ? -11.27600 21.61200 12.37900 1.000 22.29000 167 LEU AA C 1
ATOM 2520 O O . LEU A 1 167 ? -12.41100 21.58600 11.92400 1.000 19.62000 167 LEU AA O 1
ATOM 2536 N N . VAL A 1 168 ? -10.96800 22.08400 13.60400 1.000 18.59000 168 VAL AA N 1
ATOM 2537 C CA . VAL A 1 168 ? -12.04500 22.68000 14.43900 1.000 18.16000 168 VAL AA CA 1
ATOM 2538 C C . VAL A 1 168 ? -12.10000 24.13100 14.02000 1.000 21.64000 168 VAL AA C 1
ATOM 2539 O O . VAL A 1 168 ? -11.11000 24.86500 14.20900 1.000 20.22000 168 VAL AA O 1
ATOM 2552 N N . VAL A 1 169 ? -13.26100 24.55900 13.45000 1.000 20.24000 169 VAL AA N 1
ATOM 2553 C CA . VAL A 1 169 ? -13.40600 25.92400 12.97500 1.000 19.33000 169 VAL AA CA 1
ATOM 2554 C C . VAL A 1 169 ? -14.24600 26.74800 13.94800 1.000 19.02000 169 VAL AA C 1
ATOM 2555 O O . VAL A 1 169 ? -14.43400 27.91900 13.71300 1.000 21.27000 169 VAL AA O 1
ATOM 2568 N N . GLY A 1 170 ? -14.67100 26.12000 15.03800 1.000 21.17000 170 GLY AA N 1
ATOM 2569 C CA . GLY A 1 170 ? -15.46400 26.85500 16.01700 1.000 24.62000 170 GLY AA CA 1
ATOM 2570 C C . GLY A 1 170 ? -16.14600 25.91800 16.98400 1.000 22.05000 170 GLY AA C 1
ATOM 2571 O O . GLY A 1 170 ? -15.82100 24.74700 17.06700 1.000 19.43000 170 GLY AA O 1
ATOM 2575 N N . TYR A 1 171 ? -17.08500 26.46100 17.74000 1.000 19.17000 171 TYR AA N 1
ATOM 2576 C CA . TYR A 1 171 ? -17.84300 25.66400 18.68000 1.000 18.99000 171 TYR AA CA 1
ATOM 2577 C C . TYR A 1 171 ? -19.16500 26.40400 18.91800 1.000 20.22000 171 TYR AA C 1
ATOM 2578 O O . TYR A 1 171 ? -19.27900 27.59900 18.62100 1.000 21.43000 171 TYR AA O 1
ATOM 2596 N N . GLY A 1 172 ? -20.12400 25.68800 19.44800 1.000 21.41000 172 GLY AA N 1
ATOM 2597 C CA . GLY A 1 172 ? -21.43700 26.29100 19.59200 1.000 26.61000 172 GLY AA CA 1
ATOM 2598 C C . GLY A 1 172 ? -22.29000 25.48100 20.53200 1.000 26.75000 172 GLY AA C 1
ATOM 2599 O O . GLY A 1 172 ? -21.80600 24.62400 21.27200 1.000 25.51000 172 GLY AA O 1
ATOM 2603 N N . PHE A 1 173 ? -23.56800 25.78400 20.49500 1.000 26.22000 173 PHE AA N 1
ATOM 2604 C CA . PHE A 1 173 ? -24.54200 25.14200 21.31300 1.000 26.48000 173 PHE AA CA 1
ATOM 2605 C C . PHE A 1 173 ? -25.90700 25.24900 20.67000 1.000 28.29000 173 PHE AA C 1
ATOM 2606 O O . PHE A 1 173 ? -26.15500 26.19200 19.90800 1.000 28.32000 173 PHE AA O 1
ATOM 2623 N N . GLU A 1 174 ? -26.76500 24.27400 20.96300 1.000 30.51000 174 GLU AA N 1
ATOM 2624 C CA . GLU A 1 174 ? -28.15100 24.28700 20.47400 1.000 34.30000 174 GLU AA CA 1
ATOM 2625 C C . GLU A 1 174 ? -29.02100 24.96400 21.51800 1.000 40.53000 174 GLU AA C 1
ATOM 2626 O O . GLU A 1 174 ? -28.66000 25.03100 22.67900 1.000 33.50000 174 GLU AA O 1
ATOM 2638 N N . GLY A 1 175 ? -30.17500 25.46200 21.12700 1.000 41.12000 175 GLY AA N 1
ATOM 2639 C CA . GLY A 1 175 ? -31.04000 26.09300 22.11400 1.000 48.39000 175 GLY AA CA 1
ATOM 2640 C C . GLY A 1 175 ? -30.56200 27.43700 22.63300 1.000 42.97000 175 GLY AA C 1
ATOM 2641 O O . GLY A 1 175 ? -29.66900 28.05100 22.07800 1.000 37.75000 175 GLY AA O 1
ATOM 2645 N N . ALA A 1 176 ? -31.14600 27.87700 23.75000 1.000 39.63000 176 ALA AA N 1
ATOM 2646 C CA . ALA A 1 176 ? -30.87500 29.18900 24.33600 1.000 38.23000 176 ALA AA CA 1
ATOM 2647 C C . ALA A 1 176 ? -29.80300 29.15700 25.41400 1.000 38.98000 176 ALA AA C 1
ATOM 2648 O O . ALA A 1 176 ? -29.20300 30.19000 25.71700 1.000 38.52000 176 ALA AA O 1
ATOM 2655 N N . ASN A 1 177 ? -29.56900 27.98000 26.00300 1.000 31.08000 177 ASN AA N 1
ATOM 2656 C CA . ASN A 1 177 ? -28.59200 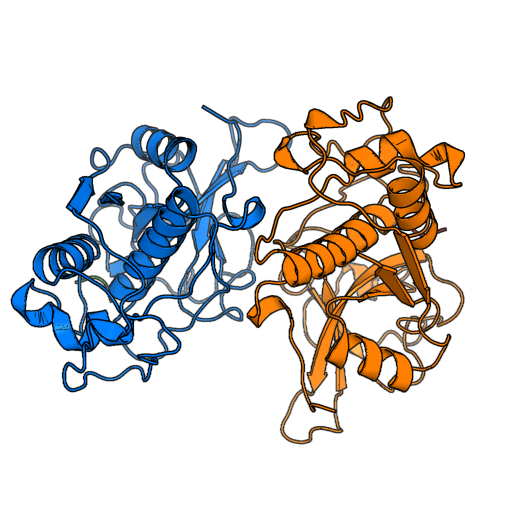27.86400 27.06700 1.000 33.97000 177 ASN AA CA 1
ATOM 2657 C C . ASN A 1 177 ? -27.23500 27.56500 26.47700 1.000 31.51000 177 ASN AA C 1
ATOM 2658 O O . ASN A 1 177 ? -27.04000 26.53100 25.89100 1.000 31.33000 177 ASN AA O 1
ATOM 2669 N N . SER A 1 178 ? -26.31100 28.48000 26.64700 1.000 30.05000 178 SER AA N 1
ATOM 2670 C CA . SER A 1 178 ? -24.97700 28.25400 26.05200 1.000 26.13000 178 SER AA CA 1
ATOM 2671 C C . SER A 1 178 ? -24.17200 27.19300 26.78700 1.000 32.99000 178 SER AA C 1
ATOM 2672 O O . SER A 1 178 ? -23.08600 26.82100 26.33800 1.000 27.33000 178 SER AA O 1
ATOM 2680 N N . GLN A 1 179 ? -24.70500 26.69700 27.90600 1.000 30.35000 179 GLN AA N 1
ATOM 2681 C CA . GLN A 1 179 ? -23.96200 25.78300 28.76400 1.000 29.85000 179 GLN AA CA 1
ATOM 2682 C C . GLN A 1 179 ? -24.35100 24.34300 28.61000 1.000 32.72000 179 GLN AA C 1
ATOM 2683 O O . GLN A 1 179 ? -23.88900 23.51500 29.38500 1.000 34.40000 179 GLN AA O 1
ATOM 2697 N N . ASN A 1 180 ? -25.21300 24.02700 27.65100 1.000 28.86000 180 ASN AA N 1
ATOM 2698 C CA . ASN A 1 180 ? -25.50800 22.60900 27.41300 1.000 31.77000 180 ASN AA CA 1
ATOM 2699 C C . ASN A 1 180 ? -25.77000 22.40400 25.93400 1.000 36.43000 180 ASN AA C 1
ATOM 2700 O O . ASN A 1 180 ? -25.87400 23.39400 25.20700 1.000 32.83000 180 ASN AA O 1
ATOM 2711 N N . SER A 1 181 ? -25.86800 21.14300 25.49400 1.000 33.30000 181 SER AA N 1
ATOM 2712 C CA . SER A 1 181 ? -26.05400 20.69800 24.09100 1.000 32.07000 181 SER AA CA 1
ATOM 2713 C C . SER A 1 181 ? -24.98200 21.40000 23.23500 1.000 33.77000 181 SER AA C 1
ATOM 2714 O O . SER A 1 181 ? -25.24700 21.95800 22.17300 1.000 29.41000 181 SER AA O 1
ATOM 2722 N N . LYS A 1 182 ? -23.75900 21.35100 23.73300 1.000 26.41000 182 LYS AA N 1
ATOM 2723 C CA . LYS A 1 182 ? -22.61800 21.98200 23.09800 1.000 24.34000 182 LYS AA CA 1
ATOM 2724 C C . LYS A 1 182 ? -21.98300 21.11700 22.00700 1.000 21.58000 182 LYS AA C 1
ATOM 2725 O O . LYS A 1 182 ? -22.10700 19.88300 22.01200 1.000 22.56000 182 LYS AA O 1
ATOM 2744 N N . TYR A 1 183 ? -21.27700 21.77500 21.09000 1.000 22.53000 183 TYR AA N 1
ATOM 2745 C CA . TYR A 1 183 ? -20.61400 21.01100 20.03900 1.000 22.20000 183 TYR AA CA 1
ATOM 2746 C C . TYR A 1 183 ? -19.42000 21.74800 19.47700 1.000 21.20000 183 TYR AA C 1
ATOM 2747 O O . TYR A 1 183 ? -19.29600 22.95700 19.61500 1.000 22.76000 183 TYR AA O 1
ATOM 2765 N N . TRP A 1 184 ? -18.51100 20.97800 18.89100 1.000 22.50000 184 TRP AA N 1
ATOM 2766 C CA . TRP A 1 184 ? -17.37300 21.48500 18.15500 1.000 19.80000 184 TRP AA CA 1
ATOM 2767 C C . TRP A 1 184 ? -17.78300 21.52200 16.70600 1.000 18.20000 184 TRP AA C 1
ATOM 2768 O O . TRP A 1 184 ? 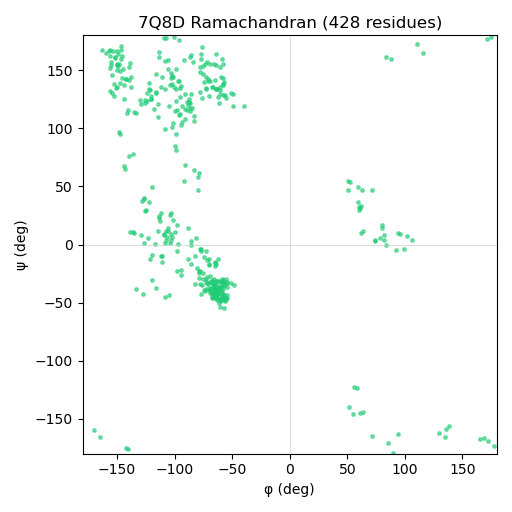-18.40900 20.56800 16.24600 1.000 18.44000 184 TRP AA O 1
ATOM 2789 N N . LEU A 1 185 ? -17.45100 22.60500 15.99200 1.000 19.59000 185 LEU AA N 1
ATOM 2790 C CA . LEU A 1 185 ? -17.72200 22.70400 14.55600 1.000 24.56000 185 LEU AA CA 1
ATOM 2791 C C . LEU A 1 185 ? -16.48900 22.16900 13.84800 1.000 21.79000 185 LEU AA C 1
ATOM 2792 O O . LEU A 1 185 ? -15.42300 22.76400 13.94800 1.000 19.56000 185 LEU AA O 1
ATOM 2808 N N . VAL A 1 186 ? -16.65600 21.08200 13.11800 1.000 17.45000 186 VAL AA N 1
ATOM 2809 C CA . VAL A 1 186 ? -15.51500 20.39400 12.48700 1.000 18.07000 186 VAL AA CA 1
ATOM 2810 C C . VAL A 1 186 ? -15.59400 20.29500 11.00100 1.000 20.97000 186 VAL AA C 1
ATOM 2811 O O . VAL A 1 186 ? -16.59000 19.83100 10.48900 1.000 21.11000 186 VAL AA O 1
ATOM 2824 N N . LYS A 1 187 ? -14.55000 20.78600 10.31000 1.000 20.56000 187 LYS AA N 1
ATOM 2825 C CA . LYS A 1 187 ? -14.42800 20.69100 8.86400 1.000 18.97000 187 LYS AA CA 1
ATOM 2826 C C . LYS A 1 187 ? -13.75000 19.36500 8.52400 1.000 20.01000 187 LYS AA C 1
ATOM 2827 O O . LYS A 1 187 ? -12.66500 19.07000 9.02800 1.000 20.41000 187 LYS AA O 1
ATOM 2846 N N . ASN A 1 188 ? -14.36800 18.59200 7.69900 1.000 17.12000 188 ASN AA N 1
ATOM 2847 C CA . ASN A 1 188 ? -13.77900 17.32200 7.25900 1.000 17.50000 188 ASN AA CA 1
ATOM 2848 C C . ASN A 1 188 ? -13.17400 17.51900 5.84600 1.000 18.05000 188 ASN AA C 1
ATOM 2849 O O . ASN A 1 188 ? -13.28000 18.60700 5.30800 1.000 19.28000 188 ASN AA O 1
ATOM 2860 N N . SER A 1 189 ? -12.56200 16.47800 5.27900 1.000 20.00000 189 SER AA N 1
ATOM 2861 C CA . SER A 1 189 ? -11.94000 16.51900 3.93900 1.000 18.91000 189 SER AA CA 1
ATOM 2862 C C . SER A 1 189 ? -12.47100 15.38000 3.05700 1.000 20.20000 189 SER AA C 1
ATOM 2863 O O . SER A 1 189 ? -11.71200 14.75900 2.29000 1.000 19.83000 189 SER AA O 1
ATOM 2871 N N . TRP A 1 190 ? -13.80300 15.11000 3.16000 1.000 19.93000 190 TRP AA N 1
ATOM 2872 C CA . TRP A 1 190 ? -14.42100 14.04900 2.37000 1.000 19.92000 190 TRP AA CA 1
ATOM 2873 C C . TRP A 1 190 ? -15.40100 14.64300 1.37700 1.000 19.57000 190 TRP AA C 1
ATOM 2874 O O . TRP A 1 190 ? -16.32100 13.97600 0.92700 1.000 20.32000 190 TRP AA O 1
ATOM 2895 N N . GLY A 1 191 ? -15.17300 15.92200 1.02300 1.000 20.60000 191 GLY AA N 1
ATOM 2896 C CA . GLY A 1 191 ? -16.02800 16.58400 0.05300 1.000 21.72000 191 GLY AA CA 1
ATOM 2897 C C . GLY A 1 191 ? -17.22800 17.22800 0.71600 1.000 23.04000 191 GLY AA C 1
ATOM 2898 O O . GLY A 1 191 ? -17.59600 16.85400 1.83100 1.000 19.98000 191 GLY AA O 1
ATOM 2902 N N . PRO A 1 192 ? -17.83300 18.19100 0.03500 1.000 21.27000 192 PRO AA N 1
ATOM 2903 C CA . PRO A 1 192 ? -19.01800 18.90300 0.56400 1.000 22.07000 192 PRO AA CA 1
ATOM 2904 C C . PRO A 1 192 ? -20.24700 18.03700 0.60800 1.000 24.50000 192 PRO AA C 1
ATOM 2905 O O . PRO A 1 192 ? -21.21900 18.38100 1.27600 1.000 28.92000 192 PRO AA O 1
ATOM 2916 N N . GLU A 1 193 ? -20.22100 16.90400 -0.13500 1.000 22.94000 193 GLU AA N 1
ATOM 2917 C CA . GLU A 1 193 ? -21.36900 16.02300 -0.13600 1.000 28.67000 193 GLU AA CA 1
ATOM 2918 C C . GLU A 1 193 ? -21.42400 15.14800 1.12100 1.000 29.93000 193 GLU AA C 1
ATOM 2919 O O . GLU A 1 193 ? -22.49000 14.69000 1.51600 1.000 28.29000 193 GLU AA O 1
ATOM 2931 N N . TRP A 1 194 ? -20.28100 14.93700 1.77200 1.000 25.39000 194 TRP AA N 1
ATOM 2932 C CA . TRP A 1 194 ? -20.26700 14.13700 3.01200 1.000 24.69000 194 TRP AA CA 1
ATOM 2933 C C . TRP A 1 194 ? -20.83000 14.95200 4.16600 1.000 26.35000 194 TRP AA C 1
ATOM 2934 O O . TRP A 1 194 ? -20.64100 16.16100 4.19200 1.000 21.22000 194 TRP AA O 1
ATOM 2955 N N . GLY A 1 195 ? -21.52300 14.34000 5.12600 1.000 23.11000 195 GLY AA N 1
ATOM 2956 C CA . GLY A 1 195 ? -21.93200 15.12900 6.29000 1.000 22.18000 195 GLY AA CA 1
ATOM 2957 C C . GLY A 1 195 ? -22.83800 16.31400 6.01200 1.000 25.39000 195 GLY AA C 1
ATOM 2958 O O . GLY A 1 195 ? -23.70100 16.26000 5.13200 1.000 28.36000 195 GLY AA O 1
ATOM 2962 N N . SER A 1 196 ? -22.66000 17.39200 6.77900 1.000 24.50000 196 SER AA N 1
ATOM 2963 C CA . SER A 1 196 ? -23.44400 18.58100 6.60300 1.000 25.98000 196 SER AA CA 1
ATOM 2964 C C . SER A 1 196 ? -22.65500 19.62000 5.81200 1.000 23.28000 196 SER AA C 1
ATOM 2965 O O . SER A 1 196 ? -21.99700 20.46800 6.39000 1.000 23.70000 196 SER AA O 1
ATOM 2973 N N . ASN A 1 197 ? -22.71100 19.51600 4.47300 1.000 21.24000 197 ASN AA N 1
ATOM 2974 C CA . ASN A 1 197 ? -21.97100 20.40600 3.58700 1.000 22.56000 197 ASN AA CA 1
ATOM 2975 C C . ASN A 1 197 ? -20.47300 20.24900 3.88800 1.000 23.39000 197 ASN AA C 1
ATOM 2976 O O . ASN A 1 197 ? -19.71500 21.19300 3.75800 1.000 20.97000 197 ASN AA O 1
ATOM 2987 N N . GLY A 1 198 ? -20.10200 19.05600 4.32500 1.000 21.94000 198 GLY AA N 1
ATOM 2988 C CA . GLY A 1 198 ? -18.68300 18.75900 4.55000 1.000 21.88000 198 GLY AA CA 1
ATOM 2989 C C . GLY A 1 198 ? -18.23200 18.86800 5.98200 1.000 19.93000 198 GLY AA C 1
ATOM 2990 O O . GLY A 1 198 ? -17.07400 18.56400 6.31700 1.000 19.41000 198 GLY AA O 1
ATOM 2994 N N . TYR A 1 199 ? -19.16200 19.28900 6.82800 1.000 19.45000 199 TYR AA N 1
ATOM 2995 C CA . TYR A 1 199 ? -18.91400 19.54500 8.25000 1.000 18.95000 199 TYR AA CA 1
ATOM 2996 C C . TYR A 1 199 ? -19.64700 18.60100 9.17200 1.000 24.46000 199 TYR AA C 1
ATOM 2997 O O . TYR A 1 199 ? -20.57600 17.93400 8.76500 1.000 21.53000 199 TYR AA O 1
ATOM 3015 N N . VAL A 1 200 ? -19.22700 18.59700 10.44200 1.000 21.38000 200 VAL AA N 1
ATOM 3016 C CA . VAL A 1 200 ? -19.91200 17.76400 11.42000 1.000 19.76000 200 VAL AA CA 1
ATOM 3017 C C . VAL A 1 200 ? -19.90600 18.48600 12.75800 1.000 21.39000 200 VAL AA C 1
ATOM 3018 O O . VAL A 1 200 ? -18.94100 19.19100 13.07400 1.000 23.21000 200 VAL AA O 1
ATOM 3031 N N . LYS A 1 201 ? -21.01400 18.35900 13.52100 1.000 22.69000 201 LYS AA N 1
ATOM 3032 C CA . LYS A 1 201 ? -21.04600 18.88000 14.87800 1.000 18.20000 201 LYS AA CA 1
ATOM 3033 C C . LYS A 1 201 ? -20.64600 17.72700 15.78600 1.000 20.99000 201 LYS AA C 1
ATOM 3034 O O . LYS A 1 201 ? -21.29800 16.69500 15.77100 1.000 25.44000 201 LYS AA O 1
ATOM 3053 N N . ILE A 1 202 ? -19.55800 17.86200 16.53500 1.000 21.32000 202 ILE AA N 1
ATOM 3054 C CA . ILE A 1 202 ? -19.16200 16.77900 17.43900 1.000 20.86000 202 ILE AA CA 1
ATOM 3055 C C . ILE A 1 202 ? -19.42000 17.21700 18.90000 1.000 20.33000 202 ILE AA C 1
ATOM 3056 O O . ILE A 1 202 ? -19.09400 18.32800 19.29300 1.000 22.17000 202 ILE AA O 1
ATOM 3072 N N . ALA A 1 203 ? -20.03900 16.29500 19.68800 1.000 23.55000 203 ALA AA N 1
ATOM 3073 C CA . ALA A 1 203 ? -20.39200 16.59000 21.07900 1.000 25.28000 203 ALA AA CA 1
ATOM 3074 C C . ALA A 1 203 ? -19.20600 17.18500 21.81400 1.000 25.96000 203 ALA AA C 1
ATOM 3075 O O . ALA A 1 203 ? -18.11700 16.62400 21.77200 1.000 22.49000 203 ALA AA O 1
ATOM 3082 N N . LYS A 1 204 ? -19.42500 18.33300 22.48900 1.000 23.82000 204 LYS AA N 1
ATOM 3083 C CA . LYS A 1 204 ? -18.39100 19.03500 23.22600 1.000 20.52000 204 LYS AA CA 1
ATOM 3084 C C . LYS A 1 204 ? -18.67600 18.98500 24.75700 1.000 28.40000 204 LYS AA C 1
ATOM 3085 O O . LYS A 1 204 ? -19.84400 18.98900 25.13400 1.000 26.19000 204 LYS AA O 1
ATOM 3104 N N A ASP A 1 205 ? -17.61800 18.95500 25.60000 0.710 28.80000 205 ASP AA N 1
ATOM 3105 N N B ASP A 1 205 ? -17.61800 18.92400 25.53500 0.290 19.65000 205 ASP AA N 1
ATOM 3106 C CA A ASP A 1 205 ? -17.76200 18.81500 27.04700 0.710 28.76000 205 ASP AA CA 1
ATOM 3107 C CA B ASP A 1 205 ? -17.64100 18.84300 26.96100 0.290 20.19000 205 ASP AA CA 1
ATOM 3108 C C A ASP A 1 205 ? -18.46500 17.48900 27.37500 0.710 34.80000 205 ASP AA C 1
ATOM 3109 C C B ASP A 1 205 ? -18.41000 17.54600 27.36100 0.290 22.44000 205 ASP AA C 1
ATOM 3110 O O A ASP A 1 205 ? -19.27700 17.39900 28.28800 0.710 37.25000 205 ASP AA O 1
ATOM 3111 O O B ASP A 1 205 ? -19.18300 17.53300 28.29000 0.290 24.37000 205 ASP AA O 1
ATOM 3128 N N . LYS A 1 206 ? -18.16500 16.44900 26.59700 1.000 31.62000 206 LYS AA N 1
ATOM 3129 C CA . LYS A 1 206 ? -18.68000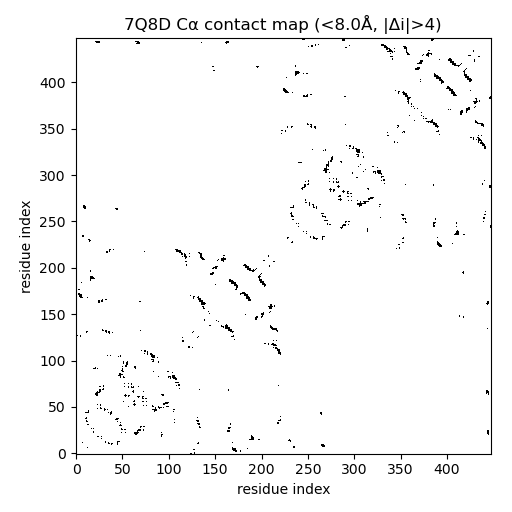 15.10300 26.84500 1.000 31.27000 206 LYS AA CA 1
ATOM 3130 C C . LYS A 1 206 ? -17.45500 14.18900 26.91900 1.000 31.66000 206 LYS AA C 1
ATOM 3131 O O . LYS A 1 206 ? -17.31200 13.23800 26.15700 1.000 28.21000 206 LYS AA O 1
ATOM 3150 N N . ASN A 1 207 ? -16.55300 14.51100 27.84900 1.000 28.69000 207 ASN AA N 1
ATOM 3151 C CA . ASN A 1 207 ? -15.35500 13.73100 28.07300 1.000 29.90000 207 ASN AA CA 1
ATOM 3152 C C . ASN A 1 207 ? -14.44500 13.60800 26.88300 1.000 30.96000 207 ASN AA C 1
ATOM 3153 O O . ASN A 1 207 ? -14.01700 12.49600 26.55800 1.000 25.13000 207 ASN AA O 1
ATOM 3164 N N . ASN A 1 208 ? -14.12900 14.74800 26.24300 1.000 26.01000 208 ASN AA N 1
ATOM 3165 C CA . ASN A 1 208 ? -13.21100 14.68700 25.08500 1.000 23.29000 208 ASN AA CA 1
ATOM 3166 C C . ASN A 1 208 ? -13.64700 13.61800 24.05300 1.000 23.39000 208 ASN AA C 1
ATOM 3167 O O . ASN A 1 208 ? -12.87500 12.73400 23.64500 1.000 23.84000 208 ASN AA O 1
ATOM 3178 N N . HIS A 1 209 ? -14.89500 13.72100 23.60700 1.000 23.97000 209 HIS AA N 1
ATOM 3179 C CA . HIS A 1 209 ? -15.47900 12.73100 22.72800 1.000 25.25000 209 HIS AA CA 1
ATOM 3180 C C . HIS A 1 209 ? -14.73100 12.57600 21.39800 1.000 26.56000 209 HIS AA C 1
ATOM 3181 O O . HIS A 1 209 ? -14.45800 13.57500 20.72700 1.000 24.29000 209 HIS AA O 1
ATOM 3196 N N . CYS A 1 210 ? -14.40000 11.32100 21.03300 1.000 23.46000 210 CYS AA N 1
ATOM 3197 C CA . CYS A 1 210 ? -13.65700 11.00000 19.80900 1.000 27.24000 210 CYS AA CA 1
ATOM 3198 C C . CYS A 1 210 ? -12.22900 11.58800 19.82000 1.000 24.74000 210 CYS AA C 1
ATOM 3199 O O . CYS A 1 210 ? -11.55100 11.60700 18.79000 1.000 24.03000 210 CYS AA O 1
ATOM 3206 N N . GLY A 1 211 ? -11.77700 12.06900 20.97900 1.000 24.90000 211 GLY AA N 1
ATOM 3207 C CA . GLY A 1 211 ? -10.39100 12.51000 21.07300 1.000 19.84000 211 GLY AA CA 1
ATOM 3208 C C . GLY A 1 211 ? -10.10900 13.88700 20.52100 1.000 23.28000 211 GLY AA C 1
ATOM 3209 O O . GLY A 1 211 ? -8.95600 14.23500 20.32900 1.000 21.98000 211 GLY AA O 1
ATOM 3213 N N . ILE A 1 212 ? -11.16100 14.68200 20.27100 1.000 20.67000 212 ILE AA N 1
ATOM 3214 C CA . ILE A 1 212 ? -10.94600 15.98400 19.67900 1.000 22.97000 212 ILE AA CA 1
ATOM 3215 C C . ILE A 1 212 ? -9.86500 16.86300 20.31700 1.000 25.46000 212 ILE AA C 1
ATOM 3216 O O . ILE A 1 212 ? -9.17800 17.60000 19.62600 1.000 23.41000 212 ILE AA O 1
ATOM 3232 N N . ALA A 1 213 ? -9.70300 16.78700 21.61600 1.000 21.65000 213 ALA AA N 1
ATOM 3233 C CA . ALA A 1 213 ? -8.68900 17.62900 22.25500 1.000 25.08000 213 ALA AA CA 1
ATOM 3234 C C . ALA A 1 213 ? -7.44200 16.84100 22.68300 1.000 24.87000 213 ALA AA C 1
ATOM 3235 O O . ALA A 1 213 ? -6.63100 17.36800 23.43600 1.000 25.41000 213 ALA AA O 1
ATOM 3242 N N . THR A 1 214 ? -7.27500 15.62100 22.19900 1.000 23.42000 214 THR AA N 1
ATOM 3243 C CA . THR A 1 214 ? -6.09000 14.84200 22.58600 1.000 26.22000 214 THR AA CA 1
ATOM 3244 C C . THR A 1 214 ? -4.80200 15.27600 21.89500 1.000 26.25000 214 THR AA C 1
ATOM 3245 O O . THR A 1 214 ? -3.71900 15.21500 22.48000 1.000 29.75000 214 THR AA O 1
ATOM 3256 N N . ALA A 1 215 ? -4.91400 15.70100 20.63900 1.000 21.86000 215 ALA AA N 1
ATOM 3257 C CA . ALA A 1 215 ? -3.72500 16.03600 19.84500 1.000 26.53000 215 ALA AA CA 1
ATOM 3258 C C . ALA A 1 215 ? -4.00600 17.22500 18.94500 1.000 26.23000 215 ALA AA C 1
ATOM 3259 O O . ALA A 1 215 ? -3.99600 17.08700 17.72400 1.000 24.36000 215 ALA AA O 1
ATOM 3266 N N . ALA A 1 216 ? -4.26100 18.37500 19.53800 1.000 24.14000 216 ALA AA N 1
ATOM 3267 C CA . ALA A 1 216 ? -4.62800 19.57700 18.77600 1.000 20.38000 216 ALA AA CA 1
ATOM 3268 C C . ALA A 1 216 ? -3.43000 20.49700 18.68900 1.000 26.17000 216 ALA AA C 1
ATOM 3269 O O . ALA A 1 216 ? -2.63300 20.61200 19.63200 1.000 24.19000 216 ALA AA O 1
ATOM 3276 N N . SER A 1 217 ? -3.27900 21.15500 17.56600 1.000 22.21000 217 SER AA N 1
ATOM 3277 C CA . SER A 1 217 ? -2.16500 22.05800 17.41800 1.000 21.60000 217 SER AA CA 1
ATOM 3278 C C . SER A 1 217 ? -2.46400 23.11600 16.34400 1.000 24.67000 217 SER AA C 1
ATOM 3279 O O . SER A 1 217 ? -3.41500 22.95300 15.57500 1.000 21.52000 217 SER AA O 1
ATOM 3287 N N . TYR A 1 218 ? -1.65600 24.18200 16.28100 1.000 21.54000 218 TYR AA N 1
ATOM 3288 C CA . TYR A 1 218 ? -1.81800 25.18500 15.23900 1.000 23.18000 218 TYR AA CA 1
ATOM 3289 C C . TYR A 1 218 ? -0.47900 25.72000 14.83700 1.000 23.43000 218 TYR AA C 1
ATOM 3290 O O . TYR A 1 218 ? 0.46500 25.73000 15.66600 1.000 22.99000 218 TYR AA O 1
ATOM 3308 N N . PRO A 1 219 ? -0.34400 26.15200 13.58400 1.000 21.59000 219 PRO AA N 1
ATOM 3309 C CA . PRO A 1 219 ? 0.95100 26.68100 13.15100 1.000 21.52000 219 PRO AA CA 1
ATOM 3310 C C . PRO A 1 219 ? 1.19500 28.10300 13.63600 1.000 24.95000 219 PRO AA C 1
ATOM 3311 O O . PRO A 1 219 ? 0.24200 28.88800 13.75500 1.000 23.25000 219 PRO AA O 1
ATOM 3322 N N . ASN A 1 220 ? 2.46000 28.45300 13.88300 1.000 23.96000 220 ASN AA N 1
ATOM 3323 C CA . ASN A 1 220 ? 2.80100 29.81000 14.29300 1.000 24.91000 220 ASN AA CA 1
ATOM 3324 C C . ASN A 1 220 ? 3.25700 30.57400 13.06900 1.000 28.41000 220 ASN AA C 1
ATOM 3325 O O . ASN A 1 220 ? 4.27600 30.21800 12.49100 1.000 28.31000 220 ASN AA O 1
ATOM 3336 N N . VAL A 1 221 ? 2.51700 31.63800 12.66000 1.000 24.40000 221 VAL AA N 1
ATOM 3337 C CA . VAL A 1 221 ? 2.89800 32.35600 11.44700 1.000 27.99000 221 VAL AA CA 1
ATOM 3338 C C . VAL A 1 221 ? 3.47500 33.74000 11.77300 1.000 40.78000 221 VAL AA C 1
ATOM 3339 O O . VAL A 1 221 ? 4.26700 34.22600 10.97500 1.000 48.16000 221 VAL AA O 1
ATOM 3353 N N . LEU B 1 1 ? -23.20800 29.37300 -21.66200 1.000 53.87000 222 LEU BA N 1
ATOM 3354 C CA . LEU B 1 1 ? -23.03500 29.38300 -20.22100 1.000 48.81000 222 LEU BA CA 1
ATOM 3355 C C . LEU B 1 1 ? -22.65700 27.99600 -19.70500 1.000 46.76000 222 LEU BA C 1
ATOM 3356 O O . LEU B 1 1 ? -22.91600 26.99700 -20.37500 1.000 45.62000 222 LEU BA O 1
ATOM 3372 N N . PRO B 1 2 ? -22.01500 27.89400 -18.52600 1.000 43.85000 223 PRO BA N 1
ATOM 3373 C CA . PRO B 1 2 ? -21.63500 26.61100 -17.95000 1.000 38.32000 223 PRO BA CA 1
ATOM 3374 C C . PRO B 1 2 ? -22.83700 25.70800 -17.76000 1.000 35.86000 223 PRO BA C 1
ATOM 3375 O O . PRO B 1 2 ? -23.95400 26.20600 -17.60500 1.000 40.95000 223 PRO BA O 1
ATOM 3386 N N . LYS B 1 3 ? -22.63400 24.40800 -17.72300 1.000 37.09000 224 LYS BA N 1
ATOM 3387 C CA . LYS B 1 3 ? -23.77500 23.51700 -17.55200 1.000 42.98000 224 LYS BA CA 1
ATOM 3388 C C . LYS B 1 3 ? -24.07900 23.35200 -16.07600 1.000 35.67000 224 LYS BA C 1
ATOM 3389 O O . LYS B 1 3 ? -25.13500 22.89000 -15.68700 1.000 33.12000 224 LYS BA O 1
ATOM 3408 N N . SER B 1 4 ? -23.11800 23.72100 -15.24600 1.000 34.79000 225 SER BA N 1
ATOM 3409 C CA . SER B 1 4 ? -23.28300 23.64200 -13.80300 1.000 38.75000 225 SER BA CA 1
ATOM 3410 C C . SER B 1 4 ? -22.52000 24.75100 -13.14800 1.000 37.10000 225 SER BA C 1
ATOM 3411 O O . SER B 1 4 ? -21.46000 25.14700 -13.65400 1.000 31.89000 225 SER BA O 1
ATOM 3419 N N . VAL B 1 5 ? -23.01900 25.21800 -11.99300 1.000 27.39000 226 VAL BA N 1
ATOM 3420 C CA . VAL B 1 5 ? -22.40300 26.32500 -11.28800 1.000 25.19000 226 VAL BA CA 1
ATOM 3421 C C . VAL B 1 5 ? -22.67200 26.13900 -9.82600 1.000 29.56000 226 VAL BA C 1
ATOM 3422 O O . VAL B 1 5 ? -23.78900 25.79300 -9.47900 1.000 26.21000 226 VAL BA O 1
ATOM 3435 N N . ASP B 1 6 ? -21.64300 26.34000 -8.99100 1.000 28.56000 227 ASP BA N 1
ATOM 3436 C CA . ASP B 1 6 ? -21.84100 26.20200 -7.54700 1.000 27.01000 227 ASP BA CA 1
ATOM 3437 C C . ASP B 1 6 ? -20.92200 27.18800 -6.85200 1.000 30.46000 227 ASP BA C 1
ATOM 3438 O O . ASP B 1 6 ? -19.73500 26.90500 -6.61000 1.000 30.69000 227 ASP BA O 1
ATOM 3447 N N . TRP B 1 7 ? -21.45900 28.36500 -6.52200 1.000 25.99000 228 TRP BA N 1
ATOM 3448 C CA . TRP B 1 7 ? -20.62800 29.38200 -5.90500 1.000 26.14000 228 TRP BA CA 1
ATOM 3449 C C . TRP B 1 7 ? -20.09900 28.99300 -4.52700 1.000 23.70000 228 TRP BA C 1
ATOM 3450 O O . TRP B 1 7 ? -19.17600 29.65200 -4.02700 1.000 24.28000 228 TRP BA O 1
ATOM 3471 N N . ARG B 1 8 ? -20.66600 27.94400 -3.90600 1.000 22.94000 229 ARG BA N 1
ATOM 3472 C CA . ARG B 1 8 ? -20.14600 27.48100 -2.63100 1.000 25.98000 229 ARG BA CA 1
ATOM 3473 C C . ARG B 1 8 ? -18.67400 27.05400 -2.77900 1.000 30.29000 229 ARG BA C 1
ATOM 3474 O O . ARG B 1 8 ? -17.84100 27.24700 -1.88000 1.000 24.22000 229 ARG BA O 1
ATOM 3495 N N . LYS B 1 9 ? -18.37500 26.45000 -3.94100 1.000 26.94000 230 LYS BA N 1
ATOM 3496 C CA . LYS B 1 9 ? -16.98900 25.99200 -4.16900 1.000 28.07000 230 LYS BA CA 1
ATOM 3497 C C . LYS B 1 9 ? -15.95900 27.10000 -4.37900 1.000 27.11000 230 LYS BA C 1
ATOM 3498 O O . LYS B 1 9 ? -14.73900 26.86100 -4.33000 1.000 24.99000 230 LYS BA O 1
ATOM 3517 N N . LYS B 1 10 ? -16.40800 28.34100 -4.59100 1.000 26.84000 231 LYS BA N 1
ATOM 3518 C CA . LYS B 1 10 ? -15.52200 29.44900 -4.87200 1.000 30.11000 231 LYS BA CA 1
ATOM 3519 C C . LYS B 1 10 ? -15.38500 30.41500 -3.74300 1.000 28.37000 231 LYS BA C 1
ATOM 3520 O O . LYS B 1 10 ? -14.75800 31.44900 -3.88800 1.000 27.83000 231 LYS BA O 1
ATOM 3539 N N . GLY B 1 11 ? -16.01200 30.12500 -2.60400 1.000 24.34000 232 GLY BA N 1
ATOM 3540 C CA . GLY B 1 11 ? -15.81700 30.99400 -1.45900 1.000 21.49000 232 GLY BA CA 1
ATOM 3541 C C . GLY B 1 11 ? -16.84800 32.07500 -1.21500 1.000 25.25000 232 GLY BA C 1
ATOM 3542 O O . GLY B 1 11 ? -16.63600 32.92000 -0.34000 1.000 23.20000 232 GLY BA O 1
ATOM 3546 N N . TYR B 1 12 ? -17.97000 32.02800 -1.98200 1.000 23.91000 233 TYR BA N 1
ATOM 3547 C CA . TYR B 1 12 ? -18.95900 33.10600 -1.93600 1.000 21.88000 233 TYR BA CA 1
ATOM 3548 C C . TYR B 1 12 ? -20.03500 32.95100 -0.88800 1.000 28.15000 233 TYR BA C 1
ATOM 3549 O O . TYR B 1 12 ? -20.75100 33.91400 -0.62200 1.000 24.83000 233 TYR BA O 1
ATOM 3567 N N . VAL B 1 13 ? -20.14800 31.76000 -0.27700 1.000 25.57000 234 VAL BA N 1
ATOM 3568 C CA . VAL B 1 13 ? -21.29500 31.45400 0.58800 1.000 23.14000 234 VAL BA CA 1
ATOM 3569 C C . VAL B 1 13 ? -20.94200 31.11300 2.02800 1.000 25.74000 234 VAL BA C 1
ATOM 3570 O O . VAL B 1 13 ? -20.10700 30.23100 2.27400 1.000 22.78000 234 VAL BA O 1
ATOM 3583 N N . THR B 1 14 ? -21.60300 31.82600 2.97300 1.000 19.87000 235 THR BA N 1
ATOM 3584 C CA . THR B 1 14 ? -21.40700 31.58300 4.40600 1.000 22.59000 235 THR BA CA 1
ATOM 3585 C C . THR B 1 14 ? -22.19500 30.28300 4.75400 1.000 21.58000 235 THR BA C 1
ATOM 3586 O O . THR B 1 14 ? -22.98700 29.78200 3.97200 1.000 20.40000 235 THR BA O 1
ATOM 3597 N N . PRO B 1 15 ? -22.01400 29.75400 5.94000 1.000 21.37000 236 PRO BA N 1
ATOM 3598 C CA . PRO B 1 15 ? -22.72000 28.53700 6.33400 1.000 20.63000 236 PRO BA CA 1
ATOM 3599 C C . PRO B 1 15 ? -24.21800 28.75500 6.38100 1.000 22.97000 236 PRO BA C 1
ATOM 3600 O O . PRO B 1 15 ? -24.65800 29.90700 6.44600 1.000 21.72000 236 PRO BA O 1
ATOM 3611 N N . VAL B 1 16 ? -24.95100 27.66800 6.40400 1.000 22.60000 237 VAL BA N 1
ATOM 3612 C CA . VAL B 1 16 ? -26.42700 27.75000 6.52400 1.000 21.14000 237 VAL BA CA 1
ATOM 3613 C C . VAL B 1 16 ? -26.79900 28.36200 7.88500 1.000 26.87000 237 VAL BA C 1
ATOM 3614 O O . VAL B 1 16 ? -26.27200 27.96900 8.92300 1.000 22.08000 237 VAL BA O 1
ATOM 3627 N N . LYS B 1 17 ? -27.72100 29.31900 7.86800 1.000 21.10000 238 LYS BA N 1
ATOM 3628 C CA . LYS B 1 17 ? -28.17700 30.02300 9.05400 1.000 23.36000 238 LYS BA CA 1
ATOM 3629 C C . LYS B 1 17 ? -29.60500 29.57900 9.36800 1.000 21.47000 238 LYS BA C 1
ATOM 3630 O O . LYS B 1 17 ? -30.19800 28.80600 8.61000 1.000 18.86000 238 LYS BA O 1
ATOM 3649 N N . ASN B 1 18 ? -30.16800 30.09000 10.46200 1.000 21.04000 239 ASN BA N 1
ATOM 3650 C CA . ASN B 1 18 ? -31.52300 29.63100 10.84400 1.000 19.49000 239 ASN BA CA 1
ATOM 3651 C C . ASN B 1 18 ? -32.32300 30.83100 11.36600 1.000 22.73000 239 ASN BA C 1
ATOM 3652 O O . ASN B 1 18 ? -32.03700 31.40200 12.41700 1.000 22.51000 239 ASN BA O 1
ATOM 3663 N N . GLN B 1 19 ? -33.34900 31.19800 10.61000 1.000 20.88000 240 GLN BA N 1
ATOM 3664 C CA . GLN B 1 19 ? -34.19800 32.30000 10.99600 1.000 19.16000 240 GLN BA CA 1
ATOM 3665 C C . GLN B 1 19 ? -35.07000 31.98500 12.20400 1.000 17.71000 240 GLN BA C 1
ATOM 3666 O O . GLN B 1 19 ? -35.56500 32.95200 12.80000 1.000 19.38000 240 GLN BA O 1
ATOM 3680 N N . LYS B 1 20 ? -35.25600 30.70300 12.54800 1.000 19.79000 241 LYS BA N 1
ATOM 3681 C CA . LYS B 1 20 ? -36.06800 30.27400 13.66900 1.000 20.22000 241 LYS BA CA 1
ATOM 3682 C C . LYS B 1 20 ? -37.47600 30.85300 13.55900 1.000 24.84000 241 LYS BA C 1
ATOM 3683 O O . LYS B 1 20 ? -37.96700 31.02300 12.46400 1.000 21.20000 241 LYS BA O 1
ATOM 3702 N N . GLN B 1 21 ? -38.11700 31.18600 14.66500 1.000 23.06000 242 GLN BA N 1
ATOM 3703 C CA . GLN B 1 21 ? -39.52000 31.60500 14.59700 1.000 23.94000 242 GLN BA CA 1
ATOM 3704 C C . GLN B 1 21 ? -39.74300 33.08700 14.41900 1.000 29.91000 242 GLN BA C 1
ATOM 3705 O O . GLN B 1 21 ? -40.26800 33.79100 15.29600 1.000 30.71000 242 GLN BA O 1
ATOM 3719 N N . CYS B 1 22 ? -39.37800 33.55700 13.24500 1.000 24.35000 243 CYS BA N 1
ATOM 3720 C CA . CYS B 1 22 ? -39.42700 34.94200 12.84300 1.000 24.97000 243 CYS BA CA 1
ATOM 3721 C C . CYS B 1 22 ? -39.49600 34.98200 11.32100 1.000 27.19000 243 CYS BA C 1
ATOM 3722 O O . CYS B 1 22 ? -38.70600 34.28000 10.67100 1.000 23.83000 243 CYS BA O 1
ATOM 3729 N N . GLY B 1 23 ? -40.41800 35.78300 10.76200 1.000 25.57000 244 GLY BA N 1
ATOM 3730 C CA . GLY B 1 23 ? -40.57300 35.86600 9.31300 1.000 25.07000 244 GLY BA CA 1
ATOM 3731 C C . GLY B 1 23 ? -39.52900 36.74900 8.66200 1.000 26.92000 244 GLY BA C 1
ATOM 3732 O O . GLY B 1 23 ? -39.86800 37.72700 8.00900 1.000 26.25000 244 GLY BA O 1
ATOM 3736 N N . SER B 1 24 ? -38.23900 36.37200 8.80100 1.000 21.25000 245 SER BA N 1
ATOM 3737 C CA . SER B 1 24 ? -37.13400 37.19000 8.33700 1.000 21.00000 245 SER BA CA 1
ATOM 3738 C C . SER B 1 24 ? -36.36100 36.55800 7.16600 1.000 20.36000 245 SER BA C 1
ATOM 3739 O O . SER B 1 24 ? -35.21200 36.93900 6.94500 1.000 22.17000 245 SER BA O 1
ATOM 3747 N N . ALA B 1 25 ? -36.96200 35.61500 6.43000 1.000 22.85000 246 ALA BA N 1
ATOM 3748 C CA . ALA B 1 25 ? -36.20800 34.96600 5.33700 1.000 24.94000 246 ALA BA CA 1
ATOM 3749 C C . ALA B 1 25 ? -35.72800 35.98900 4.34100 1.000 24.40000 246 ALA BA C 1
ATOM 3750 O O . ALA B 1 25 ? -34.66500 35.85200 3.74400 1.000 23.27000 246 ALA BA O 1
ATOM 3757 N N . TRP B 1 26 ? -36.52100 37.04700 4.15000 1.000 21.49000 247 TRP BA N 1
ATOM 3758 C CA . TRP B 1 26 ? -36.08800 38.13600 3.26000 1.000 22.87000 247 TRP BA CA 1
ATOM 375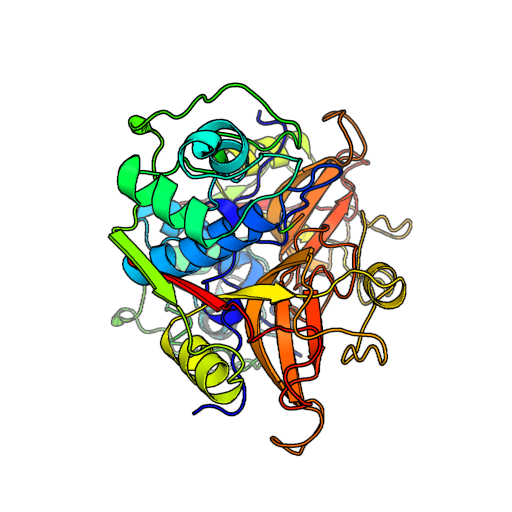9 C C . TRP B 1 26 ? -34.75300 38.72300 3.66600 1.000 24.87000 247 TRP BA C 1
ATOM 3760 O O . TRP B 1 26 ? -33.93100 39.10400 2.82000 1.000 25.75000 247 TRP BA O 1
ATOM 3781 N N . ALA B 1 27 ? -34.50200 38.78300 4.97600 1.000 21.15000 248 ALA BA N 1
ATOM 3782 C CA . ALA B 1 27 ? -33.26600 39.34400 5.45900 1.000 22.52000 248 ALA BA CA 1
ATOM 3783 C C . ALA B 1 27 ? -32.10000 38.36700 5.22500 1.000 23.69000 248 ALA BA C 1
ATOM 3784 O O . ALA B 1 27 ? -31.00100 38.81100 4.86200 1.000 24.37000 248 ALA BA O 1
ATOM 3791 N N . PHE B 1 28 ? -32.34400 37.05200 5.42100 1.000 21.84000 249 PHE BA N 1
ATOM 3792 C CA . PHE B 1 28 ? -31.28100 36.05400 5.18000 1.000 17.81000 249 PHE BA CA 1
ATOM 3793 C C . PHE B 1 28 ? -30.93600 36.01700 3.68400 1.000 23.52000 249 PHE BA C 1
ATOM 3794 O O . PHE B 1 28 ? -29.77800 35.87200 3.28800 1.000 23.01000 249 PHE BA O 1
ATOM 3811 N N . SER B 1 29 ? -31.94900 36.11600 2.86800 1.000 23.42000 250 SER BA N 1
ATOM 3812 C CA . SER B 1 29 ? -31.71500 36.13500 1.41200 1.000 23.38000 250 SER BA CA 1
ATOM 3813 C C . SER B 1 29 ? -30.86500 37.34300 1.01700 1.000 23.79000 250 SER BA C 1
ATOM 3814 O O . SER B 1 29 ? -29.89600 37.21200 0.24400 1.000 23.69000 250 SER BA O 1
ATOM 3822 N N . ALA B 1 30 ? -31.22700 38.53600 1.53900 1.000 24.20000 251 ALA BA N 1
ATOM 3823 C CA . ALA B 1 30 ? -30.49300 39.76200 1.23200 1.000 22.53000 251 ALA BA CA 1
ATOM 3824 C C . ALA B 1 30 ? -29.06600 39.64600 1.76900 1.000 24.41000 251 ALA BA C 1
ATOM 3825 O O . ALA B 1 30 ? -28.11700 39.99100 1.06100 1.000 23.85000 251 ALA BA O 1
ATOM 3832 N N . THR B 1 31 ? -28.88900 39.16900 3.01600 1.000 21.16000 252 THR BA N 1
ATOM 3833 C CA . THR B 1 31 ? -27.46800 39.07400 3.46000 1.000 22.16000 252 THR BA CA 1
ATOM 3834 C C . THR B 1 31 ? -26.70500 38.04600 2.64800 1.000 22.77000 252 THR BA C 1
ATOM 3835 O O . THR B 1 31 ? -25.50700 38.26000 2.41900 1.000 25.26000 252 THR BA O 1
ATOM 3846 N N . GLY B 1 32 ? -27.36600 36.92000 2.24400 1.000 23.69000 253 GLY BA N 1
ATOM 3847 C CA . GLY B 1 32 ? -26.66700 35.94400 1.40700 1.000 23.71000 253 GLY BA CA 1
ATOM 3848 C C . GLY B 1 32 ? -26.13400 36.58900 0.13400 1.000 27.48000 253 GLY BA C 1
ATOM 3849 O O . GLY B 1 32 ? -24.96000 36.42400 -0.26800 1.000 24.03000 253 GLY BA O 1
ATOM 3853 N N . ALA B 1 33 ? -27.01600 37.36500 -0.53100 1.000 22.32000 254 ALA BA N 1
ATOM 3854 C CA . ALA B 1 33 ? -26.56000 38.02500 -1.77100 1.000 25.58000 254 ALA BA CA 1
ATOM 3855 C C . ALA B 1 33 ? -25.45500 39.05500 -1.53700 1.000 28.33000 254 ALA BA C 1
ATOM 3856 O O . ALA B 1 33 ? -24.49600 39.14000 -2.30000 1.000 26.19000 254 ALA BA O 1
ATOM 3863 N N . LEU B 1 34 ? -25.59800 39.87000 -0.48600 1.000 25.92000 255 LEU BA N 1
ATOM 3864 C CA . LEU B 1 34 ? -24.60000 40.90300 -0.22900 1.000 27.73000 255 LEU BA CA 1
ATOM 3865 C C . LEU B 1 34 ? -23.29600 40.23700 0.21400 1.000 31.95000 255 LEU BA C 1
ATOM 3866 O O . LEU B 1 34 ? -22.20600 40.72100 -0.11900 1.000 26.09000 255 LEU BA O 1
ATOM 3882 N N . GLU B 1 35 ? -23.40800 39.08400 0.91500 1.000 23.76000 256 GLU BA N 1
ATOM 3883 C CA . GLU B 1 35 ? -22.18200 38.37000 1.29400 1.000 23.00000 256 GLU BA CA 1
ATOM 3884 C C . GLU B 1 35 ? -21.41200 37.92700 0.05300 1.000 25.57000 256 GLU BA C 1
ATOM 3885 O O . GLU B 1 35 ? -20.18000 38.07900 -0.01400 1.000 25.39000 256 GLU BA O 1
ATOM 3897 N N . GLY B 1 36 ? -22.11300 37.40900 -0.96200 1.000 25.58000 257 GLY BA N 1
ATOM 3898 C CA . GLY B 1 36 ? -21.40500 37.02100 -2.16700 1.000 25.99000 257 GLY BA CA 1
ATOM 3899 C C . GLY B 1 36 ? -20.79600 38.19600 -2.91200 1.000 34.46000 257 GLY BA C 1
ATOM 3900 O O . GLY B 1 36 ? -19.67800 38.07300 -3.39500 1.000 30.41000 257 GLY BA O 1
ATOM 3904 N N . GLN B 1 3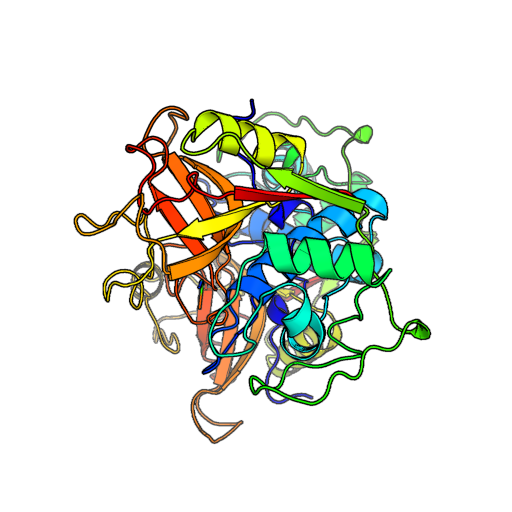7 ? -21.52800 39.34300 -3.03200 1.000 29.01000 258 GLN BA N 1
ATOM 3905 C CA . GLN B 1 37 ? -20.98300 40.47700 -3.77800 1.000 26.57000 258 GLN BA CA 1
ATOM 3906 C C . GLN B 1 37 ? -19.84200 41.12600 -3.06100 1.000 27.86000 258 GLN BA C 1
ATOM 3907 O O . GLN B 1 37 ? -18.86100 41.51000 -3.71200 1.000 29.75000 258 GLN BA O 1
ATOM 3921 N N . MET B 1 38 ? -19.90700 41.22900 -1.71200 1.000 25.39000 259 MET BA N 1
ATOM 3922 C CA . MET B 1 38 ? -18.79600 41.77700 -0.96900 1.000 25.83000 259 MET BA CA 1
ATOM 3923 C C . MET B 1 38 ? -17.57500 40.87600 -1.09000 1.000 29.65000 259 MET BA C 1
ATOM 3924 O O . MET B 1 38 ? -16.45500 41.39000 -1.07500 1.000 29.19000 259 MET BA O 1
ATOM 3938 N N . PHE B 1 39 ? -17.78700 39.52700 -1.12400 1.000 29.36000 260 PHE BA N 1
ATOM 3939 C CA . PHE B 1 39 ? -16.67800 38.57800 -1.30400 1.000 29.57000 260 PHE BA CA 1
ATOM 3940 C C . PHE B 1 39 ? -15.98500 38.83200 -2.62300 1.000 34.12000 260 PHE BA C 1
ATOM 3941 O O . PHE B 1 39 ? -14.75600 38.88800 -2.73900 1.000 31.75000 260 PHE BA O 1
ATOM 3958 N N . ARG B 1 40 ? -16.80600 38.94300 -3.63900 1.000 29.10000 261 ARG BA N 1
ATOM 3959 C CA . ARG B 1 40 ? -16.26100 39.17600 -4.94400 1.000 32.60000 261 ARG BA CA 1
ATOM 3960 C C . ARG B 1 40 ? -15.43300 40.43900 -5.01500 1.000 35.02000 261 ARG BA C 1
ATOM 3961 O O . ARG B 1 40 ? -14.43700 40.48300 -5.74700 1.000 35.23000 261 ARG BA O 1
ATOM 3982 N N . LYS B 1 41 ? -15.85100 41.45900 -4.28600 1.000 34.92000 262 LYS BA N 1
ATOM 3983 C CA . LYS B 1 41 ? -15.14100 42.73900 -4.29800 1.000 37.35000 262 LYS BA CA 1
ATOM 3984 C C . LYS B 1 41 ? -13.87100 42.77900 -3.45900 1.000 41.77000 262 LYS BA C 1
ATOM 3985 O O . LYS B 1 41 ? -12.90700 43.44300 -3.84200 1.000 37.31000 262 LYS BA O 1
ATOM 4004 N N . THR B 1 42 ? -13.84800 42.05600 -2.33300 1.000 33.34000 263 THR BA N 1
ATOM 4005 C CA . THR B 1 42 ? -12.72300 42.15800 -1.39300 1.000 31.84000 263 THR BA CA 1
ATOM 4006 C C . THR B 1 42 ? -11.90800 40.88900 -1.09900 1.000 35.56000 263 THR BA C 1
ATOM 4007 O O . THR B 1 42 ? -10.87800 40.97500 -0.41400 1.000 30.67000 263 THR BA O 1
ATOM 4018 N N . GLY B 1 43 ? -12.38400 39.72900 -1.57500 1.000 30.73000 264 GLY BA N 1
ATOM 4019 C CA . GLY B 1 43 ? -11.74000 38.47200 -1.20900 1.000 30.29000 264 GLY BA CA 1
ATOM 4020 C C . GLY B 1 43 ? -12.03600 38.05100 0.21800 1.000 34.07000 264 GLY BA C 1
ATOM 4021 O O . GLY B 1 43 ? -11.50500 37.03700 0.68500 1.000 32.21000 264 GLY BA O 1
ATOM 4025 N N . LYS B 1 44 ? -12.88700 38.79900 0.94700 1.000 30.09000 265 LYS BA N 1
ATOM 4026 C CA . LYS B 1 44 ? -13.17600 38.44000 2.33600 1.000 29.88000 265 LYS BA CA 1
ATOM 4027 C C . LYS B 1 44 ? -14.65100 38.03800 2.48700 1.000 34.96000 265 LYS BA C 1
ATOM 4028 O O . LYS B 1 44 ? -15.54700 38.82100 2.17300 1.000 31.84000 265 LYS BA O 1
ATOM 4047 N N . LEU B 1 45 ? -14.88100 36.82100 2.92900 1.000 26.60000 266 LEU BA N 1
ATOM 4048 C CA . LEU B 1 45 ? -16.25200 36.30600 3.18200 1.000 25.17000 266 LEU BA CA 1
ATOM 4049 C C . LEU B 1 45 ? -16.58300 36.61500 4.62500 1.000 26.31000 266 LEU BA C 1
ATOM 4050 O O . LEU B 1 45 ? -16.06500 35.97900 5.55300 1.000 26.43000 266 LEU BA O 1
ATOM 4066 N N . VAL B 1 46 ? -17.48000 37.58100 4.84400 1.000 23.60000 267 VAL BA N 1
ATOM 4067 C CA . VAL B 1 46 ? -17.86400 38.00200 6.17500 1.000 25.91000 267 VAL BA CA 1
ATOM 4068 C C . VAL B 1 46 ? -19.37800 37.94100 6.36400 1.000 25.99000 267 VAL BA C 1
ATOM 4069 O O . VAL B 1 46 ? -20.09700 38.61800 5.66700 1.000 26.23000 267 VAL BA O 1
ATOM 4082 N N . SER B 1 47 ? -19.84500 37.16900 7.34100 1.000 21.41000 268 SER BA N 1
ATOM 4083 C CA . SER B 1 47 ? -21.27000 37.04500 7.61900 1.000 23.20000 268 SER BA CA 1
ATOM 4084 C C . SER B 1 47 ? -21.88200 38.41300 7.99100 1.000 24.06000 268 SER BA C 1
ATOM 4085 O O . SER B 1 47 ? -21.33200 39.16500 8.80200 1.000 24.28000 268 SER BA O 1
ATOM 4093 N N . LEU B 1 48 ? -23.05200 38.70900 7.41500 1.000 22.92000 269 LEU BA N 1
ATOM 4094 C CA . LEU B 1 48 ? -23.70200 40.00200 7.64200 1.000 25.52000 269 LEU BA CA 1
ATOM 4095 C C . LEU B 1 48 ? -24.90000 39.89500 8.56200 1.000 25.26000 269 LEU BA C 1
ATOM 4096 O O . LEU B 1 48 ? -25.47500 38.81300 8.70800 1.000 22.19000 269 LEU BA O 1
ATOM 4112 N N . SER B 1 49 ? -25.29400 41.03300 9.17600 1.000 22.19000 270 SER BA N 1
ATOM 4113 C CA . SER B 1 49 ? -26.35600 41.01700 10.17000 1.000 23.78000 270 SER BA CA 1
ATOM 4114 C C . SER B 1 49 ? -27.79600 41.05100 9.69000 1.000 25.92000 270 SER BA C 1
ATOM 4115 O O . SER B 1 49 ? -28.27100 42.10100 9.25500 1.000 24.64000 270 SER BA O 1
ATOM 4123 N N . GLU B 1 50 ? -28.48700 39.89700 9.79300 1.000 22.33000 271 GLU BA N 1
ATOM 4124 C CA . GLU B 1 50 ? -29.92200 39.84900 9.52200 1.000 20.93000 271 GLU BA CA 1
ATOM 4125 C C . GLU B 1 50 ? -30.63100 40.68900 10.58300 1.000 22.04000 271 GLU BA C 1
ATOM 4126 O O . GLU B 1 50 ? -31.60200 41.36700 10.27200 1.000 20.61000 271 GLU BA O 1
ATOM 4138 N N . GLN B 1 51 ? -30.12900 40.66900 11.83800 1.000 19.77000 272 GLN BA N 1
ATOM 4139 C CA . GLN B 1 51 ? -30.85200 41.42600 12.88400 1.000 24.13000 272 GLN BA CA 1
ATOM 4140 C C . GLN B 1 51 ? -30.85200 42.91400 12.59400 1.000 27.13000 272 GLN BA C 1
ATOM 4141 O O . GLN B 1 51 ? -31.83600 43.60600 12.89600 1.000 24.84000 272 GLN BA O 1
ATOM 4155 N N . ASN B 1 52 ? -29.75600 43.38100 11.99500 1.000 23.35000 273 ASN BA N 1
ATOM 4156 C CA . ASN B 1 52 ? -29.61100 44.78800 11.60900 1.000 22.06000 273 ASN BA CA 1
ATOM 4157 C C . ASN B 1 52 ? -30.72600 45.13100 10.63600 1.000 25.13000 273 ASN BA C 1
ATOM 4158 O O . ASN B 1 52 ? -31.40500 46.16300 10.77800 1.000 25.51000 273 ASN BA O 1
ATOM 4169 N N . LEU B 1 53 ? -30.92000 44.25600 9.63600 1.000 21.67000 274 LEU BA N 1
ATOM 4170 C CA . LEU B 1 53 ? -31.99800 44.45700 8.67400 1.000 21.91000 274 LEU BA CA 1
ATOM 4171 C C . LEU B 1 53 ? -33.38100 44.39800 9.34800 1.000 26.85000 274 LEU BA C 1
ATOM 4172 O O . LEU B 1 53 ? -34.22600 45.27100 9.11500 1.000 25.44000 274 LEU BA O 1
ATOM 4188 N N . VAL B 1 54 ? -33.61900 43.36800 10.17700 1.000 22.48000 275 VAL BA N 1
ATOM 4189 C CA . VAL B 1 54 ? -34.92100 43.23400 10.84700 1.000 23.31000 275 VAL BA CA 1
ATOM 4190 C C . VAL B 1 54 ? -35.24900 44.46600 11.69600 1.000 24.65000 275 VAL BA C 1
ATOM 4191 O O . VAL B 1 54 ? -36.35400 44.97500 11.63300 1.000 25.88000 275 VAL BA O 1
ATOM 4204 N N . ASP B 1 55 ? -34.30000 44.93000 12.45300 1.000 24.28000 276 ASP BA N 1
ATOM 4205 C CA . ASP B 1 55 ? -34.54500 46.02400 13.39600 1.000 24.08000 276 ASP BA CA 1
ATOM 4206 C C . ASP B 1 55 ? -34.59100 47.40400 12.78900 1.000 29.00000 276 ASP BA C 1
ATOM 4207 O O . ASP B 1 55 ? -35.29600 48.28000 13.29800 1.000 28.46000 276 ASP BA O 1
ATOM 4216 N N . CYS B 1 56 ? -33.86500 47.59100 11.68700 1.000 26.31000 277 CYS BA N 1
ATOM 4217 C CA . CYS B 1 56 ? -33.64600 48.93400 11.15500 1.000 24.77000 277 CYS BA CA 1
ATOM 4218 C C . CYS B 1 56 ? -34.27800 49.32500 9.86000 1.000 30.87000 277 CYS BA C 1
ATOM 4219 O O . CYS B 1 56 ? -34.20900 50.51700 9.55200 1.000 25.52000 277 CYS BA O 1
ATOM 4226 N N . SER B 1 57 ? -34.87200 48.40600 9.11200 1.000 25.51000 278 SER BA N 1
ATOM 4227 C CA . SER B 1 57 ? -35.35300 48.78100 7.78000 1.000 27.40000 278 SER BA CA 1
ATOM 4228 C C . SER B 1 57 ? -36.84900 48.98700 7.62400 1.000 28.15000 278 SER BA C 1
ATOM 4229 O O . SER B 1 57 ? -37.37500 48.84900 6.51600 1.000 29.67000 278 SER BA O 1
ATOM 4237 N N . ARG B 1 58 ? -37.54900 49.32700 8.70600 1.000 29.54000 279 ARG BA N 1
ATOM 4238 C CA . ARG B 1 58 ? -39.00200 49.59700 8.57400 1.000 27.16000 279 ARG BA CA 1
ATOM 4239 C C . ARG B 1 58 ? -39.21500 50.80400 7.67700 1.000 27.07000 279 ARG BA C 1
ATOM 4240 O O . ARG B 1 58 ? -40.17200 50.86800 6.91400 1.000 30.44000 279 ARG BA O 1
ATOM 4261 N N . PRO B 1 59 ? -38.35800 51.83500 7.74600 1.000 31.78000 280 PRO BA N 1
ATOM 4262 C CA . PRO B 1 59 ? -38.52100 53.01600 6.88300 1.000 30.27000 280 PRO BA CA 1
ATOM 4263 C C . PRO B 1 59 ? -38.58300 52.67500 5.41800 1.000 40.70000 280 PRO BA C 1
ATOM 4264 O O . PRO B 1 59 ? -39.26900 53.37200 4.65800 1.000 35.37000 280 PRO BA O 1
ATOM 4275 N N . GLN B 1 60 ? -37.84500 51.59200 4.98800 1.000 32.50000 281 GLN BA N 1
ATOM 4276 C CA . GLN B 1 60 ? -37.83000 51.19500 3.59500 1.000 29.27000 281 GLN BA CA 1
ATOM 4277 C C . GLN B 1 60 ? -38.97700 50.27900 3.21000 1.000 27.57000 281 GLN BA C 1
ATOM 4278 O O . GLN B 1 60 ? -39.03800 49.82200 2.08300 1.000 33.09000 281 GLN BA O 1
ATOM 4292 N N . GLY B 1 61 ? -39.88200 50.00000 4.14700 1.000 29.56000 282 GLY BA N 1
ATOM 4293 C CA . GLY B 1 61 ? -41.03200 49.17200 3.85800 1.000 29.48000 282 GLY BA CA 1
ATOM 4294 C C . GLY B 1 61 ? -40.96200 47.72700 4.33100 1.000 34.94000 282 GLY BA C 1
ATOM 4295 O O . GLY B 1 61 ? -41.83300 46.94200 3.98100 1.000 36.47000 282 GLY BA O 1
ATOM 4299 N N . ASN B 1 62 ? -39.92500 47.34200 5.10800 1.000 32.95000 283 ASN BA N 1
ATOM 4300 C CA . ASN B 1 62 ? -39.85900 45.98200 5.63700 1.000 29.87000 283 ASN BA CA 1
ATOM 4301 C C . ASN B 1 62 ? -40.61600 45.91200 6.94900 1.000 30.27000 283 ASN BA C 1
ATOM 4302 O O . ASN B 1 62 ? -40.86000 46.95500 7.57200 1.000 30.35000 283 ASN BA O 1
ATOM 4313 N N . GLN B 1 63 ? -40.99600 44.70800 7.38700 1.000 25.57000 284 GLN BA N 1
ATOM 4314 C CA . GLN B 1 63 ? -41.80300 44.52100 8.57400 1.000 27.65000 284 GLN BA CA 1
ATOM 4315 C C . GLN B 1 63 ? -41.16100 43.57300 9.57900 1.000 29.40000 284 GLN BA C 1
ATOM 4316 O O . GLN B 1 63 ? -41.83500 42.86800 10.33300 1.000 25.78000 284 GLN BA O 1
ATOM 4330 N N . GLY B 1 64 ? -39.84800 43.54700 9.57500 1.000 26.48000 285 GLY BA N 1
ATOM 4331 C CA . GLY B 1 64 ? -39.16100 42.71000 10.56200 1.000 25.60000 285 GLY BA CA 1
ATOM 4332 C C . GLY B 1 64 ? -39.52700 41.24100 10.49900 1.000 28.93000 285 GLY BA C 1
ATOM 4333 O O . GLY B 1 64 ? -39.41700 40.62900 9.46100 1.000 27.90000 285 GLY BA O 1
ATOM 4337 N N . CYS B 1 65 ? -40.00900 40.68700 11.63300 1.000 24.92000 286 CYS BA N 1
ATOM 4338 C CA . CYS B 1 65 ? -40.36400 39.28200 11.70300 1.000 24.41000 286 CYS BA CA 1
ATOM 4339 C C . CYS B 1 65 ? -41.71200 39.06500 11.02300 1.000 26.82000 286 CYS BA C 1
ATOM 4340 O O . CYS B 1 65 ? -42.15600 37.92500 10.91400 1.000 24.75000 286 CYS BA O 1
ATOM 4347 N N . ASN B 1 66 ? -42.38000 40.15700 10.60000 1.000 24.96000 287 ASN BA N 1
ATOM 4348 C CA . ASN B 1 66 ? -43.65600 39.96300 9.89300 1.000 30.57000 287 ASN BA CA 1
ATOM 4349 C C . ASN B 1 66 ? -43.47800 40.03000 8.37700 1.000 34.20000 287 ASN BA C 1
ATOM 4350 O O . ASN B 1 66 ? -44.46700 40.21400 7.65000 1.000 32.58000 287 ASN BA O 1
ATOM 4361 N N . GLY B 1 67 ? -42.22600 39.90500 7.89300 1.000 29.98000 288 GLY BA N 1
ATOM 4362 C CA . GLY B 1 67 ? -41.98600 39.86200 6.45400 1.000 25.08000 288 GLY BA CA 1
ATOM 4363 C C . GLY B 1 67 ? -41.28700 41.08300 5.90000 1.000 26.46000 288 GLY BA C 1
ATOM 4364 O O . GLY B 1 67 ? -41.09300 42.10000 6.57700 1.000 26.43000 288 GLY BA O 1
ATOM 4368 N N . GLY B 1 68 ? -40.92000 40.98100 4.62700 1.000 25.05000 289 GLY BA N 1
ATOM 4369 C CA . GLY B 1 68 ? -40.18700 42.07600 3.98300 1.000 21.27000 289 GLY BA CA 1
ATOM 4370 C C . GLY B 1 68 ? -39.72800 41.64800 2.60500 1.000 25.37000 289 GLY BA C 1
ATOM 4371 O O . GLY B 1 68 ? -40.13400 40.59400 2.12000 1.000 28.69000 289 GLY BA O 1
ATOM 4375 N N . PHE B 1 69 ? -38.86100 42.44000 1.97900 1.000 28.23000 290 PHE BA N 1
ATOM 4376 C CA . PHE B 1 69 ? -38.39100 42.08900 0.63400 1.000 26.65000 290 PHE BA CA 1
ATOM 4377 C C . PHE B 1 69 ? -36.92600 42.34100 0.53100 1.000 25.03000 290 PHE BA C 1
ATOM 4378 O O . PHE B 1 69 ? -36.43400 43.32100 1.07600 1.000 25.81000 290 PHE BA O 1
ATOM 4395 N N . MET B 1 70 ? -36.22100 41.50200 -0.20800 1.000 25.32000 291 MET BA N 1
ATOM 4396 C CA . MET B 1 70 ? -34.77600 41.69600 -0.33700 1.000 27.25000 291 MET BA CA 1
ATOM 4397 C C . MET B 1 70 ? -34.45700 43.05700 -0.95500 1.000 26.36000 291 MET BA C 1
ATOM 4398 O O . MET B 1 70 ? -33.51300 43.71600 -0.54600 1.000 27.71000 291 MET BA O 1
ATOM 4412 N N . ALA B 1 71 ? -35.25700 43.48300 -1.93900 1.000 25.18000 292 ALA BA N 1
ATOM 4413 C CA . ALA B 1 71 ? -34.96100 44.76800 -2.55200 1.000 24.72000 292 ALA BA CA 1
ATOM 4414 C C . ALA B 1 71 ? -35.01300 45.92400 -1.57300 1.000 24.39000 292 ALA BA C 1
ATOM 4415 O O . ALA B 1 71 ? -34.21200 46.84500 -1.68100 1.000 25.49000 292 ALA BA O 1
ATOM 4422 N N . ARG B 1 72 ? -35.94800 45.87600 -0.63200 1.000 24.47000 293 ARG BA N 1
ATOM 4423 C CA . ARG B 1 72 ? -36.02500 46.97100 0.32400 1.000 28.40000 293 ARG BA CA 1
ATOM 4424 C C . ARG B 1 72 ? -34.84600 46.90200 1.27900 1.000 27.03000 293 ARG BA C 1
ATOM 4425 O O . ARG B 1 72 ? -34.42200 47.92600 1.84300 1.000 27.12000 293 ARG BA O 1
ATOM 4446 N N . ALA B 1 73 ? -34.32000 45.67400 1.50000 1.000 27.00000 294 ALA BA N 1
ATOM 4447 C CA . ALA B 1 73 ? -33.13900 45.55600 2.31900 1.000 24.39000 294 ALA BA CA 1
ATOM 4448 C C . ALA B 1 73 ? -31.94500 46.19300 1.61100 1.000 23.79000 294 ALA BA C 1
ATOM 4449 O O . ALA B 1 73 ? -31.19700 46.93300 2.25500 1.000 23.78000 294 ALA BA O 1
ATOM 4456 N N . PHE B 1 74 ? -31.76300 45.92700 0.28700 1.000 25.66000 295 PHE BA N 1
ATOM 4457 C CA . PHE B 1 74 ? -30.60700 46.52500 -0.36600 1.000 26.30000 295 PHE BA CA 1
ATOM 4458 C C . PHE B 1 74 ? -30.77800 48.06500 -0.37100 1.000 28.30000 295 PHE BA C 1
ATOM 4459 O O . PHE B 1 74 ? -29.78500 48.77900 -0.28100 1.000 28.68000 295 PHE BA O 1
ATOM 4476 N N . GLN B 1 75 ? -32.04200 48.51900 -0.44400 1.000 27.92000 296 GLN BA N 1
ATOM 4477 C CA . GLN B 1 75 ? -32.34600 49.98500 -0.41700 1.000 25.53000 296 GLN BA CA 1
ATOM 4478 C C . GLN B 1 75 ? -31.94400 50.54800 0.92900 1.000 28.91000 296 GLN BA C 1
ATOM 4479 O O . GLN B 1 75 ? -31.34100 51.61900 1.01500 1.000 27.83000 296 GLN BA O 1
ATOM 4493 N N . TYR B 1 76 ? -32.29400 49.81900 2.04100 1.000 29.47000 297 TYR BA N 1
ATOM 4494 C CA . TYR B 1 76 ? -31.85300 50.26700 3.34900 1.000 29.04000 297 TYR BA CA 1
ATOM 4495 C C . TYR B 1 76 ? -30.32100 50.41500 3.43000 1.000 30.20000 297 TYR BA C 1
ATOM 4496 O O . TYR B 1 76 ? -29.82300 51.43200 3.92300 1.000 27.56000 297 TYR BA O 1
ATOM 4514 N N . VAL B 1 77 ? -29.59000 49.37500 2.97800 1.000 26.78000 298 VAL BA N 1
ATOM 4515 C CA . VAL B 1 77 ? -28.12100 49.41300 3.05400 1.000 25.64000 298 VAL BA CA 1
ATOM 4516 C C . VAL B 1 77 ? -27.58300 50.66400 2.35500 1.000 29.14000 298 VAL BA C 1
ATOM 4517 O O . VAL B 1 77 ? -26.72500 51.36200 2.87500 1.000 27.81000 298 VAL BA O 1
ATOM 4530 N N . LYS B 1 78 ? -28.09300 50.90000 1.18400 1.000 29.91000 299 LYS BA N 1
ATOM 4531 C CA . LYS B 1 78 ? -27.71900 52.08300 0.39400 1.000 31.11000 299 LYS BA CA 1
ATOM 4532 C C . LYS B 1 78 ? -27.95900 53.40500 1.12600 1.000 31.84000 299 LYS BA C 1
ATOM 4533 O O . LYS B 1 78 ? -27.04100 54.20900 1.26700 1.000 32.14000 299 LYS BA O 1
ATOM 4552 N N . GLU B 1 79 ? -29.18400 53.61300 1.59800 1.000 32.98000 300 GLU BA N 1
ATOM 4553 C CA . GLU B 1 79 ? -29.59300 54.84300 2.29800 1.000 35.23000 300 GLU BA CA 1
ATOM 4554 C C . GLU B 1 79 ? -28.88500 54.99500 3.62500 1.000 33.84000 300 GLU BA C 1
ATOM 4555 O O . GLU B 1 79 ? -28.58800 56.09900 4.06800 1.000 32.02000 300 GLU BA O 1
ATOM 4567 N N . ASN B 1 80 ? -28.60100 53.85500 4.25100 1.000 27.82000 301 ASN BA N 1
ATOM 4568 C CA . ASN B 1 80 ? -27.95400 53.85800 5.53400 1.000 30.30000 301 ASN BA CA 1
ATOM 4569 C C . ASN B 1 80 ? -26.49300 54.03900 5.45400 1.000 28.32000 301 ASN BA C 1
ATOM 4570 O O . ASN B 1 80 ? -25.87500 54.38500 6.47300 1.000 30.54000 301 ASN BA O 1
ATOM 4581 N N . GLY B 1 81 ? -25.90700 53.76400 4.28000 1.000 29.64000 302 GLY BA N 1
ATOM 4582 C CA . GLY B 1 81 ? -24.46100 53.90000 4.14400 1.000 33.48000 302 GLY BA CA 1
ATOM 4583 C C . GLY B 1 81 ? -23.68200 52.71200 4.66800 1.000 36.18000 302 GLY BA C 1
ATOM 4584 O O . GLY B 1 81 ? -22.45100 52.73300 4.66900 1.000 31.99000 302 GLY BA O 1
ATOM 4588 N N . GLY B 1 82 ? -24.38800 51.65800 5.10900 1.000 32.00000 303 GLY BA N 1
ATOM 4589 C CA . GLY B 1 82 ? -23.67500 50.48100 5.59500 1.000 31.89000 303 GLY BA CA 1
ATOM 4590 C C . GLY B 1 82 ? -24.58700 49.41400 6.17600 1.000 27.95000 303 GLY BA C 1
ATOM 4591 O O . GLY B 1 82 ? -25.80500 49.59300 6.28200 1.000 27.98000 303 GLY BA O 1
ATOM 4595 N N . LEU B 1 83 ? -23.97200 48.30200 6.60600 1.000 26.39000 304 LEU BA N 1
ATOM 4596 C CA . LEU B 1 83 ? -24.67200 47.14600 7.19000 1.000 23.38000 304 LEU BA CA 1
ATOM 4597 C C . LEU B 1 83 ? -23.64400 46.45800 8.14000 1.000 24.80000 304 LEU BA C 1
ATOM 4598 O O . LEU B 1 83 ? -22.51300 46.19200 7.71500 1.000 27.92000 304 LEU BA O 1
ATOM 4614 N N . ASP B 1 84 ? -24.03700 46.23200 9.40000 1.000 26.07000 305 ASP BA N 1
ATOM 4615 C CA . ASP B 1 84 ? -23.12800 45.65300 10.37900 1.000 23.88000 305 ASP BA CA 1
ATOM 4616 C C . ASP B 1 84 ? -22.85500 44.17400 10.18200 1.000 26.79000 305 ASP BA C 1
ATOM 4617 O O . ASP B 1 84 ? -23.62600 43.43300 9.56200 1.000 24.57000 305 ASP BA O 1
ATOM 4626 N N . SER B 1 85 ? -21.69700 43.74300 10.68100 1.000 26.30000 306 SER BA N 1
ATOM 4627 C CA . SER B 1 85 ? -21.38500 42.32100 10.61100 1.000 22.25000 306 SER BA CA 1
ATOM 4628 C C . SER B 1 85 ? -22.28300 41.52200 11.54000 1.000 24.52000 306 SER BA C 1
ATOM 4629 O O . SER B 1 85 ? -22.82300 42.01800 12.52600 1.000 24.04000 306 SER BA O 1
ATOM 4637 N N . GLU B 1 86 ? -22.45100 40.25900 11.21000 1.000 21.98000 307 GLU BA N 1
ATOM 4638 C CA . GLU B 1 86 ? -23.21400 39.34500 12.06400 1.000 24.29000 307 GLU BA CA 1
ATOM 4639 C C . GLU B 1 86 ? -22.57500 39.28700 13.46100 1.000 29.12000 307 GLU BA C 1
ATOM 4640 O O . GLU B 1 86 ? -23.27200 39.28400 14.47300 1.000 23.70000 307 GLU BA O 1
ATOM 4652 N N . GLU B 1 87 ? -21.22000 39.23900 13.49200 1.000 26.69000 308 GLU BA N 1
ATOM 4653 C CA . GLU B 1 87 ? -20.50500 39.18400 14.75200 1.000 31.72000 308 GLU BA CA 1
ATOM 4654 C C . GLU B 1 87 ? -20.86500 40.34100 15.67300 1.000 29.21000 308 GLU BA C 1
ATOM 4655 O O . GLU B 1 87 ? -21.11600 40.15300 16.86700 1.000 26.23000 308 GLU BA O 1
ATOM 4667 N N . SER B 1 88 ? -20.91800 41.54000 15.12900 1.000 24.19000 309 SER BA N 1
ATOM 4668 C CA . SER B 1 88 ? -21.22600 42.71100 15.96500 1.000 23.57000 309 SER BA CA 1
ATOM 4669 C C . SER B 1 88 ? -22.69300 42.93100 16.31900 1.000 25.47000 309 SER BA C 1
ATOM 4670 O O . SER B 1 88 ? -22.96400 43.58700 17.32800 1.000 28.30000 309 SER BA O 1
ATOM 4678 N N . TYR B 1 89 ? -23.62000 42.41100 15.50800 1.000 25.73000 310 TYR BA N 1
ATOM 4679 C CA . TYR B 1 89 ? -25.05500 42.65500 15.65800 1.000 24.12000 310 TYR BA CA 1
ATOM 4680 C C . TYR B 1 89 ? -25.72500 41.30100 15.46300 1.000 26.88000 310 TYR BA C 1
ATOM 4681 O O . TYR B 1 89 ? -26.29900 41.03500 14.41300 1.000 22.65000 310 TYR BA O 1
ATOM 4699 N N . PRO B 1 90 ? -25.68500 40.44900 16.49300 1.000 24.70000 311 PRO BA N 1
ATOM 4700 C CA . PRO B 1 90 ? -26.23100 39.08900 16.47600 1.000 28.07000 311 PRO BA CA 1
ATOM 4701 C C . PRO B 1 90 ? -27.71300 38.95600 16.33600 1.000 24.54000 311 PRO BA C 1
ATOM 4702 O O . PRO B 1 90 ? -28.49900 39.83300 16.70300 1.000 23.39000 311 PRO BA O 1
ATOM 4713 N N . TYR B 1 91 ? -28.07400 37.78700 15.81900 1.000 24.36000 312 TYR BA N 1
ATOM 4714 C CA . TYR B 1 91 ? -29.47600 37.49200 15.50500 1.000 21.54000 312 TYR BA CA 1
ATOM 4715 C C . TYR B 1 91 ? -30.17700 36.85500 16.66100 1.000 24.26000 312 TYR BA C 1
ATOM 4716 O O . TYR B 1 91 ? -29.65900 35.86900 17.20200 1.000 24.09000 312 TYR BA O 1
ATOM 4734 N N . VAL B 1 92 ? -31.36200 37.39300 17.05400 1.000 22.39000 313 VAL BA N 1
ATOM 4735 C CA . VAL B 1 92 ? -32.09700 36.80400 18.16200 1.000 23.02000 313 VAL BA CA 1
ATOM 4736 C C . VAL B 1 92 ? -33.50600 36.40900 17.71200 1.000 24.71000 313 VAL BA C 1
ATOM 4737 O O . VAL B 1 92 ? -34.32800 36.01300 18.53600 1.000 23.32000 313 VAL BA O 1
ATOM 4750 N N . ALA B 1 93 ? -33.78800 36.55200 16.40400 1.000 25.34000 314 ALA BA N 1
ATOM 4751 C CA . ALA B 1 93 ? -35.08800 36.09100 15.86100 1.000 23.52000 314 ALA BA CA 1
ATOM 4752 C C . ALA B 1 93 ? -36.34900 36.75000 16.45500 1.000 27.50000 314 ALA BA C 1
ATOM 4753 O O . ALA B 1 93 ? -37.39400 36.08300 16.54400 1.000 23.75000 314 ALA BA O 1
ATOM 4760 N N . VAL B 1 94 ? -36.25600 38.03800 16.85900 1.000 21.09000 315 VAL BA N 1
ATOM 4761 C CA . VAL B 1 94 ? -37.42900 38.79400 17.31600 1.000 24.33000 315 VAL BA CA 1
ATOM 4762 C C . VAL B 1 94 ? -37.24000 40.21800 16.82300 1.000 24.47000 315 VAL BA C 1
ATOM 4763 O O . VAL B 1 94 ? -36.10400 40.60300 16.51300 1.000 27.06000 315 VAL BA O 1
ATOM 4776 N N A ASP B 1 95 ? -38.32300 40.99100 16.73300 0.670 25.57000 316 ASP BA N 1
ATOM 4777 N N B ASP B 1 95 ? -38.29000 41.00300 16.71200 0.330 29.27000 316 ASP BA N 1
ATOM 4778 C CA A ASP B 1 95 ? -38.20300 42.38200 16.32600 0.670 27.35000 316 ASP BA CA 1
ATOM 4779 C CA B ASP B 1 95 ? -38.00900 42.35500 16.26600 0.330 31.06000 316 ASP BA CA 1
ATOM 4780 C C A ASP B 1 95 ? -37.62700 43.19600 17.44700 0.670 25.80000 316 ASP BA C 1
ATOM 4781 C C B ASP B 1 95 ? -37.60700 43.22000 17.42300 0.330 30.40000 316 ASP BA C 1
ATOM 4782 O O A ASP B 1 95 ? -38.18200 43.15700 18.53300 0.670 27.56000 316 ASP BA O 1
ATOM 4783 O O B ASP B 1 95 ? -38.30300 43.27600 18.43000 0.330 30.74000 316 ASP BA O 1
ATOM 4800 N N . GLU B 1 96 ? -36.51600 43.90900 17.21000 1.000 26.80000 317 GLU BA N 1
ATOM 4801 C CA . GLU B 1 96 ? -35.91900 44.73300 18.27800 1.000 27.57000 317 GLU BA CA 1
ATOM 4802 C C . GLU B 1 96 ? -35.62700 46.16500 17.80400 1.000 29.13000 317 GLU BA C 1
ATOM 4803 O O . GLU B 1 96 ? -35.83300 46.50400 16.63700 1.000 25.78000 317 GLU BA O 1
ATOM 4815 N N . ILE B 1 97 ? -35.16900 47.01600 18.72600 1.000 25.54000 318 ILE BA N 1
ATOM 4816 C CA . ILE B 1 97 ? -34.85600 48.41600 18.39400 1.000 23.95000 318 ILE BA CA 1
ATOM 4817 C C . ILE B 1 97 ? -33.58100 48.49000 17.62000 1.000 26.05000 318 ILE BA C 1
ATOM 4818 O O . ILE B 1 97 ? -32.63700 47.78500 17.96000 1.000 27.13000 318 ILE BA O 1
ATOM 4834 N N . CYS B 1 98 ? -33.52200 49.36400 16.58300 1.000 26.21000 319 CYS BA N 1
ATOM 4835 C CA . CYS B 1 98 ? -32.33200 49.50200 15.76200 1.000 29.79000 319 CYS BA CA 1
ATOM 4836 C C . CYS B 1 98 ? -31.08600 49.83100 16.56700 1.000 30.15000 319 CYS BA C 1
ATOM 4837 O O . CYS B 1 98 ? -31.10700 50.76800 17.36100 1.000 32.64000 319 CYS BA O 1
ATOM 4844 N N . LYS B 1 99 ? -30.00700 49.07600 16.37000 1.000 27.56000 320 LYS BA N 1
ATOM 4845 C CA . LYS B 1 99 ? -28.74800 49.33500 17.08600 1.000 26.95000 320 LYS BA CA 1
ATOM 4846 C C . LYS B 1 99 ? -27.60900 49.48200 16.10900 1.000 27.99000 320 LYS BA C 1
ATOM 4847 O O . LYS B 1 99 ? -26.46700 49.17000 16.44400 1.000 28.98000 320 LYS BA O 1
ATOM 4866 N N . TYR B 1 100 ? -27.90100 49.94900 14.90300 1.000 27.67000 321 TYR BA N 1
ATOM 4867 C CA . TYR B 1 100 ? -26.84300 50.07300 13.90000 1.000 25.12000 321 TYR BA CA 1
ATOM 4868 C C . TYR B 1 100 ? -25.71100 51.02400 14.31900 1.000 32.99000 321 TYR BA C 1
ATOM 4869 O O . TYR B 1 100 ? -25.96700 52.12600 14.80000 1.000 33.19000 321 TYR BA O 1
ATOM 4887 N N . ARG B 1 101 ? -24.46500 50.56700 14.14000 1.000 32.90000 322 ARG BA N 1
ATOM 4888 C CA . ARG B 1 101 ? -23.28300 51.38700 14.36100 1.000 37.83000 322 ARG BA CA 1
ATOM 4889 C C . ARG B 1 101 ? -22.41900 51.41600 13.12000 1.000 39.14000 322 ARG BA C 1
ATOM 4890 O O . ARG B 1 101 ? -21.99500 50.36500 12.61200 1.000 35.47000 322 ARG BA O 1
ATOM 4911 N N . PRO B 1 102 ? -22.12200 52.60300 12.57700 1.000 35.32000 323 PRO BA N 1
ATOM 4912 C CA . PRO B 1 102 ? -21.27600 52.68800 11.38300 1.000 36.03000 323 PRO BA CA 1
ATOM 4913 C C . PRO B 1 102 ? -19.89100 52.06100 11.57100 1.000 29.56000 323 PRO BA C 1
ATOM 4914 O O . PRO B 1 102 ? -19.29100 51.53900 10.64100 1.000 35.31000 323 PRO BA O 1
ATOM 4925 N N . GLU B 1 103 ? -19.36900 52.14200 12.79500 1.000 35.10000 324 GLU BA N 1
ATOM 4926 C CA . GLU B 1 103 ? -18.01300 51.62400 13.07300 1.000 40.62000 324 GLU BA CA 1
ATOM 4927 C C . GLU B 1 103 ? -17.96300 50.11600 12.89600 1.000 44.67000 324 GLU BA C 1
ATOM 4928 O O . GLU B 1 103 ? -16.89300 49.53600 12.74100 1.000 39.60000 324 GLU BA O 1
ATOM 4940 N N . ASN B 1 104 ? -19.13100 49.48300 12.91000 1.000 37.21000 325 ASN BA N 1
ATOM 4941 C CA . ASN B 1 104 ? -19.22200 48.02600 12.75500 1.000 31.51000 325 ASN BA CA 1
ATOM 4942 C C . ASN B 1 104 ? -19.67400 47.60800 11.36800 1.000 34.35000 325 ASN BA C 1
ATOM 4943 O O . ASN B 1 104 ? -19.87200 46.41200 11.11600 1.000 28.98000 325 ASN BA O 1
ATOM 4954 N N . SER B 1 105 ? -19.86000 48.57700 10.44000 1.000 30.14000 326 SER BA N 1
ATOM 4955 C CA . SER B 1 105 ? -20.29800 48.20700 9.08600 1.000 31.15000 326 SER BA CA 1
ATOM 4956 C C . SER B 1 105 ? -19.18300 47.49900 8.33700 1.000 33.21000 326 SER BA C 1
ATOM 4957 O O . SER B 1 105 ? -18.01800 47.87600 8.50300 1.000 36.73000 326 SER BA O 1
ATOM 4965 N N . VAL B 1 106 ? -19.51000 46.47700 7.51700 1.000 32.18000 327 VAL BA N 1
ATOM 4966 C CA . VAL B 1 106 ? -18.53400 45.75800 6.72200 1.000 28.27000 327 VAL BA CA 1
ATOM 4967 C C . VAL B 1 106 ? -19.06400 45.57200 5.32200 1.000 25.91000 327 VAL BA C 1
ATOM 4968 O O . VAL B 1 106 ? -18.48600 44.83200 4.54400 1.000 27.91000 327 VAL BA O 1
ATOM 4981 N N . ALA B 1 107 ? -20.17000 46.24200 4.98800 1.000 24.92000 328 ALA BA N 1
ATOM 4982 C CA . ALA B 1 107 ? -20.71400 46.13500 3.62700 1.000 25.03000 328 ALA BA CA 1
ATOM 4983 C C . ALA B 1 107 ? -21.44300 47.42300 3.24200 1.000 31.12000 328 ALA BA C 1
ATOM 4984 O O . ALA B 1 107 ? -21.90200 48.18400 4.10300 1.000 29.90000 328 ALA BA O 1
ATOM 4991 N N . GLN B 1 108 ? -21.52200 47.65500 1.94100 1.000 30.08000 329 GLN BA N 1
ATOM 4992 C CA . GLN B 1 108 ? -22.24300 48.78400 1.36500 1.000 30.62000 329 GLN BA CA 1
ATOM 4993 C C . GLN B 1 108 ? -22.80200 48.37300 0.01200 1.000 30.80000 329 GLN BA C 1
ATOM 4994 O O . GLN B 1 108 ? -22.29300 47.43000 -0.57900 1.000 32.33000 329 GLN BA O 1
ATOM 5008 N N . ASP B 1 109 ? -23.87900 49.03800 -0.46000 1.000 29.41000 330 ASP BA N 1
ATOM 5009 C CA . ASP B 1 109 ? -24.34400 48.82300 -1.82300 1.000 32.72000 330 ASP BA CA 1
ATOM 5010 C C . ASP B 1 109 ? -24.90700 50.16400 -2.31100 1.000 32.71000 330 ASP BA C 1
ATOM 5011 O O . ASP B 1 109 ? -25.21000 51.04900 -1.51800 1.000 38.57000 330 ASP BA O 1
ATOM 5020 N N . THR B 1 110 ? -24.99800 50.30500 -3.62300 1.000 34.62000 331 THR BA N 1
ATOM 5021 C CA . THR B 1 110 ? -25.43700 51.54500 -4.26400 1.000 36.20000 331 THR BA CA 1
ATOM 5022 C C . THR B 1 110 ? -26.81300 51.38400 -4.83800 1.000 39.18000 331 THR BA C 1
ATOM 5023 O O . THR B 1 110 ? -27.27200 52.23800 -5.59100 1.000 40.86000 331 THR BA O 1
ATOM 5034 N N . GLY B 1 111 ? -27.47800 50.30100 -4.47600 1.000 35.22000 332 GLY BA N 1
ATOM 5035 C CA . GLY B 1 111 ? -28.75200 49.97800 -5.07100 1.000 38.08000 332 GLY BA CA 1
ATOM 5036 C C . GLY B 1 111 ? -28.73500 48.49500 -5.38000 1.000 40.17000 332 GLY BA C 1
ATOM 5037 O O . GLY B 1 111 ? -27.93600 47.74600 -4.80200 1.000 32.82000 332 GLY BA O 1
ATOM 5041 N N . PHE B 1 112 ? -29.60100 48.06400 -6.30300 1.000 34.78000 333 PHE BA N 1
ATOM 5042 C CA . PHE B 1 112 ? -29.69100 46.66600 -6.70400 1.000 33.46000 333 PHE BA CA 1
ATOM 5043 C C . PHE B 1 112 ? -30.11000 46.51700 -8.16100 1.000 40.03000 333 PHE BA C 1
ATOM 5044 O O . PHE B 1 112 ? -30.61000 47.47000 -8.76900 1.000 35.80000 333 PHE BA O 1
ATOM 5061 N N . THR B 1 113 ? -29.90500 45.31900 -8.70500 1.000 32.98000 334 THR BA N 1
ATOM 5062 C CA . THR B 1 113 ? -30.27700 44.96500 -10.06900 1.000 34.76000 334 THR BA CA 1
ATOM 5063 C C . THR B 1 113 ? -31.32100 43.88000 -10.05900 1.000 39.23000 334 THR BA C 1
ATOM 5064 O O . THR B 1 113 ? -31.18400 42.87300 -9.35400 1.000 35.31000 334 THR BA O 1
ATOM 5075 N N . VAL B 1 114 ? -32.39200 44.09600 -10.83200 1.000 36.10000 335 VAL BA N 1
ATOM 5076 C CA . VAL B 1 114 ? -33.46300 43.13400 -10.97800 1.000 34.66000 335 VAL BA CA 1
ATOM 5077 C C . VAL B 1 114 ? -33.26800 42.27300 -12.21100 1.000 41.54000 335 VAL BA C 1
ATOM 5078 O O . VAL B 1 114 ? -33.08300 42.79800 -13.30000 1.000 39.98000 335 VAL BA O 1
ATOM 5091 N N . VAL B 1 115 ? -33.29800 40.95000 -12.03400 1.000 33.88000 336 VAL BA N 1
ATOM 5092 C CA . VAL B 1 115 ? -33.22800 40.00500 -13.14100 1.000 36.60000 336 VAL BA CA 1
ATOM 5093 C C . VAL B 1 115 ? -34.56700 40.03200 -13.87900 1.000 41.05000 336 VAL BA C 1
ATOM 5094 O O . VAL B 1 115 ? -35.60700 40.21000 -13.25600 1.000 40.55000 336 VAL BA O 1
ATOM 5107 N N . ALA B 1 116 ? -34.54900 39.87700 -15.21100 1.000 42.43000 337 ALA BA N 1
ATOM 5108 C CA . ALA B 1 116 ? -35.81200 39.88200 -15.97600 1.000 42.46000 337 ALA BA CA 1
ATOM 5109 C C . ALA B 1 116 ? -36.83800 38.93300 -15.35700 1.000 38.85000 337 ALA BA C 1
ATOM 5110 O O . ALA B 1 116 ? -36.59000 37.73400 -15.25600 1.000 38.86000 337 ALA BA O 1
ATOM 5117 N N . PRO B 1 117 ? -38.00100 39.44500 -14.91200 1.000 42.23000 338 PRO BA N 1
ATOM 5118 C CA . PRO B 1 117 ? -39.00400 38.55700 -14.29900 1.000 39.20000 338 PRO BA CA 1
ATOM 5119 C C . PRO B 1 117 ? -39.54300 37.37500 -15.11400 1.000 41.47000 338 PRO BA C 1
ATOM 5120 O O . PRO B 1 117 ? -39.84000 37.52700 -16.29600 1.000 39.49000 338 PRO BA O 1
ATOM 5131 N N . GLY B 1 118 ? -39.68600 36.18300 -14.46400 1.000 29.83000 339 GLY BA N 1
ATOM 5132 C CA . GLY B 1 118 ? -40.24900 35.01600 -15.13400 1.000 29.16000 339 GLY BA CA 1
ATOM 5133 C C . GLY B 1 118 ? -39.33100 34.34000 -16.13200 1.000 34.37000 339 GLY BA C 1
ATOM 5134 O O . GLY B 1 118 ? -39.72700 33.37900 -16.78700 1.000 40.10000 339 GLY BA O 1
ATOM 5138 N N . LYS B 1 119 ? -38.09300 34.82600 -16.25400 1.000 32.83000 340 LYS BA N 1
ATOM 5139 C CA . LYS B 1 119 ? -37.15100 34.29600 -17.23700 1.000 34.19000 340 LYS BA CA 1
ATOM 5140 C C . LYS B 1 119 ? -36.01100 33.48100 -16.61400 1.000 31.19000 340 LYS BA C 1
ATOM 5141 O O . LYS B 1 119 ? -35.05800 34.06600 -16.13000 1.000 34.61000 340 LYS BA O 1
ATOM 5160 N N . GLU B 1 120 ? -36.14200 32.14400 -16.64400 1.000 29.26000 341 GLU BA N 1
ATOM 5161 C CA . GLU B 1 120 ? -35.14400 31.25300 -16.04900 1.000 32.44000 341 GLU BA CA 1
ATOM 5162 C C . GLU B 1 120 ? -33.84400 31.35000 -16.78000 1.000 36.38000 341 GLU BA C 1
ATOM 5163 O O . GLU B 1 120 ? -32.78400 31.13000 -16.20000 1.000 36.15000 341 GLU BA O 1
ATOM 5175 N N . LYS B 1 121 ? -33.89900 31.65800 -18.10200 1.000 33.10000 342 LYS BA N 1
ATOM 5176 C CA . LYS B 1 121 ? -32.62300 31.78200 -18.77000 1.000 31.01000 342 LYS BA CA 1
ATOM 5177 C C . LYS B 1 121 ? -31.93000 33.06200 -18.34100 1.000 32.11000 342 LYS BA C 1
ATOM 5178 O O . LYS B 1 121 ? -30.70200 33.11500 -18.31400 1.000 35.86000 342 LYS BA O 1
ATOM 5197 N N . ALA B 1 122 ? -32.69800 34.11500 -17.99600 1.000 30.20000 343 ALA BA N 1
ATOM 5198 C CA . ALA B 1 122 ? -32.04300 35.33000 -17.54300 1.000 28.10000 343 ALA BA CA 1
ATOM 5199 C C . ALA B 1 122 ? -31.44500 35.11000 -16.13000 1.000 31.58000 343 ALA BA C 1
ATOM 5200 O O . ALA B 1 122 ? -30.40300 35.67100 -15.76700 1.000 30.36000 343 ALA BA O 1
ATOM 5207 N N . LEU B 1 123 ? -32.13600 34.28400 -15.34200 1.000 30.81000 344 LEU BA N 1
ATOM 5208 C CA . LEU B 1 123 ? -31.61000 33.98400 -14.01100 1.000 31.98000 344 LEU BA CA 1
ATOM 5209 C C . LEU B 1 123 ? -30.34400 33.14000 -14.15500 1.000 29.27000 344 LEU BA C 1
ATOM 5210 O O . LEU B 1 123 ? -29.37700 33.34000 -13.41700 1.000 31.20000 344 LEU BA O 1
ATOM 5226 N N . MET B 1 124 ? -30.35200 32.22300 -15.10000 1.000 28.26000 345 MET BA N 1
ATOM 5227 C CA . MET B 1 124 ? -29.18200 31.32800 -15.29000 1.000 29.78000 345 MET BA CA 1
ATOM 5228 C C . MET B 1 124 ? -27.95800 32.17300 -15.64100 1.000 35.43000 345 MET BA C 1
ATOM 5229 O O . MET B 1 124 ? -26.84600 31.93300 -15.14800 1.000 31.96000 345 MET BA O 1
ATOM 5243 N N . LYS B 1 125 ? -28.18100 33.17700 -16.50300 1.000 28.10000 346 LYS BA N 1
ATOM 5244 C CA . LYS B 1 125 ? -27.13300 34.07300 -16.89700 1.000 36.49000 346 LYS BA CA 1
ATOM 5245 C C . LYS B 1 125 ? -26.66700 34.91700 -15.72700 1.000 33.08000 346 LYS BA C 1
ATOM 5246 O O . LYS B 1 125 ? -25.45500 35.09300 -15.56100 1.000 32.49000 346 LYS BA O 1
ATOM 5265 N N . ALA B 1 126 ? -27.60500 35.44200 -14.89300 1.000 31.40000 347 ALA BA N 1
ATOM 5266 C CA . ALA B 1 126 ? -27.17700 36.22100 -13.75800 1.000 29.84000 347 ALA BA CA 1
ATOM 5267 C C . ALA B 1 126 ? -26.37200 35.34100 -12.78000 1.000 28.04000 347 ALA BA C 1
ATOM 5268 O O . ALA B 1 126 ? -25.34900 35.75900 -12.25500 1.000 27.11000 347 ALA BA O 1
ATOM 5275 N N . VAL B 1 127 ? -26.87700 34.14400 -12.53600 1.000 27.57000 348 VAL BA N 1
ATOM 5276 C CA . VAL B 1 127 ? -26.18900 33.23700 -11.58700 1.000 26.38000 348 VAL BA CA 1
ATOM 5277 C C . VAL B 1 127 ? -24.77200 32.92100 -12.09300 1.000 32.56000 348 VAL BA C 1
ATOM 5278 O O . VAL B 1 127 ? -23.79900 32.98200 -11.33700 1.000 28.34000 348 VAL BA O 1
ATOM 5291 N N . ALA B 1 128 ? -24.67000 32.59900 -13.38200 1.000 32.50000 349 ALA BA N 1
ATOM 5292 C CA . ALA B 1 128 ? -23.36100 32.25300 -13.96100 1.000 31.00000 349 ALA BA CA 1
ATOM 5293 C C . ALA B 1 128 ? -22.34300 33.38000 -13.91800 1.000 34.34000 349 ALA BA C 1
ATOM 5294 O O . ALA B 1 128 ? -21.12800 33.14700 -13.82400 1.000 36.38000 349 ALA BA O 1
ATOM 5301 N N . THR B 1 129 ? -22.81400 34.63100 -14.00200 1.000 32.48000 350 THR BA N 1
ATOM 5302 C CA . THR B 1 129 ? -21.89700 35.75600 -14.08300 1.000 30.65000 350 THR BA CA 1
ATOM 5303 C C . THR B 1 129 ? -21.81100 36.69100 -12.88800 1.000 39.27000 350 THR BA C 1
ATOM 5304 O O . THR B 1 129 ? -20.85400 37.46600 -12.80700 1.000 38.39000 350 THR BA O 1
ATOM 5315 N N . VAL B 1 130 ? -22.77500 36.64400 -11.94900 1.000 36.03000 351 VAL BA N 1
ATOM 5316 C CA . VAL B 1 130 ? -22.71800 37.58500 -10.84900 1.000 31.82000 351 VAL BA CA 1
ATOM 5317 C C . VAL B 1 130 ? -22.27100 36.98900 -9.54300 1.000 28.56000 351 VAL BA C 1
ATOM 5318 O O . VAL B 1 130 ? -21.43300 37.56700 -8.83900 1.000 27.33000 351 VAL BA O 1
ATOM 5331 N N . GLY B 1 131 ? -22.82100 35.80500 -9.24900 1.000 28.33000 352 GLY BA N 1
ATOM 5332 C CA . GLY B 1 131 ? -22.62700 35.17400 -7.96600 1.000 27.31000 352 GLY BA CA 1
ATOM 5333 C C . GLY B 1 131 ? -23.99900 34.78700 -7.44600 1.000 28.82000 352 GLY BA C 1
ATOM 5334 O O . GLY B 1 131 ? -24.99800 34.71000 -8.19000 1.000 25.28000 352 GLY BA O 1
ATOM 5338 N N . PRO B 1 132 ? -24.10400 34.53000 -6.13800 1.000 25.23000 353 PRO BA N 1
ATOM 5339 C CA . PRO B 1 132 ? -25.43400 34.15800 -5.60500 1.000 23.28000 353 PRO BA CA 1
ATOM 5340 C C . PRO B 1 132 ? -26.49800 35.24600 -5.82700 1.000 24.51000 353 PRO BA C 1
ATOM 5341 O O . PRO B 1 132 ? -26.19200 36.43600 -5.71500 1.000 25.44000 353 PRO BA O 1
ATOM 5352 N N . ILE B 1 133 ? -27.74200 34.82400 -6.08800 1.000 24.69000 354 ILE BA N 1
ATOM 5353 C CA . ILE B 1 133 ? -28.83900 35.75900 -6.37500 1.000 26.20000 354 ILE BA CA 1
ATOM 5354 C C . ILE B 1 133 ? -29.97700 35.58900 -5.42300 1.000 23.94000 354 ILE BA C 1
ATOM 5355 O O . ILE B 1 133 ? -30.41200 34.45400 -5.18900 1.000 23.61000 354 ILE BA O 1
ATOM 5371 N N . SER B 1 134 ? -30.48300 36.71100 -4.90000 1.000 23.25000 355 SER BA N 1
ATOM 5372 C CA . SER B 1 134 ? -31.68200 36.63200 -4.01800 1.000 23.61000 355 SER BA CA 1
ATOM 5373 C C . SER B 1 134 ? -32.90800 36.33300 -4.83900 1.000 23.79000 355 SER BA C 1
ATOM 5374 O O . SER B 1 134 ? -33.10500 36.99000 -5.87000 1.000 24.13000 355 SER BA O 1
ATOM 5382 N N . VAL B 1 135 ? -33.75600 35.37400 -4.40200 1.000 25.21000 356 VAL BA N 1
ATOM 5383 C CA . VAL B 1 135 ? -34.97100 35.04200 -5.14300 1.000 22.15000 356 VAL BA CA 1
ATOM 5384 C C . VAL B 1 135 ? -36.11200 34.82300 -4.15300 1.000 25.04000 356 VAL BA C 1
ATOM 5385 O O . VAL B 1 135 ? -35.88400 34.54800 -2.98600 1.000 24.33000 356 VAL BA O 1
ATOM 5398 N N . ALA B 1 136 ? -37.34300 34.99700 -4.65200 1.000 24.92000 357 ALA BA N 1
ATOM 5399 C CA . ALA B 1 136 ? -38.56500 34.73300 -3.90000 1.000 24.84000 357 ALA BA CA 1
ATOM 5400 C C . ALA B 1 136 ? -39.11800 33.41400 -4.38000 1.000 24.91000 357 ALA BA C 1
ATOM 5401 O O . ALA B 1 136 ? -38.93100 33.10400 -5.53700 1.000 27.93000 357 ALA BA O 1
ATOM 5408 N N . MET B 1 137 ? -39.77900 32.60900 -3.51400 1.000 23.51000 358 MET BA N 1
ATOM 5409 C CA . MET B 1 137 ? -40.36700 31.35700 -3.99100 1.000 23.00000 358 MET BA CA 1
ATOM 5410 C C . MET B 1 137 ? -41.63900 31.07500 -3.20600 1.000 28.98000 358 MET BA C 1
ATOM 5411 O O . MET B 1 137 ? -41.90800 31.68700 -2.18300 1.000 24.78000 358 MET BA O 1
ATOM 5425 N N . ASP B 1 138 ? -42.40600 30.11900 -3.70000 1.000 22.92000 359 ASP BA N 1
ATOM 5426 C CA . ASP B 1 138 ? -43.59700 29.68400 -3.02700 1.000 24.55000 359 ASP BA CA 1
ATOM 5427 C C . ASP B 1 138 ? -43.15000 28.48100 -2.20300 1.000 24.80000 359 ASP BA C 1
ATOM 5428 O O . ASP B 1 138 ? -42.93400 27.40900 -2.76300 1.000 23.96000 359 ASP BA O 1
ATOM 5437 N N . ALA B 1 139 ? -42.97400 28.68100 -0.88300 1.000 24.87000 360 ALA BA N 1
ATOM 5438 C CA . ALA B 1 139 ? -42.53200 27.61200 0.02000 1.000 27.57000 360 ALA BA CA 1
ATOM 5439 C C . ALA B 1 139 ? -43.71900 27.15700 0.84400 1.000 31.31000 360 ALA BA C 1
ATOM 5440 O O . ALA B 1 139 ? -43.56900 26.38200 1.77700 1.000 29.27000 360 ALA BA O 1
ATOM 5447 N N . GLY B 1 140 ? -44.91300 27.61100 0.43800 1.000 28.71000 361 GLY BA N 1
ATOM 5448 C CA . GLY B 1 140 ? -46.14400 27.32900 1.18800 1.000 31.39000 361 GLY BA CA 1
ATOM 5449 C C . GLY B 1 140 ? -46.80900 25.97300 1.02800 1.000 32.49000 361 GLY BA C 1
ATOM 5450 O O . GLY B 1 140 ? -48.03700 25.89200 0.85000 1.000 36.86000 361 GLY BA O 1
ATOM 5454 N N . HIS B 1 141 ? -46.03700 24.89500 1.09900 1.000 30.17000 362 HIS BA N 1
ATOM 5455 C CA . HIS B 1 141 ? -46.54200 23.53200 0.94400 1.000 27.34000 362 HIS BA CA 1
ATOM 5456 C C . HIS B 1 141 ? -45.83100 22.59900 1.89000 1.000 31.35000 362 HIS BA C 1
ATOM 5457 O O . HIS B 1 141 ? -44.62000 22.74400 2.10400 1.000 30.21000 362 HIS BA O 1
ATOM 5472 N N . SER B 1 142 ? -46.54600 21.62500 2.46200 1.000 30.48000 363 SER BA N 1
ATOM 5473 C CA . SER B 1 142 ? -45.90600 20.68400 3.36100 1.000 30.56000 363 SER BA CA 1
ATOM 5474 C C . SER B 1 142 ? -44.75200 19.91200 2.74900 1.000 36.05000 363 SER BA C 1
ATOM 5475 O O . SER B 1 142 ? -43.80900 19.54800 3.46900 1.000 36.33000 363 SER BA O 1
ATOM 5483 N N . SER B 1 143 ? -44.83200 19.63600 1.44200 1.000 29.78000 364 SER BA N 1
ATOM 5484 C CA . SER B 1 143 ? -43.74900 18.94500 0.74400 1.000 28.77000 364 SER BA CA 1
ATOM 5485 C C . SER B 1 143 ? -42.40700 19.71100 0.94700 1.000 31.00000 364 SER BA C 1
ATOM 5486 O O . SER B 1 143 ? -41.34700 19.09700 0.96000 1.000 32.20000 364 SER BA O 1
ATOM 5494 N N . PHE B 1 144 ? -42.46800 21.04000 1.11100 1.000 28.92000 365 PHE BA N 1
ATOM 5495 C CA . PHE B 1 144 ? -41.23200 21.81800 1.27700 1.000 27.67000 365 PHE BA CA 1
ATOM 5496 C C . PHE B 1 144 ? -40.69700 21.65900 2.69300 1.000 28.91000 365 PHE BA C 1
ATOM 5497 O O . PHE B 1 144 ? -39.49000 21.49600 2.88800 1.000 23.07000 365 PHE BA O 1
ATOM 5514 N N . GLN B 1 145 ? -41.60000 21.70800 3.69000 1.000 25.28000 366 GLN BA N 1
ATOM 5515 C CA . GLN B 1 145 ? -41.18200 21.51000 5.05500 1.000 31.73000 366 GLN BA CA 1
ATOM 5516 C C . GLN B 1 145 ? -40.50300 20.18800 5.26100 1.000 28.61000 366 GLN BA C 1
ATOM 5517 O O . GLN B 1 145 ? -39.53300 20.11000 6.02200 1.000 28.45000 366 GLN BA O 1
ATOM 5531 N N . PHE B 1 146 ? -41.00300 19.14900 4.58200 1.000 22.88000 367 PHE BA N 1
ATOM 5532 C CA . PHE B 1 146 ? -40.44700 17.81200 4.78100 1.000 26.58000 367 PHE BA CA 1
ATOM 5533 C C . PHE B 1 146 ? -39.45100 17.36000 3.72100 1.000 25.29000 367 PHE BA C 1
ATOM 5534 O O . PHE B 1 146 ? -39.03700 16.19500 3.71000 1.000 26.75000 367 PHE BA O 1
ATOM 5551 N N . TYR B 1 147 ? -39.03300 18.29100 2.88100 1.000 24.73000 368 TYR BA N 1
ATOM 5552 C CA . TYR B 1 147 ? -38.06000 17.97900 1.84000 1.000 23.64000 368 TYR BA CA 1
ATOM 5553 C C . TYR B 1 147 ? -36.76100 17.43100 2.43800 1.000 27.72000 368 TYR BA C 1
ATOM 5554 O O . TYR B 1 147 ? -36.28600 17.96900 3.41400 1.000 23.13000 368 TYR BA O 1
ATOM 5572 N N . LYS B 1 148 ? -36.19500 16.38700 1.81600 1.000 25.34000 369 LYS BA N 1
ATOM 5573 C CA . LYS B 1 148 ? -34.97400 15.82300 2.31200 1.000 27.08000 369 LYS BA CA 1
ATOM 5574 C C . LYS B 1 148 ? -33.90500 15.72400 1.23700 1.000 28.60000 369 LYS BA C 1
ATOM 5575 O O . LYS B 1 148 ? -32.73900 16.01800 1.49900 1.000 29.18000 369 LYS BA O 1
ATOM 5594 N N . SER B 1 149 ? -34.28100 15.30900 0.04600 1.000 30.16000 370 SER BA N 1
ATOM 5595 C CA . SER B 1 149 ? -33.25900 15.13900 -0.97000 1.000 31.59000 370 SER BA CA 1
ATOM 5596 C C . SER B 1 149 ? -33.84100 15.06000 -2.34200 1.000 33.35000 370 SER BA C 1
ATOM 5597 O O . SER B 1 149 ? -35.04700 14.88500 -2.49300 1.000 28.91000 370 SER BA O 1
ATOM 5605 N N . GLY B 1 150 ? -32.98700 15.16300 -3.35300 1.000 34.00000 371 GLY BA N 1
ATOM 5606 C CA . GLY B 1 150 ? -33.46900 15.08200 -4.72300 1.000 32.46000 371 GLY BA CA 1
ATOM 5607 C C . GLY B 1 150 ? -33.96600 16.40800 -5.26800 1.000 29.95000 371 GLY BA C 1
ATOM 5608 O O . GLY B 1 150 ? -33.80300 17.47000 -4.66600 1.000 29.28000 371 GLY BA O 1
ATOM 5612 N N . ILE B 1 151 ? -34.59700 16.34200 -6.44900 1.000 29.71000 372 ILE BA N 1
ATOM 5613 C CA . ILE B 1 151 ? -35.09000 17.54600 -7.06800 1.000 31.45000 372 ILE BA CA 1
ATOM 5614 C C . ILE B 1 151 ? -36.48300 17.75500 -6.57300 1.000 32.67000 372 ILE BA C 1
ATOM 5615 O O . ILE B 1 151 ? -37.33800 16.89000 -6.70700 1.000 34.31000 372 ILE BA O 1
ATOM 5631 N N . TYR B 1 152 ? -36.70500 18.89700 -5.96900 1.000 30.76000 373 TYR BA N 1
ATOM 5632 C CA . TYR B 1 152 ? -38.01200 19.22600 -5.48500 1.000 25.80000 373 TYR BA CA 1
ATOM 5633 C C . TYR B 1 152 ? -38.95800 19.65200 -6.59300 1.000 26.55000 373 TYR BA C 1
ATOM 5634 O O . TYR B 1 152 ? -38.64900 20.55900 -7.34400 1.000 27.19000 373 TYR BA O 1
ATOM 5652 N N . PHE B 1 153 ? -40.11600 18.98300 -6.65000 1.000 28.01000 374 PHE BA N 1
ATOM 5653 C CA . PHE B 1 153 ? -41.18000 19.34200 -7.60000 1.000 31.44000 374 PHE BA CA 1
ATOM 5654 C C . PHE B 1 153 ? -42.50100 19.19500 -6.86300 1.000 32.44000 374 PHE BA C 1
ATOM 5655 O O . PHE B 1 153 ? -42.84700 18.10600 -6.43200 1.000 33.63000 374 PHE BA O 1
ATOM 5672 N N . GLU B 1 154 ? -43.20400 20.30700 -6.69000 1.000 31.96000 375 GLU BA N 1
ATOM 5673 C CA . GLU B 1 154 ? -44.49000 20.39000 -6.02800 1.000 31.67000 375 GLU BA CA 1
ATOM 5674 C C . GLU B 1 154 ? -45.54100 20.80100 -7.04700 1.000 29.52000 375 GLU BA C 1
ATOM 5675 O O . GLU B 1 154 ? -45.53600 21.92200 -7.51100 1.000 30.30000 375 GLU BA O 1
ATOM 5687 N N . PRO B 1 155 ? -46.44000 19.92100 -7.43000 1.000 31.84000 376 PRO BA N 1
ATOM 5688 C CA . PRO B 1 155 ? -47.49200 20.24400 -8.40800 1.000 32.67000 376 PRO BA CA 1
ATOM 5689 C C . PRO B 1 155 ? -48.31600 21.42700 -8.07400 1.000 34.30000 376 PRO BA C 1
ATOM 5690 O O . PRO B 1 155 ? -48.81000 22.10500 -8.96400 1.000 33.79000 376 PRO BA O 1
ATOM 5701 N N . ASP B 1 156 ? -48.51700 21.66300 -6.77400 1.000 27.80000 377 ASP BA N 1
ATOM 5702 C CA . ASP B 1 156 ? -49.34100 22.80200 -6.41200 1.000 26.84000 377 ASP BA CA 1
ATOM 5703 C C . ASP B 1 156 ? -48.54300 24.10400 -6.26400 1.000 28.82000 377 ASP BA C 1
ATOM 5704 O O . ASP B 1 156 ? -49.08300 25.06100 -5.73900 1.000 26.59000 377 ASP BA O 1
ATOM 5713 N N . CYS B 1 157 ? -47.26900 24.15100 -6.75300 1.000 29.28000 378 CYS BA N 1
ATOM 5714 C CA . CYS B 1 157 ? -46.48300 25.39200 -6.59600 1.000 28.75000 378 CYS BA CA 1
ATOM 5715 C C . CYS B 1 157 ? -46.96800 26.52500 -7.48300 1.000 31.96000 378 CYS BA C 1
ATOM 5716 O O . CYS B 1 157 ? -47.34300 26.28700 -8.61200 1.000 29.92000 378 CYS BA O 1
ATOM 5723 N N . SER B 1 158 ? -46.96600 27.74400 -6.96300 1.000 27.21000 379 SER BA N 1
ATOM 5724 C CA . SER B 1 158 ? -47.31700 28.92700 -7.73400 1.000 31.02000 379 SER BA CA 1
ATOM 5725 C C . SER B 1 158 ? -46.03800 29.63300 -8.12700 1.000 34.38000 379 SER BA C 1
ATOM 5726 O O . SER B 1 158 ? -45.07400 29.62700 -7.36200 1.000 30.72000 379 SER BA O 1
ATOM 5734 N N . SER B 1 159 ? -45.99800 30.22500 -9.31800 1.000 28.92000 380 SER BA N 1
ATOM 5735 C CA . SER B 1 159 ? -44.85000 31.01900 -9.70900 1.000 28.42000 380 SER BA CA 1
ATOM 5736 C C . SER B 1 159 ? -45.13200 32.49600 -9.45700 1.000 31.69000 380 SER BA C 1
ATOM 5737 O O . SER B 1 159 ? -44.27500 33.33400 -9.70400 1.000 32.99000 380 SER BA O 1
ATOM 5745 N N . LYS B 1 160 ? -46.33300 32.82800 -8.92100 1.000 27.37000 381 LYS BA N 1
ATOM 5746 C CA . LYS B 1 160 ? -46.69500 34.23800 -8.75100 1.000 28.33000 381 LYS BA CA 1
ATOM 5747 C C . LYS B 1 160 ? -46.96200 34.64500 -7.35400 1.000 30.03000 381 LYS BA C 1
ATOM 5748 O O . LYS B 1 160 ? -46.76800 35.80900 -6.98200 1.000 35.41000 381 LYS BA O 1
ATOM 5767 N N . ASN B 1 161 ? -47.45600 33.70400 -6.57700 1.000 29.71000 382 ASN BA N 1
ATOM 5768 C CA . ASN B 1 161 ? -47.80100 34.00000 -5.20200 1.000 29.84000 382 ASN BA CA 1
ATOM 5769 C C . ASN B 1 161 ? -46.70100 33.45500 -4.38700 1.000 29.27000 382 ASN BA C 1
ATOM 5770 O O . ASN B 1 161 ? -46.66700 32.26000 -4.16100 1.000 31.64000 382 ASN BA O 1
ATOM 5781 N N . LEU B 1 162 ? -45.80200 34.33900 -3.94000 1.000 29.60000 383 LEU BA N 1
ATOM 5782 C CA . LEU B 1 162 ? -44.59200 33.89700 -3.24200 1.000 28.45000 383 LEU BA CA 1
ATOM 5783 C C . LEU B 1 162 ? -44.54200 34.35900 -1.83000 1.000 32.39000 383 LEU BA C 1
ATOM 5784 O O . LEU B 1 162 ? -45.03400 35.44300 -1.50600 1.000 30.00000 383 LEU BA O 1
ATOM 5800 N N . ASP B 1 163 ? -43.94100 33.52100 -0.97700 1.000 27.03000 384 ASP BA N 1
ATOM 5801 C CA . ASP B 1 163 ? -43.94400 33.86300 0.42300 1.000 23.43000 384 ASP BA CA 1
ATOM 5802 C C . ASP B 1 163 ? -42.62300 33.65600 1.11700 1.000 27.31000 384 ASP BA C 1
ATOM 5803 O O . ASP B 1 163 ? -42.58900 33.74900 2.34100 1.000 23.40000 384 ASP BA O 1
ATOM 5812 N N . HIS B 1 164 ? -41.58200 33.41300 0.35200 1.000 22.22000 385 HIS BA N 1
ATOM 5813 C CA . HIS B 1 164 ? -40.33800 33.08300 1.06200 1.000 21.12000 385 HIS BA CA 1
ATOM 5814 C C . HIS B 1 164 ? -39.11700 33.50800 0.27100 1.000 25.81000 385 HIS BA C 1
ATOM 5815 O O . HIS B 1 164 ? -39.05600 33.25300 -0.91800 1.000 31.91000 385 HIS BA O 1
ATOM 5829 N N . GLY B 1 165 ? -38.15600 34.13200 0.94200 1.000 24.62000 386 GLY BA N 1
ATOM 5830 C CA . GLY B 1 165 ? -36.95600 34.57500 0.23600 1.000 25.14000 386 GLY BA CA 1
ATOM 5831 C C . GLY B 1 165 ? -35.84100 33.58300 0.48900 1.000 24.81000 386 GLY BA C 1
ATOM 5832 O O . GLY B 1 165 ? -35.66400 33.11700 1.62200 1.000 21.49000 386 GLY BA O 1
ATOM 5836 N N . VAL B 1 166 ? -35.12800 33.23100 -0.55800 1.000 19.53000 387 VAL BA N 1
ATOM 5837 C CA . VAL B 1 166 ? -34.02400 32.25400 -0.48100 1.000 20.01000 387 VAL BA CA 1
ATOM 5838 C C . VAL B 1 166 ? -32.90800 32.73600 -1.36500 1.000 24.89000 387 VAL BA C 1
ATOM 5839 O O . VAL B 1 166 ? -32.99200 33.80600 -1.93100 1.000 22.29000 387 VAL BA O 1
ATOM 5852 N N . LEU B 1 167 ? -31.84700 31.93000 -1.48100 1.000 22.54000 388 LEU BA N 1
ATOM 5853 C CA . LEU B 1 167 ? -30.69500 32.32200 -2.27500 1.000 21.60000 388 LEU BA CA 1
ATOM 5854 C C . LEU B 1 167 ? -30.25900 31.26500 -3.25700 1.000 21.49000 388 LEU BA C 1
ATOM 5855 O O . LEU B 1 167 ? -30.02400 30.12100 -2.88800 1.000 22.61000 388 LEU BA O 1
ATOM 5871 N N . VAL B 1 168 ? -30.18400 31.63800 -4.54000 1.000 21.41000 389 VAL BA N 1
ATOM 5872 C CA . VAL B 1 168 ? -29.73600 30.66600 -5.54300 1.000 21.77000 389 VAL BA CA 1
ATOM 5873 C C . VAL B 1 168 ? -28.24500 30.77800 -5.59100 1.000 23.79000 389 VAL BA C 1
ATOM 5874 O O . VAL B 1 168 ? -27.73600 31.83300 -5.90800 1.000 25.08000 389 VAL BA O 1
ATOM 5887 N N . VAL B 1 169 ? -27.53400 29.70200 -5.29800 1.000 26.14000 390 VAL BA N 1
ATOM 5888 C CA . VAL B 1 169 ? -26.06200 29.74700 -5.28300 1.000 24.50000 390 VAL BA CA 1
ATOM 5889 C C . VAL B 1 169 ? -25.48100 29.01400 -6.45300 1.000 25.17000 390 VAL BA C 1
ATOM 5890 O O . VAL B 1 169 ? -24.24900 28.91200 -6.56300 1.000 24.98000 390 VAL BA O 1
ATOM 5903 N N . GLY B 1 170 ? -26.34500 28.49000 -7.30400 1.000 23.65000 391 GLY BA N 1
ATOM 5904 C CA . GLY B 1 170 ? -25.89200 27.75100 -8.49000 1.000 25.73000 391 GLY BA CA 1
ATOM 5905 C C . GLY B 1 170 ? -27.01000 27.00600 -9.18700 1.000 23.22000 391 GLY BA C 1
ATOM 5906 O O . GLY B 1 170 ? -28.16500 27.22800 -8.92000 1.000 24.83000 391 GLY BA O 1
ATOM 5910 N N . TYR B 1 171 ? -26.64600 26.08700 -10.10100 1.000 25.72000 392 TYR BA N 1
ATOM 5911 C CA . TYR B 1 171 ? -27.60000 25.26600 -10.80900 1.000 27.29000 392 TYR BA CA 1
ATOM 5912 C C . TYR B 1 171 ? -26.83700 24.05800 -11.34100 1.000 28.54000 392 TYR BA C 1
ATOM 5913 O O . TYR B 1 171 ? -25.59200 24.06600 -11.39100 1.000 30.16000 392 TYR BA O 1
ATOM 5931 N N . GLY B 1 172 ? -27.56000 23.07000 -11.72600 1.000 28.91000 393 GLY BA N 1
ATOM 5932 C CA . GLY B 1 172 ? -26.90800 21.85700 -12.18300 1.000 34.53000 393 GLY BA CA 1
ATOM 5933 C C . GLY B 1 172 ? -27.88900 20.90400 -12.81300 1.000 34.86000 393 GLY BA C 1
ATOM 5934 O O . GLY B 1 172 ? -28.99100 21.26900 -13.23100 1.000 32.31000 393 GLY BA O 1
ATOM 5938 N N . PHE B 1 173 ? -27.47400 19.65900 -12.85800 1.000 32.22000 394 PHE BA N 1
ATOM 5939 C CA . PHE B 1 173 ? -28.27900 18.60500 -13.42900 1.000 38.65000 394 PHE BA CA 1
ATOM 5940 C C . PHE B 1 173 ? -27.87500 17.28000 -12.79200 1.000 44.44000 394 PHE BA C 1
ATOM 5941 O O . PHE B 1 173 ? -26.71600 17.11000 -12.42100 1.000 44.89000 394 PHE BA O 1
ATOM 5958 N N . GLU B 1 174 ? -28.83500 16.37600 -12.61100 1.000 47.87000 395 GLU BA N 1
ATOM 5959 C CA . GLU B 1 174 ? -28.58100 15.04500 -12.07600 1.000 52.12000 395 GLU BA CA 1
ATOM 5960 C C . GLU B 1 174 ? -28.44800 14.09900 -13.24300 1.000 61.85000 395 GLU BA C 1
ATOM 5961 O O . GLU B 1 174 ? -29.19500 14.23000 -14.20800 1.000 64.34000 395 GLU BA O 1
ATOM 5973 N N . GLY B 1 175 ? -27.50700 13.14400 -13.17100 1.000 73.48000 396 GLY BA N 1
ATOM 5974 C CA . GLY B 1 175 ? -27.34100 12.21200 -14.28000 1.000 87.81000 396 GLY BA CA 1
ATOM 5975 C C . GLY B 1 175 ? -26.28300 12.61600 -15.28700 1.000 102.04000 396 GLY BA C 1
ATOM 5976 O O . GLY B 1 175 ? -25.45400 13.47600 -15.01900 1.000 105.74000 396 GLY BA O 1
ATOM 5980 N N . ALA B 1 176 ? -26.32300 12.00500 -16.48300 1.000 107.80000 397 ALA BA N 1
ATOM 5981 C CA . ALA B 1 176 ? -25.30900 12.31700 -17.48900 1.000 110.25000 397 ALA BA CA 1
ATOM 5982 C C . ALA B 1 176 ? -25.73300 13.38400 -18.45500 1.000 107.55000 397 ALA BA C 1
ATOM 5983 O O . ALA B 1 176 ? -24.88600 14.06100 -19.03200 1.000 106.65000 397 ALA BA O 1
ATOM 5990 N N . ASN B 1 177 ? -27.03100 13.54100 -18.66200 1.000 103.62000 398 ASN BA N 1
ATOM 5991 C CA . ASN B 1 177 ? -27.42300 14.57200 -19.59900 1.000 97.53000 398 ASN BA CA 1
ATOM 5992 C C . ASN B 1 177 ? -27.57000 15.94000 -18.95800 1.000 80.36000 398 ASN BA C 1
ATOM 5993 O O . ASN B 1 177 ? -28.37100 16.11000 -18.05200 1.000 71.19000 398 ASN BA O 1
ATOM 6004 N N . SER B 1 178 ? -26.79800 16.92000 -19.45800 1.000 68.41000 399 SER BA N 1
ATOM 6005 C CA . SER B 1 178 ? -26.78900 18.28500 -18.95000 1.000 75.70000 399 SER BA CA 1
ATOM 6006 C C . SER B 1 178 ? -28.12700 18.99500 -19.09200 1.000 74.25000 399 SER BA C 1
ATOM 6007 O O . SER B 1 178 ? -28.33500 20.05700 -18.51300 1.000 59.80000 399 SER BA O 1
ATOM 6015 N N . GLN B 1 179 ? -29.02800 18.41300 -19.87000 1.000 73.89000 400 GLN BA N 1
ATOM 6016 C CA . GLN B 1 179 ? -30.33400 19.01800 -20.10100 1.000 78.00000 400 GLN BA CA 1
ATOM 6017 C C . GLN B 1 179 ? -31.45600 18.19600 -19.54000 1.000 78.09000 400 GLN BA C 1
ATOM 6018 O O . GLN B 1 179 ? -32.61800 18.45200 -19.84900 1.000 79.91000 400 GLN BA O 1
ATOM 6032 N N . ASN B 1 180 ? -31.13900 17.20400 -18.73100 1.000 78.45000 401 ASN BA N 1
ATOM 6033 C CA . ASN B 1 180 ? -32.22700 16.43300 -18.15000 1.000 88.74000 401 ASN BA CA 1
ATOM 6034 C C . ASN B 1 180 ? -32.09000 16.52300 -16.65800 1.000 81.27000 401 ASN BA C 1
ATOM 6035 O O . ASN B 1 180 ? -30.96700 16.47200 -16.18100 1.000 67.53000 401 ASN BA O 1
ATOM 6046 N N . SER B 1 181 ? -33.20800 16.67700 -15.91400 1.000 68.29000 402 SER BA N 1
ATOM 6047 C CA . SER B 1 181 ? -33.13900 16.76000 -14.46200 1.000 52.77000 402 SER BA CA 1
ATOM 6048 C C . SER B 1 181 ? -32.37300 17.95600 -13.99200 1.000 38.33000 402 SER BA C 1
ATOM 6049 O O . SER B 1 181 ? -31.51200 17.85700 -13.12700 1.000 36.28000 402 SER BA O 1
ATOM 6057 N N . LYS B 1 182 ? -32.66800 19.08000 -14.56100 1.000 31.77000 403 LYS BA N 1
ATOM 6058 C CA . LYS B 1 182 ? -31.99100 20.30100 -14.17200 1.000 30.43000 403 LYS BA CA 1
ATOM 6059 C C . LYS B 1 182 ? -32.53200 20.85700 -12.86500 1.000 27.47000 403 LYS BA C 1
ATOM 6060 O O . LYS B 1 182 ? -33.70100 20.61500 -12.51100 1.000 31.02000 403 LYS BA O 1
ATOM 6079 N N . TYR B 1 183 ? -31.69900 21.57700 -12.13500 1.000 28.36000 404 TYR BA N 1
ATOM 6080 C CA . TYR B 1 183 ? -32.19500 22.17400 -10.90300 1.000 30.40000 404 TYR BA CA 1
ATOM 6081 C C . TYR B 1 183 ? -31.47000 23.45200 -10.52800 1.000 30.76000 404 TYR BA C 1
ATOM 6082 O O . TYR B 1 183 ? -30.37400 23.73200 -11.00900 1.000 30.49000 404 TYR BA O 1
ATOM 6100 N N . TRP B 1 184 ? -32.11300 24.25000 -9.67400 1.000 26.18000 405 TRP BA N 1
ATOM 6101 C CA . TRP B 1 184 ? -31.49500 25.41900 -9.09500 1.000 28.83000 405 TRP BA CA 1
ATOM 6102 C C . TRP B 1 184 ? -30.93700 24.98900 -7.73600 1.000 26.60000 405 TRP BA C 1
ATOM 6103 O O . TRP B 1 184 ? -31.63600 24.28800 -7.03600 1.000 27.43000 405 TRP BA O 1
ATOM 6124 N N . LEU B 1 185 ? -29.69700 25.36200 -7.39000 1.000 24.34000 406 LEU BA N 1
ATOM 6125 C CA . LEU B 1 185 ? -29.10600 25.05000 -6.06800 1.000 25.40000 406 LEU BA CA 1
ATOM 6126 C C . LEU B 1 185 ? -29.54200 26.17100 -5.14400 1.000 23.30000 406 LEU BA C 1
ATOM 6127 O O . LEU B 1 185 ? -29.11400 27.30000 -5.34900 1.000 22.00000 406 LEU BA O 1
ATOM 6143 N N . VAL B 1 186 ? -30.35100 25.87700 -4.11700 1.000 23.14000 407 VAL BA N 1
ATOM 6144 C CA . VAL B 1 186 ? -30.91100 26.91600 -3.25900 1.000 25.51000 407 VAL BA CA 1
ATOM 6145 C C . VAL B 1 186 ? -30.54900 26.78800 -1.79200 1.000 21.00000 407 VAL BA C 1
ATOM 6146 O O . VAL B 1 186 ? -30.75000 25.74700 -1.21600 1.000 20.87000 407 VAL BA O 1
ATOM 6159 N N . LYS B 1 187 ? -29.99200 27.84900 -1.24800 1.000 21.55000 408 LYS BA N 1
ATOM 6160 C CA . LYS B 1 187 ? -29.63800 27.93100 0.17800 1.000 20.51000 408 LYS BA CA 1
ATOM 6161 C C . LYS B 1 187 ? -30.88500 28.43500 0.90900 1.000 21.77000 408 LYS BA C 1
ATOM 6162 O O . LYS B 1 187 ? -31.40700 29.50300 0.58500 1.000 21.56000 408 LYS BA O 1
ATOM 6181 N N . ASN B 1 188 ? -31.33700 27.66100 1.86800 1.000 18.94000 409 ASN BA N 1
ATOM 6182 C CA . ASN B 1 188 ? -32.46900 28.06800 2.72100 1.000 21.83000 409 ASN BA CA 1
ATOM 6183 C C . ASN B 1 188 ? -31.94700 28.68200 4.02500 1.000 20.86000 409 ASN BA C 1
ATOM 6184 O O . ASN B 1 188 ? -30.71800 28.71400 4.27700 1.000 20.50000 409 ASN BA O 1
ATOM 6195 N N . SER B 1 189 ? -32.85300 29.17700 4.87300 1.000 20.04000 410 SER BA N 1
ATOM 6196 C CA . SER B 1 189 ? -32.44900 29.78900 6.12600 1.000 22.18000 410 SER BA CA 1
ATOM 6197 C C . SER B 1 189 ? -33.21600 29.09500 7.25700 1.000 20.34000 410 SER BA C 1
ATOM 6198 O O . SER B 1 189 ? -33.66600 29.75300 8.19800 1.000 21.76000 410 SER BA O 1
ATOM 6206 N N . TRP B 1 190 ? -33.38600 27.78800 7.15200 1.000 19.11000 411 TRP BA N 1
ATOM 6207 C CA . TRP B 1 190 ? -34.06800 27.01200 8.19100 1.000 20.22000 411 TRP BA CA 1
ATOM 6208 C C . TRP B 1 190 ? -33.08400 26.07100 8.93000 1.000 21.79000 411 TRP BA C 1
ATOM 6209 O O . TRP B 1 190 ? -33.52100 25.06200 9.48000 1.000 19.91000 411 TRP BA O 1
ATOM 6230 N N . GLY B 1 191 ? -31.78200 26.42000 8.99900 1.000 20.66000 412 GLY BA N 1
ATOM 6231 C CA . GLY B 1 191 ? -30.82900 25.53600 9.66000 1.000 21.02000 412 GLY BA CA 1
ATOM 6232 C C . GLY B 1 191 ? -30.31400 24.42400 8.78100 1.000 24.50000 412 GLY BA C 1
ATOM 6233 O O . GLY B 1 191 ? -30.95100 24.09200 7.74600 1.000 22.76000 412 GLY BA O 1
ATOM 6237 N N . PRO B 1 192 ? -29.15700 23.80000 9.15100 1.000 25.00000 413 PRO BA N 1
ATOM 6238 C CA . PRO B 1 192 ? -28.55000 22.70700 8.37400 1.000 24.40000 413 PRO BA CA 1
ATOM 6239 C C . PRO B 1 192 ? -29.27600 21.38000 8.50600 1.000 24.27000 413 PRO BA C 1
ATOM 6240 O O . PRO B 1 192 ? -28.95900 20.43900 7.77800 1.000 25.46000 413 PRO BA O 1
ATOM 6251 N N . GLU B 1 193 ? -30.22000 21.29000 9.46000 1.000 23.00000 414 GLU BA N 1
ATOM 6252 C CA . GLU B 1 193 ? -30.91900 20.00700 9.62400 1.000 28.99000 414 GLU BA CA 1
ATOM 6253 C C . GLU B 1 193 ? -32.05300 19.88900 8.61500 1.000 32.27000 414 GLU BA C 1
ATOM 6254 O O . GLU B 1 193 ? -32.35800 18.79800 8.13500 1.000 31.42000 414 GLU BA O 1
ATOM 6266 N N . TRP B 1 194 ? -32.67100 21.00600 8.29400 1.000 26.16000 415 TRP BA N 1
ATOM 6267 C CA . TRP B 1 194 ? -33.73100 20.98200 7.26300 1.000 24.42000 415 TRP BA CA 1
ATOM 6268 C C . TRP B 1 194 ? -33.19800 20.61700 5.87400 1.000 21.08000 415 TRP BA C 1
ATOM 6269 O O . TRP B 1 194 ? -32.13300 21.05700 5.45900 1.000 22.47000 415 TRP BA O 1
ATOM 6290 N N . GLY B 1 195 ? -33.96600 19.84400 5.12200 1.000 22.94000 416 GLY BA N 1
ATOM 6291 C CA . GLY B 1 195 ? -33.56200 19.53500 3.76400 1.000 25.45000 416 GLY BA CA 1
ATOM 6292 C C . GLY B 1 195 ? -32.28500 18.75100 3.69800 1.000 30.68000 416 GLY BA C 1
ATOM 6293 O O . GLY B 1 195 ? -32.01800 17.92500 4.54700 1.000 32.45000 416 GLY BA O 1
ATOM 6297 N N . SER B 1 196 ? -31.49500 19.04300 2.67000 1.000 27.61000 417 SER BA N 1
ATOM 6298 C CA . SER B 1 196 ? -30.26100 18.40600 2.42100 1.000 35.58000 417 SER BA CA 1
ATOM 6299 C C . SER B 1 196 ? -29.20700 19.33600 2.96600 1.000 36.89000 417 SER BA C 1
ATOM 6300 O O . SER B 1 196 ? -28.60200 20.14300 2.23100 1.000 28.06000 417 SER BA O 1
ATOM 6308 N N . ASN B 1 197 ? -29.02400 19.23900 4.29500 1.000 25.69000 418 ASN BA N 1
ATOM 6309 C CA . ASN B 1 197 ? -28.01700 20.08500 4.87800 1.000 25.74000 418 ASN BA CA 1
ATOM 6310 C C . ASN B 1 197 ? -28.32400 21.55700 4.70600 1.000 23.18000 418 ASN BA C 1
ATOM 6311 O O . ASN B 1 197 ? -27.37900 22.33200 4.56700 1.000 22.47000 418 ASN BA O 1
ATOM 6322 N N . GLY B 1 198 ? -29.61900 21.92700 4.70700 1.000 20.54000 419 GLY BA N 1
ATOM 6323 C CA . GLY B 1 198 ? -29.98800 23.34700 4.64700 1.000 19.64000 419 GLY BA CA 1
ATOM 6324 C C . GLY B 1 198 ? -30.21600 23.84300 3.23800 1.000 21.49000 419 GLY BA C 1
ATOM 6325 O O . GLY B 1 198 ? -30.59800 24.99000 3.06300 1.000 22.11000 419 GLY BA O 1
ATOM 6329 N N . TYR B 1 199 ? -29.95300 22.95800 2.26100 1.000 20.19000 420 TYR BA N 1
ATOM 6330 C CA . TYR B 1 199 ? -30.08400 23.33900 0.84600 1.000 24.53000 420 TYR BA CA 1
ATOM 6331 C C . TYR B 1 199 ? -31.20700 22.57400 0.18900 1.000 23.34000 420 TYR BA C 1
ATOM 6332 O O . TYR B 1 199 ? -31.63400 21.51800 0.69000 1.000 23.79000 420 TYR BA O 1
ATOM 6350 N N . VAL B 1 200 ? -31.67400 23.08600 -0.95900 1.000 20.98000 421 VAL BA N 1
ATOM 6351 C CA . VAL B 1 200 ? -32.69900 22.33000 -1.71300 1.000 25.07000 421 VAL BA CA 1
ATOM 6352 C C . VAL B 1 200 ? -32.42200 22.48300 -3.21100 1.000 25.84000 421 VAL BA C 1
ATOM 6353 O O . VAL B 1 200 ? -31.98200 23.53700 -3.65500 1.000 24.02000 421 VAL BA O 1
ATOM 6366 N N . LYS B 1 201 ? -32.64200 21.40200 -3.97400 1.000 23.62000 422 LYS BA N 1
ATOM 6367 C CA . LYS B 1 201 ? -32.49500 21.39400 -5.41200 1.000 24.28000 422 LYS BA CA 1
ATOM 6368 C C . LYS B 1 201 ? -33.88800 21.62700 -5.96300 1.000 27.07000 422 LYS BA C 1
ATOM 6369 O O . LYS B 1 201 ? -34.73900 20.77500 -5.79400 1.000 31.36000 422 LYS BA O 1
ATOM 6388 N N . ILE B 1 202 ? -34.13400 22.77100 -6.57200 1.000 24.79000 423 ILE BA N 1
ATOM 6389 C CA . ILE B 1 202 ? -35.48900 23.00600 -7.09600 1.000 28.09000 423 ILE BA CA 1
ATOM 6390 C C . ILE B 1 202 ? -35.51200 22.83600 -8.58900 1.000 29.09000 423 ILE BA C 1
ATOM 6391 O O . ILE B 1 202 ? -34.62400 23.32700 -9.26700 1.000 26.33000 423 ILE BA O 1
ATOM 6407 N N . ALA B 1 203 ? -36.54100 22.17300 -9.09300 1.000 29.35000 424 ALA BA N 1
ATOM 6408 C CA . ALA B 1 203 ? -36.59800 21.88900 -10.53800 1.000 33.15000 424 ALA BA CA 1
ATOM 6409 C C . ALA B 1 203 ? -36.37600 23.13100 -11.37900 1.000 29.53000 424 ALA BA C 1
ATOM 6410 O O . ALA B 1 203 ? -37.00800 24.16700 -11.15400 1.000 29.91000 424 ALA BA O 1
ATOM 6417 N N . LYS B 1 204 ? -35.45300 23.03300 -12.36700 1.000 25.31000 425 LYS BA N 1
ATOM 6418 C CA . LYS B 1 204 ? -35.08100 24.15000 -13.20400 1.000 27.94000 425 LYS BA CA 1
ATOM 6419 C C . LYS B 1 204 ? -35.59600 23.89400 -14.62100 1.000 31.64000 425 LYS BA C 1
ATOM 6420 O O . LYS B 1 204 ? -35.62100 22.75000 -15.06900 1.000 30.68000 425 LYS BA O 1
ATOM 6439 N N . ASP B 1 205 ? -36.02000 24.96000 -15.28200 1.000 34.14000 426 ASP BA N 1
ATOM 6440 C CA . ASP B 1 205 ? -36.60600 24.93200 -16.62000 1.000 35.36000 426 ASP BA CA 1
ATOM 6441 C C . ASP B 1 205 ? -37.83300 24.07300 -16.67800 1.000 41.16000 426 ASP BA C 1
ATOM 6442 O O . ASP B 1 205 ? -38.09400 23.38500 -17.65900 1.000 42.52000 426 ASP BA O 1
ATOM 6451 N N . LYS B 1 206 ? -38.60400 24.10800 -15.61100 1.000 34.62000 427 LYS BA N 1
ATOM 6452 C CA . LYS B 1 206 ? -39.87000 23.38700 -15.55700 1.000 32.43000 427 LYS BA CA 1
ATOM 6453 C C . LYS B 1 206 ? -40.95000 24.42300 -15.33500 1.000 36.51000 427 LYS BA C 1
ATOM 6454 O O . LYS B 1 206 ? -41.77600 24.29500 -14.43400 1.000 34.22000 427 LYS BA O 1
ATOM 6473 N N . ASN B 1 207 ? -40.91200 25.48500 -16.15200 1.000 33.48000 428 ASN BA N 1
ATOM 6474 C CA . ASN B 1 207 ? -41.91900 26.54300 -16.11400 1.000 36.36000 428 ASN BA CA 1
ATOM 6475 C C . ASN B 1 207 ? -41.83800 27.45200 -14.87800 1.000 35.72000 428 ASN BA C 1
ATOM 6476 O O . ASN B 1 207 ? -42.86600 27.73800 -14.28600 1.000 32.58000 428 ASN BA O 1
ATOM 6487 N N . ASN B 1 208 ? -40.62200 27.91700 -14.53000 1.000 29.69000 429 ASN BA N 1
ATOM 6488 C CA . ASN B 1 208 ? -40.41200 28.80400 -13.39800 1.000 31.20000 429 ASN BA CA 1
ATOM 6489 C C . ASN B 1 208 ? -41.04600 28.20500 -12.15300 1.000 27.59000 429 ASN BA C 1
ATOM 6490 O O . ASN B 1 208 ? -41.83800 28.84500 -11.46800 1.000 29.77000 429 ASN BA O 1
ATOM 6501 N N . HIS B 1 209 ? -40.67600 26.95900 -11.85100 1.000 28.62000 430 HIS BA N 1
ATOM 6502 C CA . HIS B 1 209 ? -41.24000 26.22900 -10.74000 1.000 30.99000 430 HIS BA CA 1
ATOM 6503 C C . HIS B 1 209 ? -41.05900 26.93000 -9.40700 1.000 31.04000 430 HIS BA C 1
ATOM 6504 O O . HIS B 1 209 ? -39.95000 27.31800 -9.05000 1.000 28.49000 430 HIS BA O 1
ATOM 6519 N N . CYS B 1 210 ? -42.19300 27.07800 -8.67000 1.000 28.74000 431 CYS BA N 1
ATOM 6520 C CA . CYS B 1 210 ? -42.21200 27.74500 -7.38300 1.000 26.79000 431 CYS BA CA 1
ATOM 6521 C C . CYS B 1 210 ? -41.79700 29.21600 -7.47200 1.000 28.08000 431 CYS BA C 1
ATOM 6522 O O . CYS B 1 210 ? -41.56900 29.86800 -6.44400 1.000 30.13000 431 CYS BA O 1
ATOM 6529 N N . GLY B 1 211 ? -41.67600 29.75400 -8.69000 1.000 25.20000 432 GLY BA N 1
ATOM 6530 C CA . GLY B 1 211 ? -41.40500 31.17800 -8.82700 1.000 23.52000 432 GLY BA CA 1
ATOM 6531 C C . GLY B 1 211 ? -39.97900 31.64400 -8.64800 1.000 27.03000 432 GLY BA C 1
ATOM 6532 O O . GLY B 1 211 ? -39.74900 32.83800 -8.47200 1.000 26.14000 432 GLY BA O 1
ATOM 6536 N N . ILE B 1 212 ? -39.01600 30.71800 -8.71500 1.000 26.18000 433 ILE BA N 1
ATOM 6537 C CA . ILE B 1 212 ? -37.59800 31.11300 -8.48800 1.000 24.43000 433 ILE BA CA 1
ATOM 6538 C C . ILE B 1 212 ? -37.13100 32.30000 -9.33000 1.000 25.87000 433 ILE BA C 1
ATOM 6539 O O . ILE B 1 212 ? -36.31600 33.11400 -8.88600 1.000 26.96000 433 ILE BA O 1
ATOM 6555 N N . ALA B 1 213 ? -37.66700 32.42500 -10.56300 1.000 27.07000 434 ALA BA N 1
ATOM 6556 C CA . ALA B 1 213 ? -37.20200 33.51100 -11.43200 1.000 27.69000 434 ALA BA CA 1
ATOM 6557 C C . ALA B 1 213 ? -38.18200 34.67600 -11.51400 1.000 33.55000 434 ALA BA C 1
ATOM 6558 O O . ALA B 1 213 ? -38.00200 35.58500 -12.31900 1.000 30.70000 434 ALA BA O 1
ATOM 6565 N N . THR B 1 214 ? -39.20400 34.64600 -10.67300 1.000 30.22000 435 THR BA N 1
ATOM 6566 C CA . THR B 1 214 ? -40.21500 35.73000 -10.70800 1.000 29.71000 435 THR BA CA 1
ATOM 6567 C C . THR B 1 214 ? -39.72600 37.04200 -10.14400 1.000 35.86000 435 THR BA C 1
ATOM 6568 O O . THR B 1 214 ? -40.04800 38.12600 -10.67400 1.000 34.36000 435 THR BA O 1
ATOM 6579 N N . ALA B 1 215 ? -38.92100 36.97400 -9.06300 1.000 30.39000 436 ALA BA N 1
ATOM 6580 C CA . ALA B 1 215 ? -38.48400 38.19400 -8.44600 1.000 29.36000 436 ALA BA CA 1
ATOM 6581 C C . ALA B 1 215 ? -37.06800 38.04600 -7.93500 1.000 33.95000 436 ALA BA C 1
ATOM 6582 O O . ALA B 1 215 ? -36.85500 38.02200 -6.72600 1.000 28.89000 436 ALA BA O 1
ATOM 6589 N N . ALA B 1 216 ? -36.12800 37.91700 -8.87100 1.000 27.30000 437 ALA BA N 1
ATOM 6590 C CA . ALA B 1 216 ? -34.72500 37.70600 -8.54300 1.000 30.80000 437 ALA BA CA 1
ATOM 6591 C C . ALA B 1 216 ? -33.96300 39.03000 -8.59000 1.000 37.62000 437 ALA BA C 1
ATOM 6592 O O . ALA B 1 216 ? -34.20100 39.85200 -9.46900 1.000 35.55000 437 ALA BA O 1
ATOM 6599 N N . SER B 1 217 ? -33.04900 39.23600 -7.65000 1.000 28.49000 438 SER BA N 1
ATOM 6600 C CA . SER B 1 217 ? -32.27000 40.46600 -7.63200 1.000 27.82000 438 SER BA CA 1
ATOM 6601 C C . SER B 1 217 ? -30.94900 40.28500 -6.91500 1.000 32.02000 438 SER BA C 1
ATOM 6602 O O . SER B 1 217 ? -30.75500 39.28000 -6.24000 1.000 28.61000 438 SER BA O 1
ATOM 6610 N N . TYR B 1 218 ? -30.06800 41.24200 -7.06900 1.000 25.55000 439 TYR BA N 1
ATOM 6611 C CA . TYR B 1 218 ? -28.78600 41.21000 -6.34700 1.000 26.98000 439 TYR BA CA 1
ATOM 6612 C C . TYR B 1 218 ? -28.30700 42.62900 -6.08300 1.000 29.91000 439 TYR BA C 1
ATOM 6613 O O . TYR B 1 218 ? -28.63000 43.56500 -6.82400 1.000 33.74000 439 TYR BA O 1
ATOM 6631 N N . PRO B 1 219 ? -27.56800 42.87100 -5.00000 1.000 31.36000 440 PRO BA N 1
ATOM 6632 C CA . PRO B 1 219 ? -27.09700 44.22500 -4.72200 1.000 26.74000 440 PRO BA CA 1
ATOM 6633 C C . PRO B 1 219 ? -25.94600 44.66100 -5.59100 1.000 32.89000 440 PRO BA C 1
ATOM 6634 O O . PRO B 1 219 ? -25.18200 43.79100 -6.04400 1.000 31.37000 440 PRO BA O 1
ATOM 6645 N N . ASN B 1 220 ? -25.80300 45.98300 -5.80000 1.000 30.14000 441 ASN BA N 1
ATOM 6646 C CA . ASN B 1 220 ? -24.70100 46.54500 -6.55000 1.000 34.07000 441 ASN BA CA 1
ATOM 6647 C C . ASN B 1 220 ? -23.67000 47.05300 -5.59000 1.000 32.93000 441 ASN BA C 1
ATOM 6648 O O . ASN B 1 220 ? -23.94500 47.98400 -4.84300 1.000 32.97000 441 ASN BA O 1
ATOM 6659 N N . VAL B 1 221 ? -22.46600 46.44900 -5.58300 1.000 35.58000 442 VAL BA N 1
ATOM 6660 C CA . VAL B 1 221 ? -21.43200 46.87700 -4.66000 1.000 36.07000 442 VAL BA CA 1
ATOM 6661 C C . VAL B 1 221 ? -20.29800 47.53400 -5.45000 1.000 41.38000 442 VAL BA C 1
ATOM 6662 O O . VAL B 1 221 ? -19.47700 48.21500 -4.85200 1.000 50.93000 442 VAL BA O 1
ATOM 6676 N N . ASP C 2 7 ? -0.55400 7.07200 12.64500 1.000 84.98000 443 ASP PA N 1
ATOM 6677 C CA . ASP C 2 7 ? -0.75900 7.77400 11.39700 1.000 82.22000 443 ASP PA CA 1
ATOM 6678 C C . ASP C 2 7 ? -2.17800 8.19700 11.28700 1.000 71.99000 443 ASP PA C 1
ATOM 6679 O O . ASP C 2 7 ? -3.09300 7.41600 11.55500 1.000 71.55000 443 ASP PA O 1
ATOM 6688 N N . LEU C 2 8 ? -2.38400 9.43300 10.92900 1.000 54.36000 444 LEU PA N 1
ATOM 6689 C CA . LEU C 2 8 ? -3.73500 9.86700 10.73600 1.000 48.02000 444 LEU PA CA 1
ATOM 6690 C C . LEU C 2 8 ? -3.91600 9.77700 9.26400 1.000 49.58000 444 LEU PA C 1
ATOM 6691 O O . LEU C 2 8 ? -3.13300 10.35100 8.52100 1.000 50.94000 444 LEU PA O 1
ATOM 6707 N N . GLU C 2 9 ? -4.91400 9.01900 8.82800 1.000 40.62000 445 GLU PA N 1
ATOM 6708 C CA . GLU C 2 9 ? -5.17900 8.86000 7.40000 1.000 36.88000 445 GLU PA CA 1
ATOM 6709 C C . GLU C 2 9 ? -6.42800 9.64600 7.06700 1.000 37.39000 445 GLU PA C 1
ATOM 6710 O O . GLU C 2 9 ? -6.57500 10.13000 5.94700 1.000 28.54000 445 GLU PA O 1
ATOM 6725 N N . ASP D 2 7 ? -45.65900 39.96200 1.39500 1.000 67.83000 447 ASP PB N 1
ATOM 6726 C CA . ASP D 2 7 ? -44.21400 40.00500 1.53600 1.000 61.00000 447 ASP PB CA 1
ATOM 6727 C C . ASP D 2 7 ? -43.66100 38.62300 1.81800 1.000 55.93000 447 ASP PB C 1
ATOM 6728 O O . ASP D 2 7 ? -44.40100 37.63900 1.86800 1.000 51.01000 447 ASP PB O 1
ATOM 6737 N N . LEU D 2 8 ? -42.35400 38.55200 2.02200 1.000 43.87000 448 LEU PB N 1
ATOM 6738 C CA . LEU D 2 8 ? -41.70800 37.27600 2.18800 1.000 32.46000 448 LEU PB CA 1
ATOM 6739 C C . LEU D 2 8 ? -41.32400 36.97800 3.59700 1.000 37.98000 448 LEU PB C 1
ATOM 6740 O O . LEU D 2 8 ? -40.53300 37.70700 4.17400 1.000 44.03000 448 LEU PB O 1
ATOM 6756 N N . GLU D 2 9 ? -41.87400 35.91000 4.15000 1.000 37.33000 449 GLU PB N 1
ATOM 6757 C CA . GLU D 2 9 ? -41.56000 35.50800 5.51200 1.000 38.03000 449 GLU PB CA 1
ATOM 6758 C C . GLU D 2 9 ? -40.57400 34.38600 5.48900 1.000 35.53000 449 GLU PB C 1
ATOM 6759 O O . GLU D 2 9 ? -39.74200 34.26300 6.38700 1.000 29.90000 449 GLU PB O 1
#